Protein AF-A0AAD2J511-F1 (afdb_monomer_lite)

InterPro domains:
  IPR011990 Tetratricopeptide-like helical domain superfamily [G3DSA:1.25.40.10] (251-443)

Sequence (447 aa):
MKRTPPPIQARNTILARDIAGKLSAQANDQVSVSTCLELVAAARGFGSYAAYTQAVKEKSEPADFKMAQCWLVDPKAVVPRIASLGLAESLDTPNLVIALQAVLDELMAKYPDRLLVVARSTSAFFEDSLETIVSDAINDALNPEPKTRADLDDRDEELSVAFGTLSVAKVGPLPEKVGGWLRASVHGDAERDDLRGIYVDPEDANEVSFIARIRLRRVGKQLYAGCKAEILALDDVIVDDVKPDIWSDPDELTAMIGTGTPDPADQQNTFKLLRDLEQSRRVPTLQEINRIIDSFGDYSPKELELVETYAAPIAVRLINMKSGLPPPQGVRILEALLDNGCQLSKLSLAHALHNGWGCREDNRRARFIVDELLSMVAAGEIDFIEEVSYAELYSLGAALAMQVGDRQKAFALYERAAEMGHKPSALILERETSNQDADERRAKKGE

Foldseek 3Di:
DPPDPDPPLVVQFPPLLLLLVQLCVVVVNPADSLLSSQLSCLLQVHNGNVRVVVCCVVQLAPRHQQFAKEGEGDQVSRVVSCVVSVNNVPDHLVRSQVSSQVSVVVVCVVPVSGHYHYAHHPQRSFQVGPCPQVQVQVQCQQVPDDPDPVSVVPCPWRKGFDPRFKGWQAWFDDDPGQQAWTKAKIKGKIFTDPPVVPDPDPPDDRIKIWMKIKIFHGSHSRITGHIHIHTQDINLHGDPPDDDDPRHGHLVSVLSVFPPDDDSVLLSVLLVVLVCCQVVVDQDDPVNLVSNLVCLLGGDPVVLQVSCVRLLVNLLSLLPDPDDPQNLSSLSSLVSSVVSPHQLSLLVNLVCQCVVRSHDNDLPSSLVSLVVNVVCVVVVVDDDPALQSLLSSLQSNLVSCVVVVVNVSNLVSLVSSVVSVNVVSVVVNVVVVVVVVVVVVVVVVPD

pLDDT: mean 78.65, std 14.64, range [30.91, 97.62]

Organism: Achromobacter aegrifaciens (NCBI:txid1287736)

Secondary structure (DSSP, 8-state):
---PPPPGGGTS--HHHHHHHHHHHHTTTSS-HHHHHHHHHHHTT-S-HHHHHHHHHTTSS-SS--S-EEEE--HHHHHHHHHHTT-TTT--HHHHHHHHHHHHHHHHHH-TT--EEEESSHHHHHHTT-TTHHHHHHHHHHSPPPSSSSTTTS----EEEPTT--EEEEE-PPPSSTT-EEEEEEEEEEEE--TT-----TTS-SEEEEEEEEEEEEEETTEEEEEEEEEEEETTEEPTTPPP-TTTS-HHHHHHTT-SSS-HHHHHHHHHHHHHHHHH-PPPPHHHHHHHHHTGGGS-HHHHHHHHHHHHHHHHHHHH-SSSS-THHHHHHHHHHHHTT-STHHHHHHHHHHHTSSS---HHHHHHHHHHHHHHHHHTS---SSHHHHHHHHHHHHHHHHHTT-HHHHHHHHHHHHHTT-HHHHHHHHHHHHHHHHHHHHHTTT-

Radius of gyration: 31.34 Å; chains: 1; bounding box: 75×86×105 Å

Structure (mmCIF, N/CA/C/O backbone):
data_AF-A0AAD2J511-F1
#
_entry.id   AF-A0AAD2J511-F1
#
loop_
_atom_site.group_PDB
_atom_site.id
_atom_site.type_symbol
_atom_site.label_atom_id
_atom_site.label_alt_id
_atom_site.label_comp_id
_atom_site.label_asym_id
_atom_site.label_entity_id
_atom_site.label_seq_id
_atom_site.pdbx_PDB_ins_code
_atom_site.Cartn_x
_atom_site.Cartn_y
_atom_site.Cartn_z
_atom_site.occupancy
_atom_site.B_iso_or_equiv
_atom_site.auth_seq_id
_atom_site.auth_comp_id
_atom_site.auth_asym_id
_atom_site.auth_atom_id
_atom_site.pdbx_PDB_model_num
ATOM 1 N N . MET A 1 1 ? 23.384 -59.987 -8.777 1.00 38.12 1 MET A N 1
ATOM 2 C CA . MET A 1 1 ? 23.231 -58.688 -8.084 1.00 38.12 1 MET A CA 1
ATOM 3 C C . MET A 1 1 ? 23.073 -57.593 -9.130 1.00 38.12 1 MET A C 1
ATOM 5 O O . MET A 1 1 ? 24.043 -57.258 -9.797 1.00 38.12 1 MET A O 1
ATOM 9 N N . LYS A 1 2 ? 21.845 -57.102 -9.351 1.00 34.0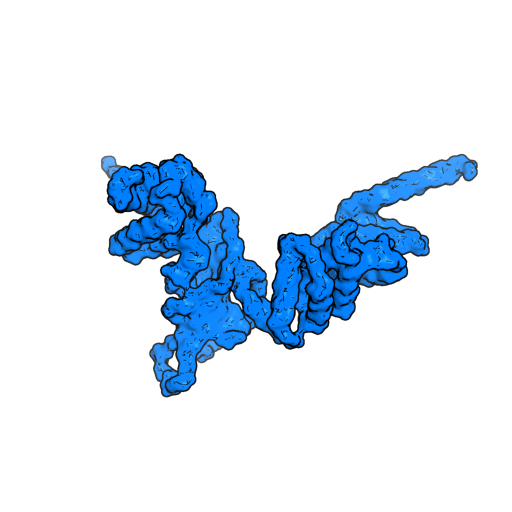6 2 LYS A N 1
ATOM 10 C CA . LYS A 1 2 ? 21.594 -55.966 -10.252 1.00 34.06 2 LYS A CA 1
ATOM 11 C C . LYS A 1 2 ? 22.125 -54.708 -9.560 1.00 34.06 2 LYS A C 1
ATOM 13 O O . LYS A 1 2 ? 21.613 -54.347 -8.506 1.00 34.06 2 LYS A O 1
ATOM 18 N N . ARG A 1 3 ? 23.180 -54.097 -10.109 1.00 38.41 3 ARG A N 1
ATOM 19 C CA . ARG A 1 3 ? 23.670 -52.786 -9.666 1.00 38.41 3 ARG A CA 1
ATOM 20 C C . ARG A 1 3 ? 22.547 -51.782 -9.898 1.00 38.41 3 ARG A C 1
ATOM 22 O O . ARG A 1 3 ? 22.200 -51.509 -11.043 1.00 38.41 3 ARG A O 1
ATOM 29 N N . THR A 1 4 ? 21.956 -51.285 -8.820 1.00 36.62 4 THR A N 1
ATOM 30 C CA . THR A 1 4 ? 21.084 -50.115 -8.851 1.00 36.62 4 THR A CA 1
ATOM 31 C C . THR A 1 4 ? 21.879 -48.981 -9.503 1.00 36.62 4 THR A C 1
ATOM 33 O O . THR A 1 4 ? 22.993 -48.704 -9.047 1.00 36.62 4 THR A O 1
ATOM 36 N N . PRO A 1 5 ? 21.391 -48.362 -10.592 1.00 33.47 5 PRO A N 1
ATOM 37 C CA . PRO A 1 5 ? 22.064 -47.195 -11.136 1.00 33.47 5 PRO A CA 1
ATOM 38 C C . PRO A 1 5 ? 22.079 -46.111 -10.048 1.00 33.47 5 PRO A C 1
ATOM 40 O O . PRO A 1 5 ? 21.104 -45.998 -9.296 1.00 33.47 5 PRO A O 1
ATOM 43 N N . PRO A 1 6 ? 23.170 -45.336 -9.912 1.00 36.19 6 PRO A N 1
ATOM 44 C CA . PRO A 1 6 ? 23.169 -44.206 -8.994 1.00 36.19 6 PRO A CA 1
ATOM 45 C C . PRO A 1 6 ? 22.001 -43.285 -9.372 1.00 36.19 6 PRO A C 1
ATOM 47 O O . PRO A 1 6 ? 21.687 -43.171 -10.563 1.00 36.19 6 PRO A O 1
ATOM 50 N N . PRO A 1 7 ? 21.324 -42.659 -8.394 1.00 34.78 7 PRO A N 1
ATOM 51 C CA . PRO A 1 7 ? 20.141 -41.864 -8.668 1.00 34.78 7 PRO A CA 1
ATOM 52 C C . PRO A 1 7 ? 20.510 -40.770 -9.669 1.00 34.78 7 PRO A C 1
ATOM 54 O O . PRO A 1 7 ? 21.335 -39.901 -9.388 1.00 34.78 7 PRO A O 1
ATOM 57 N N . ILE A 1 8 ? 19.881 -40.830 -10.844 1.00 34.72 8 ILE A N 1
ATOM 58 C CA . ILE A 1 8 ? 20.012 -39.876 -11.958 1.00 34.72 8 ILE A CA 1
ATOM 59 C C . ILE A 1 8 ? 19.862 -38.422 -11.465 1.00 34.72 8 ILE A C 1
ATOM 61 O O . ILE A 1 8 ? 20.461 -37.506 -12.018 1.00 34.72 8 ILE A O 1
ATOM 65 N N . GLN A 1 9 ? 19.162 -38.219 -10.347 1.00 37.38 9 GLN A N 1
ATOM 66 C CA . GLN A 1 9 ? 18.984 -36.927 -9.693 1.00 37.38 9 GLN A CA 1
ATOM 67 C C . GLN A 1 9 ? 20.288 -36.260 -9.233 1.00 37.38 9 GLN A C 1
ATOM 69 O O . GLN A 1 9 ? 20.357 -35.044 -9.308 1.00 37.38 9 GLN A O 1
ATOM 74 N N . ALA A 1 10 ? 21.341 -36.987 -8.837 1.00 30.91 10 ALA A N 1
ATOM 75 C CA . ALA A 1 10 ? 22.604 -36.363 -8.402 1.00 30.91 10 ALA A CA 1
ATOM 76 C C . ALA A 1 10 ? 23.486 -35.877 -9.572 1.00 30.91 10 ALA A C 1
ATOM 78 O O . ALA A 1 10 ? 24.341 -35.017 -9.385 1.00 30.91 10 ALA A O 1
ATOM 79 N N . ARG A 1 11 ? 23.283 -36.415 -10.785 1.00 36.59 11 ARG A N 1
ATOM 80 C CA . ARG A 1 11 ? 23.973 -35.954 -12.006 1.00 36.59 11 ARG A CA 1
ATOM 81 C C . ARG A 1 11 ? 23.307 -34.738 -12.649 1.00 36.59 11 ARG A C 1
ATOM 83 O O . ARG A 1 11 ? 23.955 -34.060 -13.432 1.00 36.59 11 ARG A O 1
ATOM 90 N N . ASN A 1 12 ? 22.059 -34.448 -12.286 1.00 36.59 12 ASN A N 1
ATOM 91 C CA . ASN A 1 12 ? 21.282 -33.356 -12.874 1.00 36.59 12 ASN A CA 1
ATOM 92 C C . ASN A 1 12 ? 21.230 -32.093 -11.994 1.00 36.59 12 ASN A C 1
ATOM 94 O O . ASN A 1 12 ? 20.547 -31.146 -12.354 1.00 36.59 12 ASN A O 1
ATOM 98 N N . THR A 1 13 ? 21.908 -32.063 -10.839 1.00 48.97 13 THR A N 1
ATOM 99 C CA . THR A 1 13 ? 21.622 -31.084 -9.769 1.00 48.97 13 THR A CA 1
ATOM 100 C C . THR A 1 13 ? 22.816 -30.277 -9.271 1.00 48.97 13 THR A C 1
ATOM 102 O O . THR A 1 13 ? 22.918 -30.002 -8.075 1.00 48.97 13 THR A O 1
ATOM 105 N N . ILE A 1 14 ? 23.741 -29.857 -10.142 1.00 57.16 14 ILE A N 1
ATOM 106 C CA . ILE A 1 14 ? 24.818 -28.972 -9.668 1.00 57.16 14 ILE A CA 1
ATOM 107 C C . ILE A 1 14 ? 25.182 -27.814 -10.599 1.00 57.16 14 ILE A C 1
ATOM 109 O O . ILE A 1 14 ? 26.355 -27.491 -10.756 1.00 57.16 14 ILE A O 1
ATOM 113 N N . LEU A 1 15 ? 24.173 -27.079 -11.079 1.00 70.50 15 LEU A N 1
ATOM 114 C CA . LEU A 1 15 ? 24.398 -25.813 -11.784 1.00 70.50 15 LEU A CA 1
ATOM 115 C C . LEU A 1 15 ? 25.254 -24.836 -10.954 1.00 70.50 15 LEU A C 1
ATOM 117 O O . LEU A 1 15 ? 26.157 -24.219 -11.491 1.00 70.50 15 LEU A O 1
ATOM 121 N N . ALA A 1 16 ? 25.057 -24.739 -9.633 1.00 77.50 16 ALA A N 1
ATOM 122 C CA . ALA A 1 16 ? 25.872 -23.847 -8.799 1.00 77.50 16 ALA A CA 1
ATOM 123 C C . ALA A 1 16 ? 27.370 -24.209 -8.810 1.00 77.50 16 ALA A C 1
ATOM 125 O O . ALA A 1 16 ? 28.219 -23.323 -8.787 1.00 77.50 16 ALA A O 1
ATOM 126 N N . ARG A 1 17 ? 27.705 -25.505 -8.875 1.00 80.50 17 ARG A N 1
ATOM 127 C CA . ARG A 1 17 ? 29.095 -25.978 -8.957 1.00 80.50 17 ARG A CA 1
ATOM 128 C C . ARG A 1 17 ? 29.648 -25.870 -10.364 1.00 80.50 17 ARG A C 1
ATOM 130 O O . ARG A 1 17 ? 30.828 -25.571 -10.497 1.00 80.50 17 ARG A O 1
ATOM 137 N N . ASP A 1 18 ? 28.818 -26.082 -11.377 1.00 80.75 18 ASP A N 1
ATOM 138 C CA . ASP A 1 18 ? 29.200 -25.887 -12.772 1.00 80.75 18 ASP A CA 1
ATOM 139 C C . ASP A 1 18 ? 29.482 -24.402 -13.044 1.00 80.75 18 ASP A C 1
ATOM 141 O O . ASP A 1 18 ? 30.540 -24.072 -13.575 1.00 80.75 18 ASP A O 1
ATOM 145 N N . ILE A 1 19 ? 28.612 -23.504 -12.564 1.00 83.06 19 ILE A N 1
ATOM 146 C CA . ILE A 1 19 ? 28.811 -22.049 -12.584 1.00 83.06 19 ILE A CA 1
ATOM 147 C C . ILE A 1 19 ? 30.065 -21.682 -11.801 1.00 83.06 19 ILE A C 1
ATOM 149 O O . ILE A 1 19 ? 30.919 -20.982 -12.327 1.00 83.06 19 ILE A O 1
ATOM 153 N N . ALA A 1 20 ? 30.225 -22.170 -10.568 1.00 85.75 20 ALA A N 1
ATOM 154 C CA . ALA A 1 20 ? 31.402 -21.845 -9.768 1.00 85.75 20 ALA A CA 1
ATOM 155 C C . ALA A 1 20 ? 32.705 -22.357 -10.398 1.00 85.75 20 ALA A C 1
ATOM 157 O O . ALA A 1 20 ? 33.724 -21.675 -10.338 1.00 85.75 20 ALA A O 1
ATOM 158 N N . GLY A 1 21 ? 32.680 -23.538 -11.019 1.00 85.06 21 GLY A N 1
ATOM 159 C CA . GLY A 1 21 ? 33.815 -24.085 -11.755 1.00 85.06 21 GLY A CA 1
ATOM 160 C C . GLY A 1 21 ? 34.173 -23.235 -12.972 1.00 85.06 21 GLY A C 1
ATOM 161 O O . GLY A 1 21 ? 35.347 -22.953 -13.193 1.00 85.06 21 GLY A O 1
ATOM 162 N N . LYS A 1 22 ? 33.168 -22.781 -13.729 1.00 84.88 22 LYS A N 1
ATOM 163 C CA . LYS A 1 22 ? 33.344 -21.906 -14.896 1.00 84.88 22 LYS A CA 1
ATOM 164 C C . LYS A 1 22 ? 33.795 -20.496 -14.519 1.00 84.88 22 LYS A C 1
ATOM 166 O O . LYS A 1 22 ? 34.761 -20.014 -15.097 1.00 84.88 22 LYS A O 1
ATOM 171 N N . LEU A 1 23 ? 33.179 -19.886 -13.508 1.00 84.88 23 LEU A N 1
ATOM 172 C CA . LEU A 1 23 ? 33.601 -18.599 -12.948 1.00 84.88 23 LEU A CA 1
ATOM 173 C C . LEU A 1 23 ? 35.054 -18.651 -12.472 1.00 84.88 23 LEU A C 1
ATOM 175 O O . LEU A 1 23 ? 35.844 -17.776 -12.804 1.00 84.88 23 LEU A O 1
ATOM 179 N N . SER A 1 24 ? 35.417 -19.695 -11.721 1.00 85.44 24 SER A N 1
ATOM 180 C CA . SER A 1 24 ? 36.784 -19.875 -11.226 1.00 85.44 24 SER A CA 1
ATOM 181 C C . SER A 1 24 ? 37.783 -20.041 -12.376 1.00 85.44 24 SER A C 1
ATOM 183 O O . SER A 1 24 ? 38.869 -19.472 -12.321 1.00 85.44 24 SER A O 1
ATOM 185 N N . ALA A 1 25 ? 37.399 -20.742 -13.451 1.00 83.38 25 ALA A N 1
ATOM 186 C CA . ALA A 1 25 ? 38.221 -20.868 -14.653 1.00 83.38 25 ALA A CA 1
ATOM 187 C C . ALA A 1 25 ? 38.378 -19.539 -15.416 1.00 83.38 25 ALA A C 1
ATOM 189 O O . ALA A 1 25 ? 39.467 -19.253 -15.901 1.00 83.38 25 ALA A O 1
ATOM 190 N N . GLN A 1 26 ? 37.331 -18.709 -15.500 1.00 80.06 26 GLN A N 1
ATOM 191 C CA . GLN A 1 26 ? 37.404 -17.378 -16.125 1.00 80.06 26 GLN A CA 1
ATOM 192 C C . GLN A 1 26 ? 38.242 -16.387 -15.303 1.00 80.06 26 GLN A C 1
ATOM 194 O O . GLN A 1 26 ? 38.904 -15.517 -15.865 1.00 80.06 26 GLN A O 1
ATOM 199 N N . ALA A 1 27 ? 38.255 -16.542 -13.977 1.00 73.88 27 ALA A N 1
ATOM 200 C CA . ALA A 1 27 ? 39.022 -15.702 -13.062 1.00 73.88 27 ALA A CA 1
ATOM 201 C C . ALA A 1 27 ? 40.537 -16.008 -13.037 1.00 73.88 27 ALA A C 1
ATOM 203 O O . ALA A 1 27 ? 41.244 -15.389 -12.242 1.00 73.88 27 ALA A O 1
ATOM 204 N N . ASN A 1 28 ? 41.036 -16.938 -13.872 1.00 60.03 28 ASN A N 1
ATOM 205 C CA . ASN A 1 28 ? 42.463 -17.252 -14.070 1.00 60.03 28 ASN A CA 1
ATOM 206 C C . ASN A 1 28 ? 43.284 -17.249 -12.756 1.00 60.03 28 ASN A C 1
ATOM 208 O O . ASN A 1 28 ? 44.222 -16.471 -12.603 1.00 60.03 28 ASN A O 1
ATOM 212 N N . ASP A 1 29 ? 42.895 -18.102 -11.800 1.00 63.03 29 ASP A N 1
ATOM 213 C CA . ASP A 1 29 ? 43.537 -18.327 -10.487 1.00 63.03 29 ASP A CA 1
ATOM 214 C C . ASP A 1 29 ? 43.351 -17.250 -9.398 1.00 63.03 29 ASP A C 1
ATOM 216 O O . ASP A 1 29 ? 43.833 -17.427 -8.278 1.00 63.03 29 ASP A O 1
ATOM 220 N N . GLN A 1 30 ? 42.592 -16.175 -9.640 1.00 68.00 30 GLN A N 1
ATOM 221 C CA . GLN A 1 30 ? 42.330 -15.166 -8.599 1.00 68.00 30 GLN A CA 1
ATOM 222 C C . GLN A 1 30 ? 41.284 -15.604 -7.563 1.00 68.00 30 GLN A C 1
ATOM 224 O O . GLN A 1 30 ? 41.280 -15.112 -6.434 1.00 68.00 30 GLN A O 1
ATOM 229 N N . VAL A 1 31 ? 40.384 -16.525 -7.928 1.00 79.94 31 VAL A N 1
ATOM 230 C CA . VAL A 1 31 ? 39.251 -16.926 -7.083 1.00 79.94 31 VAL A CA 1
ATOM 231 C C . VAL A 1 31 ? 39.065 -18.441 -7.120 1.00 79.94 31 VAL A C 1
ATOM 233 O O . VAL A 1 31 ? 38.840 -19.038 -8.173 1.00 79.94 31 VAL A O 1
ATOM 236 N N . SER A 1 32 ? 39.140 -19.078 -5.948 1.00 88.12 32 SER A N 1
ATOM 237 C CA . SER A 1 32 ? 38.958 -20.528 -5.826 1.00 88.12 32 SER A CA 1
ATOM 238 C C . SER A 1 32 ? 37.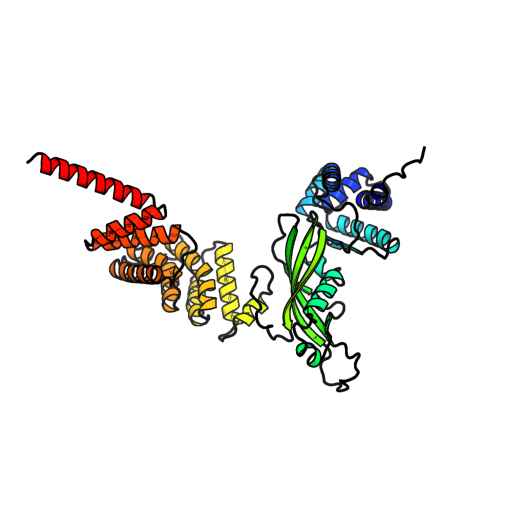516 -20.951 -6.137 1.00 88.12 32 SER A C 1
ATOM 240 O O . SER A 1 32 ? 36.571 -20.212 -5.855 1.00 88.12 32 SER A O 1
ATOM 242 N N . VAL A 1 33 ? 37.319 -22.189 -6.605 1.00 86.81 33 VAL A N 1
ATOM 243 C CA . VAL A 1 33 ? 35.974 -22.765 -6.811 1.00 86.81 33 VAL A CA 1
ATOM 244 C C . VAL A 1 33 ? 35.124 -22.689 -5.537 1.00 86.81 33 VAL A C 1
ATOM 246 O O . VAL A 1 33 ? 33.932 -22.408 -5.614 1.00 86.81 33 VAL A O 1
ATOM 249 N N . SER A 1 34 ? 35.720 -22.893 -4.356 1.00 87.44 34 SER A N 1
ATOM 250 C CA . SER A 1 34 ? 35.001 -22.769 -3.079 1.00 87.44 34 SER A CA 1
ATOM 251 C C . SER A 1 34 ? 34.509 -21.343 -2.838 1.00 87.44 34 SER A C 1
ATOM 253 O O . SER A 1 34 ? 33.395 -21.148 -2.361 1.00 87.44 34 SER A O 1
ATOM 255 N N . THR A 1 35 ? 35.317 -20.345 -3.187 1.00 88.38 35 THR A N 1
ATOM 256 C CA . THR A 1 35 ? 34.950 -18.930 -3.085 1.00 88.38 35 THR A CA 1
ATOM 257 C C . THR A 1 35 ? 33.833 -18.594 -4.074 1.00 88.38 35 THR A C 1
ATOM 259 O O . THR A 1 35 ? 32.847 -17.968 -3.692 1.00 88.38 35 THR A O 1
ATOM 262 N N . CYS A 1 36 ? 33.919 -19.082 -5.315 1.00 87.69 36 CYS A N 1
ATOM 263 C CA . CYS A 1 36 ? 32.851 -18.924 -6.303 1.00 87.69 36 CYS A CA 1
ATOM 264 C C . CYS A 1 36 ? 31.543 -19.597 -5.861 1.00 87.69 36 CYS A C 1
ATOM 266 O O . CYS A 1 36 ? 30.478 -19.029 -6.069 1.00 87.69 36 CYS A O 1
ATOM 268 N N . LEU A 1 37 ? 31.592 -20.762 -5.206 1.00 88.31 37 LEU A N 1
ATOM 269 C CA . LEU A 1 37 ? 30.402 -21.417 -4.646 1.00 88.31 37 LEU A CA 1
ATOM 270 C C . LEU A 1 37 ? 29.713 -20.553 -3.581 1.00 88.31 37 LEU A C 1
ATOM 272 O O . LEU A 1 37 ? 28.485 -20.488 -3.545 1.00 88.31 37 LEU A O 1
ATOM 276 N N . GLU A 1 38 ? 30.489 -19.870 -2.738 1.00 89.31 38 GLU A N 1
ATOM 277 C CA . GLU A 1 38 ? 29.956 -18.942 -1.737 1.00 89.31 38 GLU A CA 1
ATOM 278 C C . GLU A 1 38 ? 29.361 -17.676 -2.367 1.00 89.31 38 GLU A C 1
ATOM 280 O O . GLU A 1 38 ? 28.324 -17.196 -1.907 1.00 89.31 38 GLU A O 1
ATOM 285 N N . LEU A 1 39 ? 29.968 -17.166 -3.443 1.00 87.25 39 LEU A N 1
ATOM 286 C CA . LEU A 1 39 ? 29.427 -16.042 -4.212 1.00 87.25 39 LEU A CA 1
ATOM 287 C C . LEU A 1 39 ? 28.137 -16.422 -4.941 1.00 87.25 39 LEU A C 1
ATOM 289 O O . LEU A 1 39 ? 27.168 -15.674 -4.875 1.00 87.25 39 LEU A O 1
ATOM 293 N N . VAL A 1 40 ? 28.084 -17.599 -5.570 1.00 87.12 40 VAL A N 1
ATOM 294 C CA . VAL A 1 40 ? 26.864 -18.122 -6.203 1.00 87.12 40 VAL A CA 1
ATOM 295 C C . VAL A 1 40 ? 25.772 -18.333 -5.154 1.00 87.12 40 VAL A C 1
ATOM 297 O O . VAL A 1 40 ? 24.626 -17.966 -5.388 1.00 87.12 40 VAL A O 1
ATOM 300 N N . ALA A 1 41 ? 26.101 -18.869 -3.975 1.00 85.94 41 ALA A N 1
ATOM 301 C CA . ALA A 1 41 ? 25.131 -19.018 -2.893 1.00 85.94 41 ALA A CA 1
ATOM 302 C C . ALA A 1 41 ? 24.577 -17.660 -2.426 1.00 85.94 41 ALA A C 1
ATOM 304 O O . ALA A 1 41 ? 23.362 -17.520 -2.282 1.00 85.94 41 ALA A O 1
ATOM 305 N N . ALA A 1 42 ? 25.434 -16.650 -2.256 1.00 84.81 42 ALA A N 1
ATOM 306 C CA . ALA A 1 42 ? 25.006 -15.300 -1.887 1.00 84.81 42 ALA A CA 1
ATOM 307 C C . ALA A 1 42 ? 24.216 -14.591 -2.993 1.00 84.81 42 ALA A C 1
ATOM 309 O O . ALA A 1 42 ? 23.229 -13.926 -2.688 1.00 84.81 42 ALA A O 1
ATOM 310 N N . ALA A 1 43 ? 24.575 -14.792 -4.263 1.00 83.00 43 ALA A N 1
ATOM 311 C CA . ALA A 1 43 ? 23.821 -14.312 -5.423 1.00 83.00 43 ALA A CA 1
ATOM 312 C C . ALA A 1 43 ? 22.457 -15.001 -5.588 1.00 83.00 43 ALA A C 1
ATOM 314 O O . ALA A 1 43 ? 21.638 -14.540 -6.370 1.00 83.00 43 ALA A O 1
ATOM 315 N N . ARG A 1 44 ? 22.217 -16.092 -4.847 1.00 79.94 44 ARG A N 1
ATOM 316 C CA . ARG A 1 44 ? 20.907 -16.737 -4.667 1.00 79.94 44 ARG A CA 1
ATOM 317 C C . ARG A 1 44 ? 20.241 -16.364 -3.338 1.00 79.94 44 ARG A C 1
ATOM 319 O O . ARG A 1 44 ? 19.226 -16.940 -2.949 1.00 79.94 44 ARG A O 1
ATOM 326 N N . GLY A 1 45 ? 20.842 -15.439 -2.593 1.00 79.38 45 GLY A N 1
ATOM 327 C CA . GLY A 1 45 ? 20.365 -14.935 -1.315 1.00 79.38 45 GLY A CA 1
ATOM 328 C C . GLY A 1 45 ? 20.689 -15.825 -0.114 1.00 79.38 45 GLY A C 1
ATOM 329 O O . GLY A 1 45 ? 20.169 -15.575 0.972 1.00 79.38 45 GLY A O 1
ATOM 330 N N . PHE A 1 46 ? 21.494 -16.878 -0.241 1.00 83.19 46 PHE A N 1
ATOM 331 C CA . PHE A 1 46 ? 21.851 -17.746 0.885 1.00 83.19 46 PHE A CA 1
ATOM 332 C C . PHE A 1 46 ? 23.074 -17.218 1.636 1.00 83.19 46 PHE A C 1
ATOM 334 O O . PHE A 1 46 ? 24.024 -16.724 1.042 1.00 83.19 46 PHE A O 1
ATOM 341 N N . GLY A 1 47 ? 23.068 -17.365 2.965 1.00 83.69 47 GLY A N 1
ATOM 342 C CA . GLY A 1 47 ? 24.190 -16.930 3.806 1.00 83.69 47 GLY A CA 1
ATOM 343 C C . GLY A 1 47 ? 25.458 -17.774 3.633 1.00 83.69 47 GLY A C 1
ATOM 344 O O . GLY A 1 47 ? 26.540 -17.334 4.012 1.00 83.69 47 GLY A O 1
ATOM 345 N N . SER A 1 48 ? 25.337 -18.982 3.075 1.00 87.62 48 SER A N 1
ATOM 346 C CA . SER A 1 48 ? 26.471 -19.835 2.721 1.00 87.62 48 SER A CA 1
ATOM 347 C C . SER A 1 48 ? 26.095 -20.903 1.697 1.00 87.62 48 SER A C 1
ATOM 349 O O . SER A 1 48 ? 24.916 -21.238 1.530 1.00 87.62 48 SER A O 1
ATOM 351 N N . TYR A 1 49 ? 27.101 -21.508 1.066 1.00 88.12 49 TYR A N 1
ATOM 352 C CA . TYR A 1 49 ? 26.899 -22.663 0.192 1.00 88.12 49 TYR A CA 1
ATOM 353 C C . TYR A 1 49 ? 26.346 -23.883 0.951 1.00 88.12 49 TYR A C 1
ATOM 355 O O . TYR A 1 49 ? 25.511 -24.627 0.430 1.00 88.12 49 TYR A O 1
ATOM 363 N N . ALA A 1 50 ? 26.723 -24.060 2.220 1.00 86.06 50 ALA A N 1
ATOM 364 C CA . ALA A 1 50 ? 26.132 -25.082 3.087 1.00 86.06 50 ALA A CA 1
ATOM 365 C C . ALA A 1 50 ? 24.623 -24.852 3.310 1.00 86.06 50 ALA A C 1
ATOM 367 O O . ALA A 1 50 ? 23.833 -25.788 3.220 1.00 86.06 50 ALA A O 1
ATOM 368 N N . ALA A 1 51 ? 24.201 -23.603 3.534 1.00 84.44 51 ALA A N 1
ATOM 369 C CA . ALA A 1 51 ? 22.784 -23.266 3.665 1.00 84.44 51 ALA A CA 1
ATOM 370 C C . ALA A 1 51 ? 22.014 -23.495 2.352 1.00 84.44 51 ALA A C 1
ATOM 372 O O . ALA A 1 51 ? 20.917 -24.049 2.374 1.00 84.44 51 ALA A O 1
ATOM 373 N N . TYR A 1 52 ? 22.607 -23.130 1.211 1.00 84.75 52 TYR A N 1
ATOM 374 C CA . TYR A 1 52 ? 22.037 -23.407 -0.110 1.00 84.75 52 TYR A CA 1
ATOM 375 C C . TYR A 1 52 ? 21.844 -24.914 -0.341 1.00 84.75 52 TYR A C 1
ATOM 377 O O . TYR A 1 52 ? 20.752 -25.367 -0.672 1.00 84.75 52 TYR A O 1
ATOM 385 N N . THR A 1 53 ? 22.886 -25.716 -0.117 1.00 84.88 53 THR A N 1
ATOM 386 C CA . THR A 1 53 ? 22.814 -27.178 -0.297 1.00 84.88 53 THR A CA 1
ATOM 387 C C . THR A 1 53 ? 21.812 -27.846 0.641 1.00 84.88 53 THR A C 1
ATOM 389 O O . THR A 1 53 ? 21.124 -28.781 0.228 1.00 84.88 53 THR A O 1
ATOM 392 N N . GLN A 1 54 ? 21.676 -27.352 1.874 1.00 83.06 54 GLN A N 1
ATOM 393 C CA . GLN A 1 54 ? 20.644 -27.818 2.795 1.00 83.06 54 GLN A CA 1
ATOM 394 C C . GLN A 1 54 ? 19.235 -27.476 2.285 1.00 83.06 54 GLN A C 1
ATOM 396 O O . GLN A 1 54 ? 18.373 -28.351 2.285 1.00 83.06 54 GLN A O 1
ATOM 401 N N . ALA A 1 55 ? 19.013 -26.265 1.765 1.00 80.69 55 ALA A N 1
ATOM 402 C CA . ALA A 1 55 ? 17.728 -25.872 1.178 1.00 80.69 55 ALA A CA 1
ATOM 403 C C . ALA A 1 55 ? 17.354 -26.732 -0.044 1.00 80.69 55 ALA A C 1
ATOM 405 O O . ALA A 1 55 ? 16.221 -27.201 -0.176 1.00 80.69 55 ALA A O 1
ATOM 406 N N . VAL A 1 56 ? 18.336 -27.035 -0.898 1.00 80.50 56 VAL A N 1
ATOM 407 C CA . VAL A 1 56 ? 18.162 -27.961 -2.026 1.00 80.50 56 VAL A CA 1
ATOM 408 C C . VAL A 1 56 ? 17.782 -29.364 -1.539 1.00 80.50 56 VAL A C 1
ATOM 410 O O . VAL A 1 56 ? 16.863 -29.990 -2.070 1.00 80.50 56 VAL A O 1
ATOM 413 N N . LYS A 1 57 ? 18.448 -29.861 -0.492 1.00 81.38 57 LYS A N 1
ATOM 414 C CA . LYS A 1 57 ? 18.158 -31.168 0.117 1.00 81.38 57 LYS A CA 1
ATOM 415 C C . LYS A 1 57 ? 16.750 -31.231 0.718 1.00 81.38 57 LYS A C 1
ATOM 417 O O . LYS A 1 57 ? 16.088 -32.263 0.617 1.00 81.38 57 LYS A O 1
ATOM 422 N N . GLU A 1 58 ? 16.295 -30.137 1.315 1.00 80.69 58 GLU A N 1
ATOM 423 C CA . GLU A 1 58 ? 14.951 -29.980 1.883 1.00 80.69 58 GLU A CA 1
ATOM 424 C C . GLU A 1 58 ? 13.871 -29.718 0.824 1.00 80.69 58 GLU A C 1
ATOM 426 O O . GLU A 1 58 ? 12.690 -29.662 1.163 1.00 80.69 58 GLU A O 1
ATOM 431 N N . LYS A 1 59 ? 14.250 -29.602 -0.458 1.00 74.69 59 LYS A N 1
ATOM 432 C CA . LYS A 1 59 ? 13.367 -29.246 -1.581 1.00 74.69 59 LYS A CA 1
ATOM 433 C C . LYS A 1 59 ? 12.704 -27.870 -1.431 1.00 74.69 59 LYS A C 1
ATOM 435 O O . LYS A 1 59 ? 11.714 -27.602 -2.108 1.00 74.69 59 LYS A O 1
ATOM 440 N N . SER A 1 60 ? 13.234 -27.009 -0.562 1.00 71.75 60 SER A N 1
ATOM 441 C CA . SER A 1 60 ? 12.819 -25.605 -0.455 1.00 71.75 60 SER A CA 1
ATOM 442 C C . SER A 1 60 ? 13.464 -24.733 -1.534 1.00 71.75 60 SER A C 1
ATOM 444 O O . SER A 1 60 ? 12.982 -23.637 -1.803 1.00 71.75 60 SER A O 1
ATOM 446 N N . GLU A 1 61 ? 14.507 -25.251 -2.185 1.00 73.62 61 GLU A N 1
ATOM 447 C CA . GLU A 1 61 ? 15.152 -24.668 -3.353 1.00 73.62 61 GLU A CA 1
ATOM 448 C C . GLU A 1 61 ? 15.231 -25.728 -4.469 1.00 73.62 61 GLU A C 1
ATOM 450 O O . GLU A 1 61 ? 15.621 -26.873 -4.202 1.00 73.62 61 GLU A O 1
ATOM 455 N N . PRO A 1 62 ? 14.856 -25.405 -5.720 1.00 68.44 62 PRO A N 1
ATOM 456 C CA . PRO A 1 62 ? 14.933 -26.365 -6.809 1.00 68.44 62 PRO A CA 1
ATOM 457 C C . PRO A 1 62 ? 16.392 -26.708 -7.121 1.00 68.44 62 PRO A C 1
ATOM 459 O O . PRO A 1 62 ? 17.241 -25.844 -7.324 1.00 68.44 62 PRO A O 1
ATOM 462 N N . ALA A 1 63 ? 16.667 -28.008 -7.170 1.00 61.84 63 ALA A N 1
ATOM 463 C CA . ALA A 1 63 ? 17.987 -28.549 -7.468 1.00 61.84 63 ALA A CA 1
ATOM 464 C C . ALA A 1 63 ? 18.342 -28.479 -8.971 1.00 61.84 63 ALA A C 1
ATOM 466 O O . ALA A 1 63 ? 19.515 -28.548 -9.333 1.00 61.84 63 ALA A O 1
ATOM 467 N N . ASP A 1 64 ? 17.319 -28.393 -9.830 1.00 61.97 64 ASP A N 1
ATOM 468 C CA . ASP A 1 64 ? 17.379 -28.457 -11.295 1.00 61.97 64 ASP A CA 1
ATOM 469 C C . ASP A 1 64 ? 16.460 -27.376 -11.899 1.00 61.97 64 ASP A C 1
ATOM 471 O O . ASP A 1 64 ? 15.370 -27.113 -11.378 1.00 61.97 64 ASP A O 1
ATOM 475 N N . PHE A 1 65 ? 16.894 -26.766 -13.002 1.00 57.97 65 PHE A N 1
ATOM 476 C CA . PHE A 1 65 ? 16.233 -25.653 -13.689 1.00 57.97 65 PHE A CA 1
ATOM 477 C C . PHE A 1 65 ? 15.502 -26.186 -14.923 1.00 57.97 65 PHE A C 1
ATOM 479 O O . PHE A 1 65 ? 15.901 -25.950 -16.057 1.00 57.97 65 PHE A O 1
ATOM 486 N N . LYS A 1 66 ? 14.443 -26.971 -14.701 1.00 51.84 66 LYS A N 1
ATOM 487 C CA . LYS A 1 66 ? 13.630 -27.552 -15.789 1.00 51.84 66 LYS A CA 1
ATOM 488 C C . LYS A 1 66 ? 12.696 -26.559 -16.488 1.00 51.84 66 LYS A C 1
ATOM 490 O O . LYS A 1 66 ? 11.961 -26.955 -17.382 1.00 51.84 66 LYS A O 1
ATOM 495 N N . MET A 1 67 ? 12.672 -25.314 -16.038 1.00 55.31 67 MET A N 1
ATOM 496 C CA . MET A 1 67 ? 11.812 -24.249 -16.544 1.00 55.31 67 MET A CA 1
ATOM 497 C C . MET A 1 67 ? 12.662 -22.997 -16.704 1.00 55.31 67 MET A C 1
ATOM 499 O O . MET A 1 67 ? 13.694 -22.883 -16.035 1.00 55.31 67 MET A O 1
ATOM 503 N N . ALA A 1 68 ? 12.219 -22.080 -17.559 1.00 55.22 68 ALA A N 1
ATOM 504 C CA . ALA A 1 68 ? 12.815 -20.761 -17.653 1.00 55.22 68 ALA A CA 1
ATOM 505 C C . ALA A 1 68 ? 12.815 -20.100 -16.259 1.00 55.22 68 ALA A C 1
ATOM 507 O O . ALA A 1 68 ? 11.805 -20.134 -15.547 1.00 55.22 68 ALA A O 1
ATOM 508 N N . GLN A 1 69 ? 13.974 -19.602 -15.823 1.00 60.94 69 GLN A N 1
ATOM 509 C CA . GLN A 1 69 ? 14.154 -19.021 -14.492 1.00 60.94 69 GLN A CA 1
ATOM 510 C C . GLN A 1 69 ? 15.021 -17.769 -14.546 1.00 60.94 69 GLN A C 1
ATOM 512 O O . GLN A 1 69 ? 16.128 -17.781 -15.080 1.00 60.94 69 GLN A O 1
ATOM 517 N N . CYS A 1 70 ? 14.546 -16.719 -13.887 1.00 60.91 70 CYS A N 1
ATOM 518 C CA . CYS A 1 70 ? 15.238 -15.439 -13.801 1.00 60.91 70 CYS A CA 1
ATOM 519 C C . CYS A 1 70 ? 15.790 -15.241 -12.381 1.00 60.91 70 CYS A C 1
ATOM 521 O O . CYS A 1 70 ? 15.084 -15.500 -11.399 1.00 60.91 70 CYS A O 1
ATOM 523 N N . TRP A 1 71 ? 17.053 -14.820 -12.268 1.00 70.25 71 TRP A N 1
ATOM 524 C CA . TRP A 1 71 ? 17.746 -14.591 -10.998 1.00 70.25 71 TRP A CA 1
ATOM 525 C C . TRP A 1 71 ? 17.833 -13.095 -10.720 1.00 70.25 71 TRP A C 1
ATOM 527 O O . TRP A 1 71 ? 18.413 -12.347 -11.504 1.00 70.25 71 TRP A O 1
ATOM 537 N N . LEU A 1 72 ? 17.307 -12.671 -9.572 1.00 67.75 72 LEU A N 1
ATOM 538 C CA . LEU A 1 72 ? 17.453 -11.295 -9.102 1.00 67.75 72 LEU A CA 1
ATOM 539 C C . LEU A 1 72 ? 18.547 -11.220 -8.035 1.00 67.75 72 LEU A C 1
ATOM 541 O O . LEU A 1 72 ? 18.337 -11.674 -6.909 1.00 67.75 72 LEU A O 1
ATOM 545 N N . VAL A 1 73 ? 19.694 -10.629 -8.370 1.00 75.75 73 VAL A N 1
ATOM 546 C CA . VAL A 1 73 ? 20.827 -10.518 -7.442 1.00 75.75 73 VAL A CA 1
ATOM 547 C C . VAL A 1 73 ? 20.656 -9.293 -6.542 1.00 75.75 73 VAL A C 1
ATOM 549 O O . VAL A 1 73 ? 20.815 -8.163 -6.987 1.00 75.75 73 VAL A O 1
ATOM 552 N N . ASP A 1 74 ? 20.354 -9.515 -5.260 1.00 75.56 74 ASP A N 1
ATOM 553 C CA . ASP A 1 74 ? 20.221 -8.442 -4.260 1.00 75.56 74 ASP A CA 1
ATOM 554 C C . ASP A 1 74 ? 21.599 -8.004 -3.715 1.00 75.56 74 ASP A C 1
ATOM 556 O O . ASP A 1 74 ? 22.263 -8.794 -3.023 1.00 75.56 74 ASP A O 1
ATOM 560 N N . PRO A 1 75 ? 22.025 -6.742 -3.930 1.00 78.62 75 PRO A N 1
ATOM 561 C CA . PRO A 1 75 ? 23.277 -6.225 -3.384 1.00 78.62 75 PRO A CA 1
ATOM 562 C C . PRO A 1 75 ? 23.385 -6.368 -1.860 1.00 78.62 75 PRO A C 1
ATOM 564 O O . PRO A 1 75 ? 24.481 -6.584 -1.345 1.00 78.62 75 PRO A O 1
ATOM 567 N N . LYS A 1 76 ? 22.271 -6.319 -1.116 1.00 79.75 76 LYS A N 1
ATOM 568 C CA . LYS A 1 76 ? 22.278 -6.477 0.350 1.00 79.75 76 LYS A CA 1
ATOM 569 C C . LYS A 1 76 ? 22.707 -7.875 0.791 1.00 79.75 76 LYS A C 1
ATOM 571 O O . LYS A 1 76 ? 23.237 -8.023 1.889 1.00 79.75 76 LYS A O 1
ATOM 576 N N . ALA A 1 77 ? 22.492 -8.891 -0.043 1.00 79.75 77 ALA A N 1
ATOM 577 C CA . ALA A 1 77 ? 22.952 -10.251 0.219 1.00 79.75 77 ALA A CA 1
ATOM 578 C C . ALA A 1 77 ? 24.400 -10.461 -0.249 1.00 79.75 77 ALA A C 1
ATOM 580 O O . ALA A 1 77 ? 25.187 -11.126 0.427 1.00 79.75 77 ALA A O 1
ATOM 581 N N . VAL A 1 78 ? 24.757 -9.876 -1.395 1.00 83.56 78 VAL A N 1
ATOM 582 C CA . VAL A 1 78 ? 26.039 -10.124 -2.066 1.00 83.56 78 VAL A CA 1
ATOM 583 C C . VAL A 1 78 ? 27.184 -9.291 -1.498 1.00 83.56 78 VAL A C 1
ATOM 585 O O . VAL A 1 78 ? 28.253 -9.842 -1.233 1.00 83.56 78 VAL A O 1
ATOM 588 N N . VAL A 1 79 ? 26.982 -7.990 -1.269 1.00 86.44 79 VAL A N 1
ATOM 589 C CA . VAL A 1 79 ? 28.044 -7.070 -0.823 1.00 86.44 79 VAL A CA 1
ATOM 590 C C . VAL A 1 79 ? 28.699 -7.532 0.485 1.00 86.44 79 VAL A C 1
ATOM 592 O O . VAL A 1 79 ? 29.930 -7.624 0.521 1.00 86.44 79 VAL A O 1
ATOM 595 N N . PRO A 1 80 ? 27.948 -7.917 1.541 1.00 88.38 80 PRO A N 1
ATOM 596 C CA . PRO A 1 80 ? 28.566 -8.434 2.760 1.00 88.38 80 PRO A CA 1
ATOM 597 C C . PRO A 1 80 ? 29.373 -9.710 2.509 1.00 88.38 80 PRO A C 1
ATOM 599 O O . PRO A 1 80 ? 30.395 -9.935 3.161 1.00 88.38 80 PRO A O 1
ATOM 602 N N . ARG A 1 81 ? 28.944 -10.547 1.550 1.00 90.19 81 ARG A N 1
ATOM 603 C CA . ARG A 1 81 ? 29.644 -11.791 1.228 1.00 90.19 81 ARG A CA 1
ATOM 604 C C . ARG A 1 81 ? 30.959 -11.527 0.513 1.00 90.19 81 ARG A C 1
ATOM 606 O O . ARG A 1 81 ? 31.971 -12.065 0.956 1.00 90.19 81 ARG A O 1
ATOM 613 N N . ILE A 1 82 ? 30.955 -10.674 -0.511 1.00 87.56 82 ILE A N 1
ATOM 614 C CA . ILE A 1 82 ? 32.163 -10.210 -1.211 1.00 87.56 82 ILE A CA 1
ATOM 615 C C . ILE A 1 82 ? 33.188 -9.680 -0.199 1.00 87.56 82 ILE A C 1
ATOM 617 O O . ILE A 1 82 ? 34.344 -10.104 -0.211 1.00 87.56 82 ILE A O 1
ATOM 621 N N . ALA A 1 83 ? 32.748 -8.823 0.729 1.00 89.31 83 ALA A N 1
ATOM 622 C CA . ALA A 1 83 ? 33.608 -8.283 1.778 1.00 89.31 83 ALA A CA 1
ATOM 623 C C . ALA A 1 83 ? 34.169 -9.383 2.695 1.00 89.31 83 ALA A C 1
ATOM 625 O O . ALA A 1 83 ? 35.375 -9.440 2.919 1.00 89.31 83 ALA A O 1
ATOM 626 N N . SER A 1 84 ? 33.325 -10.307 3.172 1.00 90.88 84 SER A N 1
ATOM 627 C CA . SER A 1 84 ? 33.761 -11.410 4.047 1.00 90.88 84 SER A CA 1
ATOM 628 C C . SER A 1 84 ? 34.744 -12.384 3.386 1.00 90.88 84 SER A C 1
ATOM 630 O O . SER A 1 84 ? 35.492 -13.065 4.082 1.00 90.88 84 SER A O 1
ATOM 632 N N . LEU A 1 85 ? 34.738 -12.453 2.052 1.00 88.12 85 LEU A N 1
ATOM 633 C CA . LEU A 1 85 ? 35.644 -13.280 1.256 1.00 88.12 85 LEU A CA 1
ATOM 634 C C . LEU A 1 85 ? 36.938 -12.541 0.871 1.00 88.12 85 LEU A C 1
ATOM 636 O O . LEU A 1 85 ? 37.782 -13.133 0.206 1.00 88.12 85 LEU A O 1
ATOM 640 N N . GLY A 1 86 ? 37.103 -11.275 1.278 1.00 88.31 86 GLY A N 1
ATOM 641 C CA . GLY A 1 86 ? 38.289 -10.471 0.973 1.00 88.31 86 GLY A CA 1
ATOM 642 C C . GLY A 1 86 ? 38.365 -9.995 -0.480 1.00 88.31 86 GLY A C 1
ATOM 643 O O . GLY A 1 86 ? 39.455 -9.732 -0.971 1.00 88.31 86 GLY A O 1
ATOM 644 N N . LEU A 1 87 ? 37.226 -9.901 -1.176 1.00 87.56 87 LEU A N 1
ATOM 645 C CA . LEU A 1 87 ? 37.160 -9.561 -2.604 1.00 87.56 87 LEU A CA 1
ATOM 646 C C . LEU A 1 87 ? 36.698 -8.123 -2.877 1.00 87.56 87 LEU A C 1
ATOM 648 O O . LEU A 1 87 ? 36.536 -7.746 -4.029 1.00 87.56 87 LEU A O 1
ATOM 652 N N . ALA A 1 88 ? 36.472 -7.310 -1.841 1.00 86.50 88 ALA A N 1
ATOM 653 C CA . ALA A 1 88 ? 35.873 -5.978 -1.990 1.00 86.50 88 ALA A CA 1
ATOM 654 C C . ALA A 1 88 ? 36.691 -5.005 -2.862 1.00 86.50 88 ALA A C 1
ATOM 656 O O . ALA A 1 88 ? 36.122 -4.074 -3.420 1.00 86.50 88 ALA A O 1
ATOM 657 N N . GLU A 1 89 ? 38.005 -5.215 -2.982 1.00 83.62 89 GLU A N 1
ATOM 658 C CA . GLU A 1 89 ? 38.891 -4.384 -3.812 1.00 83.62 89 GLU A CA 1
ATOM 659 C C . GLU A 1 89 ? 38.949 -4.838 -5.280 1.00 83.62 89 GLU A C 1
ATOM 661 O O . GLU A 1 89 ? 39.366 -4.069 -6.142 1.00 83.62 89 GLU A O 1
ATOM 666 N N . SER A 1 90 ? 38.543 -6.077 -5.574 1.00 82.31 90 SER A N 1
ATOM 667 C CA . SER A 1 90 ? 38.683 -6.705 -6.896 1.00 82.31 90 SER A CA 1
ATOM 668 C C . SER A 1 90 ? 37.356 -7.087 -7.550 1.00 82.31 90 SER A C 1
ATOM 670 O O . SER A 1 90 ? 37.323 -7.354 -8.750 1.00 82.31 90 SER A O 1
ATOM 672 N N . LEU A 1 91 ? 36.263 -7.116 -6.786 1.00 83.69 91 LEU A N 1
ATOM 673 C CA . LEU A 1 91 ? 34.950 -7.530 -7.253 1.00 83.69 91 LEU A CA 1
ATOM 674 C C . LEU A 1 91 ? 33.853 -6.718 -6.562 1.00 83.69 91 LEU A C 1
ATOM 676 O O . LEU A 1 91 ? 33.774 -6.667 -5.337 1.00 83.69 91 LEU A O 1
ATOM 680 N N . ASP A 1 92 ? 32.958 -6.144 -7.356 1.00 84.00 92 ASP A N 1
ATOM 681 C CA . ASP A 1 92 ? 31.725 -5.516 -6.891 1.00 84.00 92 ASP A CA 1
ATOM 682 C C . ASP A 1 92 ? 30.494 -6.289 -7.400 1.00 84.00 92 ASP A C 1
ATOM 684 O O . ASP A 1 92 ? 30.597 -7.289 -8.119 1.00 84.00 92 ASP A O 1
ATOM 688 N N . THR A 1 93 ? 29.299 -5.859 -6.983 1.00 80.25 93 THR A N 1
ATOM 689 C CA . THR A 1 93 ? 28.051 -6.537 -7.380 1.00 80.25 93 THR A CA 1
ATOM 690 C C . THR A 1 93 ? 27.814 -6.476 -8.898 1.00 80.25 93 THR A C 1
ATOM 692 O O . THR A 1 93 ? 27.511 -7.522 -9.474 1.00 80.25 93 THR A O 1
ATOM 695 N N . PRO A 1 94 ? 27.987 -5.325 -9.584 1.00 80.44 94 PRO A N 1
ATOM 696 C CA . PRO A 1 94 ? 27.893 -5.269 -11.042 1.00 80.44 94 PRO A CA 1
ATOM 697 C C . PRO A 1 94 ? 28.819 -6.262 -11.753 1.00 80.44 94 PRO A C 1
ATOM 699 O O . PRO A 1 94 ? 28.343 -7.032 -12.593 1.00 80.44 94 PRO A O 1
ATOM 702 N N . ASN A 1 95 ? 30.111 -6.293 -11.419 1.00 80.94 95 ASN A N 1
ATOM 703 C CA . ASN A 1 95 ? 31.078 -7.173 -12.078 1.00 80.94 95 ASN A CA 1
ATOM 704 C C . ASN A 1 95 ? 30.779 -8.653 -11.818 1.00 80.94 95 ASN A C 1
ATOM 706 O O . ASN A 1 95 ? 30.885 -9.461 -12.740 1.00 80.94 95 ASN A O 1
ATOM 710 N N . LEU A 1 96 ? 30.315 -9.008 -10.612 1.00 83.62 96 LEU A N 1
ATOM 711 C CA . LEU A 1 96 ? 29.845 -10.366 -10.331 1.00 83.62 96 LEU A CA 1
ATOM 712 C C . LEU A 1 96 ? 28.663 -10.753 -11.228 1.00 83.62 96 LEU A C 1
ATOM 714 O O . LEU A 1 96 ? 28.632 -11.871 -11.732 1.00 83.62 96 LEU A O 1
ATOM 718 N N . VAL A 1 97 ? 27.705 -9.849 -11.450 1.00 79.94 97 VAL A N 1
ATOM 719 C CA . VAL A 1 97 ? 26.559 -10.138 -12.322 1.00 79.94 97 VAL A CA 1
ATOM 720 C C . VAL A 1 97 ? 26.981 -10.306 -13.784 1.00 79.94 97 VAL A C 1
ATOM 722 O O . VAL A 1 97 ? 26.526 -11.256 -14.410 1.00 79.94 97 VAL A O 1
ATOM 725 N N . ILE A 1 98 ? 27.887 -9.468 -14.312 1.00 80.25 98 ILE A N 1
ATOM 726 C CA . ILE A 1 98 ? 28.440 -9.674 -15.671 1.00 80.25 98 ILE A CA 1
ATOM 727 C C . ILE A 1 98 ? 29.088 -11.054 -15.777 1.00 80.25 98 ILE A C 1
ATOM 729 O O . ILE A 1 98 ? 28.823 -11.785 -16.727 1.00 80.25 98 ILE A O 1
ATOM 733 N N . ALA A 1 99 ? 29.917 -11.423 -14.797 1.00 82.00 99 ALA A N 1
ATOM 734 C CA . ALA A 1 99 ? 30.610 -12.704 -14.813 1.00 82.00 99 ALA A CA 1
ATOM 735 C C . ALA A 1 99 ? 29.624 -13.882 -14.732 1.00 82.00 99 ALA A C 1
ATOM 737 O O . ALA A 1 99 ? 29.770 -14.870 -15.449 1.00 82.00 99 ALA A O 1
ATOM 738 N N . LEU A 1 100 ? 28.594 -13.771 -13.887 1.00 81.38 100 LEU A N 1
ATOM 739 C CA . LEU A 1 100 ? 27.529 -14.768 -13.790 1.00 81.38 100 LEU A CA 1
ATOM 740 C C . LEU A 1 100 ? 26.762 -14.908 -15.106 1.00 81.38 100 LEU A C 1
ATOM 742 O O . LEU A 1 100 ? 26.552 -16.038 -15.540 1.00 81.38 100 LEU A O 1
ATOM 746 N N . GLN A 1 101 ? 26.388 -13.795 -15.743 1.00 79.69 101 GLN A N 1
ATOM 747 C CA . GLN A 1 101 ? 25.668 -13.810 -17.015 1.00 79.69 101 GLN A CA 1
ATOM 748 C C . GLN A 1 101 ? 26.512 -14.461 -18.116 1.00 79.69 101 GLN A C 1
ATOM 750 O O . GLN A 1 101 ? 26.052 -15.407 -18.741 1.00 79.69 101 GLN A O 1
ATOM 755 N N . ALA A 1 102 ? 27.782 -14.071 -18.260 1.00 80.62 102 ALA A N 1
ATOM 756 C CA . ALA A 1 102 ? 28.681 -14.659 -19.255 1.00 80.62 102 ALA A CA 1
ATOM 757 C C . ALA A 1 102 ? 28.854 -16.181 -19.077 1.00 80.62 102 ALA A C 1
ATOM 759 O O . ALA A 1 102 ? 28.900 -16.934 -20.051 1.00 80.62 102 ALA A O 1
ATOM 760 N N . VAL A 1 103 ? 28.943 -16.659 -17.829 1.00 82.19 103 VAL A N 1
ATOM 761 C CA . VAL A 1 103 ? 29.004 -18.100 -17.535 1.00 82.19 103 VAL A CA 1
ATOM 762 C C . VAL A 1 103 ? 27.691 -18.801 -17.863 1.00 82.19 103 VAL A C 1
ATOM 764 O O . VAL A 1 103 ? 27.708 -19.934 -18.351 1.00 82.19 103 VAL A O 1
ATOM 767 N N . LEU A 1 104 ? 26.556 -18.162 -17.587 1.00 77.19 104 LEU A N 1
ATOM 768 C CA . LEU A 1 104 ? 25.257 -18.716 -17.936 1.00 77.19 104 LEU A CA 1
ATOM 769 C C . LEU A 1 104 ? 25.068 -18.786 -19.444 1.00 77.19 104 LEU A C 1
ATOM 771 O O . LEU A 1 104 ? 24.711 -19.861 -19.903 1.00 77.19 104 LEU A O 1
ATOM 775 N N . ASP A 1 105 ? 25.394 -17.742 -20.204 1.00 76.19 105 ASP A N 1
ATOM 776 C CA . ASP A 1 105 ? 25.310 -17.730 -21.672 1.00 76.19 105 ASP A CA 1
ATOM 777 C C . ASP A 1 105 ? 26.110 -18.889 -22.293 1.00 76.19 105 ASP A C 1
ATOM 779 O O . ASP A 1 105 ? 25.637 -19.590 -23.191 1.00 76.19 105 ASP A O 1
ATOM 783 N N . GLU A 1 106 ? 27.302 -19.173 -21.760 1.00 78.44 106 GLU A N 1
ATOM 784 C CA . GLU A 1 106 ? 28.120 -20.307 -22.202 1.00 78.44 106 GLU A CA 1
ATOM 785 C C . GLU A 1 106 ? 27.463 -21.663 -21.877 1.00 78.44 106 GLU A C 1
ATOM 787 O O . GLU A 1 106 ? 27.464 -22.591 -22.694 1.00 78.44 106 GLU A O 1
ATOM 792 N N . LEU A 1 107 ? 26.895 -21.807 -20.674 1.00 74.06 107 LEU A N 1
ATOM 793 C CA . LEU A 1 107 ? 26.180 -23.024 -20.272 1.00 74.06 107 LEU A CA 1
ATOM 794 C C . LEU A 1 107 ? 24.892 -23.213 -21.083 1.00 74.06 107 LEU A C 1
ATOM 796 O O . LEU A 1 107 ? 24.549 -24.338 -21.439 1.00 74.06 107 LEU A O 1
ATOM 800 N N . MET A 1 108 ? 24.220 -22.118 -21.400 1.00 71.25 108 MET A N 1
ATOM 801 C CA . MET A 1 108 ? 22.997 -22.018 -22.183 1.00 71.25 108 MET A CA 1
ATOM 802 C C . MET A 1 108 ? 23.211 -22.426 -23.640 1.00 71.25 108 MET A C 1
ATOM 804 O O . MET A 1 108 ? 22.479 -23.268 -24.152 1.00 71.25 108 MET A O 1
ATOM 808 N N . ALA A 1 109 ? 24.292 -21.962 -24.272 1.00 74.88 109 ALA A N 1
ATOM 809 C CA . ALA A 1 109 ? 24.688 -22.413 -25.608 1.00 74.88 109 ALA A CA 1
ATOM 810 C C . ALA A 1 109 ? 24.927 -23.935 -25.675 1.00 74.88 109 ALA A C 1
ATOM 812 O O . ALA A 1 109 ? 24.749 -24.566 -26.718 1.00 74.88 109 ALA A O 1
ATOM 813 N N . LYS A 1 110 ? 25.317 -24.550 -24.552 1.00 70.38 110 LYS A N 1
ATOM 814 C CA . LYS A 1 110 ? 25.513 -26.000 -24.431 1.00 70.38 110 LYS A CA 1
ATOM 815 C C . LYS A 1 110 ? 24.219 -26.768 -24.126 1.00 70.38 110 LYS A C 1
ATOM 817 O O . LYS A 1 110 ? 24.159 -27.971 -24.391 1.00 70.38 110 LYS A O 1
ATOM 822 N N . TYR A 1 111 ? 23.209 -26.104 -23.568 1.00 69.19 111 TYR A N 1
ATOM 823 C CA . TYR A 1 111 ? 21.925 -26.687 -23.173 1.00 69.19 111 TYR A CA 1
ATOM 824 C C . TYR A 1 111 ? 20.762 -25.774 -23.606 1.00 69.19 111 TYR A C 1
ATOM 826 O O . TYR A 1 111 ? 20.124 -25.171 -22.742 1.00 69.19 111 TYR A O 1
ATOM 834 N N . PRO A 1 112 ? 20.472 -25.685 -24.918 1.00 62.75 112 PRO A N 1
ATOM 835 C CA . PRO A 1 112 ? 19.548 -24.691 -25.476 1.00 62.75 112 PRO A CA 1
ATOM 836 C C . PRO A 1 112 ? 18.092 -24.850 -25.012 1.00 62.75 112 PRO A C 1
ATOM 838 O O . PRO A 1 112 ? 17.340 -23.886 -25.031 1.00 62.75 112 PRO A O 1
ATOM 841 N N . ASP A 1 113 ? 17.697 -26.033 -24.531 1.00 59.12 113 ASP A N 1
ATOM 842 C CA . ASP A 1 113 ? 16.338 -26.306 -24.029 1.00 59.12 113 ASP A CA 1
ATOM 843 C C . ASP A 1 113 ? 16.060 -25.712 -22.629 1.00 59.12 113 ASP A C 1
ATOM 845 O O . ASP A 1 113 ? 15.054 -26.025 -21.991 1.00 59.12 113 ASP A O 1
ATOM 849 N N . ARG A 1 114 ? 16.992 -24.936 -22.074 1.00 62.62 114 ARG A N 1
ATOM 850 C CA . ARG A 1 114 ? 16.915 -24.326 -20.737 1.00 62.62 114 ARG A CA 1
ATOM 851 C C . ARG A 1 114 ? 17.054 -22.831 -20.940 1.00 62.62 114 ARG A C 1
ATOM 853 O O . ARG A 1 114 ? 17.853 -22.481 -21.783 1.00 62.62 114 ARG A O 1
ATOM 860 N N . LEU A 1 115 ? 16.343 -21.9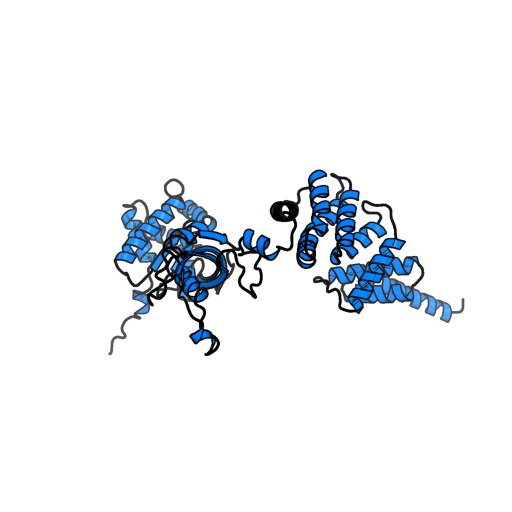82 -20.192 1.00 58.97 115 LEU A N 1
ATOM 861 C CA . LEU A 1 115 ? 16.531 -20.523 -20.219 1.00 58.97 115 LEU A CA 1
ATOM 862 C C . LEU A 1 115 ? 16.853 -19.998 -18.820 1.00 58.97 115 LEU A C 1
ATOM 864 O O . LEU A 1 115 ? 16.066 -20.163 -17.887 1.00 58.97 115 LEU A O 1
ATOM 868 N N . LEU A 1 116 ? 18.039 -19.413 -18.663 1.00 62.03 116 LEU A N 1
ATOM 869 C CA . LEU A 1 116 ? 18.543 -18.877 -17.402 1.00 62.03 116 LEU A CA 1
ATOM 870 C C . LEU A 1 116 ? 19.102 -17.487 -17.629 1.00 62.03 116 LEU A C 1
ATOM 872 O O . LEU A 1 116 ? 20.017 -17.326 -18.431 1.00 62.03 116 LEU A O 1
ATOM 876 N N . VAL A 1 117 ? 18.590 -16.514 -16.878 1.00 63.12 117 VAL A N 1
ATOM 877 C CA . VAL A 1 117 ? 19.041 -15.129 -17.003 1.00 63.12 117 VAL A CA 1
ATOM 878 C C . VAL A 1 117 ? 19.276 -14.489 -15.637 1.00 63.12 117 VAL A C 1
ATOM 880 O O . VAL A 1 117 ? 18.545 -14.772 -14.683 1.00 63.12 117 VAL A O 1
ATOM 883 N N . VAL A 1 118 ? 20.320 -13.664 -15.518 1.00 62.28 118 VAL A N 1
ATOM 884 C CA . VAL A 1 118 ? 20.727 -12.982 -14.281 1.00 62.28 118 VAL A CA 1
ATOM 885 C C . VAL A 1 118 ? 20.615 -11.481 -14.459 1.00 62.28 118 VAL A C 1
ATOM 887 O O . VAL A 1 118 ? 21.286 -10.879 -15.290 1.00 62.28 118 VAL A O 1
ATOM 890 N N . ALA A 1 119 ? 19.840 -10.861 -13.579 1.00 62.88 119 ALA A N 1
ATOM 891 C CA . ALA A 1 119 ? 19.605 -9.434 -13.607 1.00 62.88 119 ALA A CA 1
ATOM 892 C C . ALA A 1 119 ? 20.140 -8.718 -12.364 1.00 62.88 119 ALA A C 1
ATOM 894 O O . ALA A 1 119 ? 20.191 -9.257 -11.252 1.00 62.88 119 ALA A O 1
ATOM 895 N N . ARG A 1 120 ? 20.540 -7.460 -12.581 1.00 57.81 120 ARG A N 1
ATOM 896 C CA . ARG A 1 120 ? 21.201 -6.579 -11.598 1.00 57.81 120 ARG A CA 1
ATOM 897 C C . ARG A 1 120 ? 20.239 -5.761 -10.750 1.00 57.81 120 ARG A C 1
ATOM 899 O O . ARG A 1 120 ? 20.618 -5.248 -9.702 1.00 57.81 120 ARG A O 1
ATOM 906 N N . SER A 1 121 ? 19.027 -5.582 -11.240 1.00 55.38 121 SER A N 1
ATOM 907 C CA . SER A 1 121 ? 17.975 -4.807 -10.604 1.00 55.38 121 SER A CA 1
ATOM 908 C C . SER A 1 121 ? 16.642 -5.388 -11.025 1.00 55.38 121 SER A C 1
ATOM 910 O O . SER A 1 121 ? 16.566 -6.147 -11.988 1.00 55.38 121 SER A O 1
ATOM 912 N N . THR A 1 122 ? 15.588 -5.037 -10.301 1.00 57.94 122 THR A N 1
ATOM 913 C CA . THR A 1 122 ? 14.257 -5.493 -10.668 1.00 57.94 122 THR A CA 1
ATOM 914 C C . THR A 1 122 ? 13.835 -4.903 -12.014 1.00 57.94 122 THR A C 1
ATOM 916 O O . THR A 1 122 ? 13.242 -5.620 -12.788 1.00 57.94 122 THR A O 1
ATOM 919 N N . SER A 1 123 ? 14.224 -3.672 -12.362 1.00 54.69 123 SER A N 1
ATOM 920 C CA . SER A 1 123 ? 13.961 -3.092 -13.693 1.00 54.69 123 SER A CA 1
ATOM 921 C C . SER A 1 123 ? 14.720 -3.812 -14.816 1.00 54.69 123 SER A C 1
ATOM 923 O O . SER A 1 123 ? 14.094 -4.280 -15.755 1.00 54.69 123 SER A O 1
ATOM 925 N N . ALA A 1 124 ? 16.033 -4.032 -14.663 1.00 59.09 124 ALA A N 1
ATOM 926 C CA . ALA A 1 124 ? 16.835 -4.790 -15.635 1.00 59.09 124 ALA A CA 1
ATOM 927 C C . ALA A 1 124 ? 16.390 -6.259 -15.734 1.00 59.09 124 ALA A C 1
ATOM 929 O O . ALA A 1 124 ? 16.535 -6.902 -16.765 1.00 59.09 124 ALA A O 1
ATOM 930 N N . PHE A 1 125 ? 15.820 -6.793 -14.649 1.00 60.75 125 PHE A N 1
ATOM 931 C CA . PHE A 1 125 ? 15.200 -8.113 -14.628 1.00 60.75 125 PHE A CA 1
ATOM 932 C C . PHE A 1 125 ? 14.015 -8.202 -15.575 1.00 60.75 125 PHE A C 1
ATOM 934 O O . PHE A 1 125 ? 13.755 -9.308 -16.025 1.00 60.75 125 PHE A O 1
ATOM 941 N N . PHE A 1 126 ? 13.341 -7.090 -15.879 1.00 58.41 126 PHE A N 1
ATOM 942 C CA . PHE A 1 126 ? 12.231 -7.045 -16.822 1.00 58.41 126 PHE A CA 1
ATOM 943 C C . PHE A 1 126 ? 12.581 -6.489 -18.207 1.00 58.41 126 PHE A C 1
ATOM 945 O O . PHE A 1 126 ? 11.980 -6.953 -19.167 1.00 58.41 126 PHE A O 1
ATOM 952 N N . GLU A 1 127 ? 13.553 -5.583 -18.328 1.00 54.38 127 GLU A N 1
ATOM 953 C CA . GLU A 1 127 ? 13.970 -4.997 -19.616 1.00 54.38 127 GLU A CA 1
ATOM 954 C C . GLU A 1 127 ? 14.808 -5.963 -20.477 1.00 54.38 127 GLU A C 1
ATOM 956 O O . GLU A 1 127 ? 14.539 -6.118 -21.661 1.00 54.38 127 GLU A O 1
ATOM 961 N N . ASP A 1 128 ? 15.793 -6.667 -19.902 1.00 52.94 128 ASP A N 1
ATOM 962 C CA . ASP A 1 128 ? 16.793 -7.403 -20.699 1.00 52.94 128 ASP A CA 1
ATOM 963 C C . ASP A 1 128 ? 16.420 -8.878 -20.982 1.00 52.94 128 ASP A C 1
ATOM 965 O O . ASP A 1 128 ? 17.201 -9.606 -21.600 1.00 52.94 128 ASP A O 1
ATOM 969 N N . SER A 1 129 ? 15.342 -9.430 -20.398 1.00 51.41 129 SER A N 1
ATOM 970 C CA . SER A 1 129 ? 15.282 -10.899 -20.181 1.00 51.41 129 SER A CA 1
ATOM 971 C C . SER A 1 129 ? 13.906 -11.553 -20.025 1.00 51.41 129 SER A C 1
ATOM 973 O O . SER A 1 129 ? 13.843 -12.747 -19.712 1.00 51.41 129 SER A O 1
ATOM 975 N N . LEU A 1 130 ? 12.803 -10.821 -20.198 1.00 56.69 130 LEU A N 1
ATOM 976 C CA . LEU A 1 130 ? 11.456 -11.344 -19.914 1.00 56.69 130 LEU A CA 1
ATOM 977 C C . LEU A 1 130 ? 10.590 -11.644 -21.124 1.00 56.69 130 LEU A C 1
ATOM 979 O O . LEU A 1 130 ? 9.448 -12.072 -20.962 1.00 56.69 130 LEU A O 1
ATOM 983 N N . GLU A 1 131 ? 11.164 -11.552 -22.311 1.00 56.62 131 GLU A N 1
ATOM 984 C CA . GLU A 1 131 ? 10.443 -11.682 -23.571 1.00 56.62 131 GLU A CA 1
ATOM 985 C C . GLU A 1 131 ? 9.838 -13.073 -23.837 1.00 56.62 131 GLU A C 1
ATOM 987 O O . GLU A 1 131 ? 9.164 -13.272 -24.833 1.00 56.62 131 GLU A O 1
ATOM 992 N N . THR A 1 132 ? 10.067 -14.061 -22.967 1.00 64.75 132 THR A N 1
ATOM 993 C CA . THR A 1 132 ? 9.429 -15.386 -23.071 1.00 64.75 132 THR A CA 1
ATOM 994 C C . THR A 1 132 ? 8.401 -15.592 -21.972 1.00 64.75 132 THR A C 1
ATOM 996 O O . THR A 1 132 ? 7.220 -15.595 -22.254 1.00 64.75 132 THR A O 1
ATOM 999 N N . ILE A 1 133 ? 8.778 -15.677 -20.690 1.00 70.69 133 ILE A N 1
ATOM 1000 C CA . ILE A 1 133 ? 7.783 -15.986 -19.637 1.00 70.69 133 ILE A CA 1
ATOM 1001 C C . ILE A 1 133 ? 6.747 -14.861 -19.458 1.00 70.69 133 ILE A C 1
ATOM 1003 O O . ILE A 1 133 ? 5.593 -15.135 -19.125 1.00 70.69 133 ILE A O 1
ATOM 1007 N N . VAL A 1 134 ? 7.157 -13.594 -19.599 1.00 76.69 134 VAL A N 1
ATOM 1008 C CA . VAL A 1 134 ? 6.226 -12.464 -19.479 1.00 76.69 134 VAL A CA 1
ATOM 1009 C C . VAL A 1 134 ? 5.468 -12.267 -20.776 1.00 76.69 134 VAL A C 1
ATOM 1011 O O . VAL A 1 134 ? 4.251 -12.155 -20.692 1.00 76.69 134 VAL A O 1
ATOM 1014 N N . SER A 1 135 ? 6.133 -12.302 -21.934 1.00 78.88 135 SER A N 1
ATOM 1015 C CA . SER A 1 135 ? 5.428 -12.198 -23.215 1.00 78.88 135 SER A CA 1
ATOM 1016 C C . SER A 1 135 ? 4.433 -13.333 -23.413 1.00 78.88 135 SER A C 1
ATOM 1018 O O . SER A 1 135 ? 3.308 -13.041 -23.772 1.00 78.88 135 SER A O 1
ATOM 1020 N N . ASP A 1 136 ? 4.763 -14.585 -23.078 1.00 82.19 136 ASP A N 1
ATOM 1021 C CA . ASP A 1 136 ? 3.816 -15.710 -23.138 1.00 82.19 136 ASP A CA 1
ATOM 1022 C C . ASP A 1 136 ? 2.588 -15.434 -22.261 1.00 82.19 136 ASP A C 1
ATOM 1024 O O . ASP A 1 136 ? 1.453 -15.561 -22.704 1.00 82.19 136 ASP A O 1
ATOM 1028 N N . ALA A 1 137 ? 2.799 -14.984 -21.019 1.00 85.75 137 ALA A N 1
ATOM 1029 C CA . ALA A 1 137 ? 1.693 -14.690 -20.112 1.00 85.75 137 ALA A CA 1
ATOM 1030 C C . ALA A 1 137 ? 0.863 -13.471 -20.544 1.00 85.75 137 ALA A C 1
ATOM 1032 O O . ALA A 1 137 ? -0.332 -13.435 -20.259 1.00 85.75 137 ALA A O 1
ATOM 1033 N N . ILE A 1 138 ? 1.483 -12.467 -21.174 1.00 86.88 138 ILE A N 1
ATOM 1034 C CA . ILE A 1 138 ? 0.793 -11.297 -21.732 1.00 86.88 138 ILE A CA 1
ATOM 1035 C C . ILE A 1 138 ? 0.043 -11.689 -23.001 1.00 86.88 138 ILE A C 1
ATOM 1037 O O . ILE A 1 138 ? -1.116 -11.328 -23.110 1.00 86.88 138 ILE A O 1
ATOM 1041 N N . ASN A 1 139 ? 0.632 -12.483 -23.894 1.00 87.88 139 ASN A N 1
ATOM 1042 C CA . ASN A 1 139 ? -0.028 -13.047 -25.072 1.00 87.88 139 ASN A CA 1
ATOM 1043 C C . ASN A 1 139 ? -1.259 -13.867 -24.661 1.00 87.88 139 ASN A C 1
ATOM 1045 O O . ASN A 1 139 ? -2.340 -13.660 -25.207 1.00 87.88 139 ASN A O 1
ATOM 1049 N N . ASP A 1 140 ? -1.142 -14.719 -23.638 1.00 87.81 140 ASP A N 1
ATOM 1050 C CA . ASP A 1 140 ? -2.280 -15.449 -23.062 1.00 87.81 140 ASP A CA 1
ATOM 1051 C C . ASP A 1 140 ? -3.370 -14.497 -22.520 1.00 87.81 140 ASP A C 1
ATOM 1053 O O . ASP A 1 140 ? -4.561 -14.806 -22.577 1.00 87.81 140 ASP A O 1
ATOM 1057 N N . ALA A 1 141 ? -2.977 -13.341 -21.969 1.00 87.44 141 ALA A N 1
ATOM 1058 C CA . ALA A 1 141 ? -3.895 -12.352 -21.401 1.00 87.44 141 ALA A CA 1
ATOM 1059 C C . ALA A 1 141 ? -4.521 -11.415 -22.449 1.00 87.44 141 ALA A C 1
ATOM 1061 O O . ALA A 1 141 ? -5.665 -11.004 -22.264 1.00 87.44 141 ALA A O 1
ATOM 1062 N N . LEU A 1 142 ? -3.798 -11.096 -23.525 1.00 86.19 142 LEU A N 1
ATOM 1063 C CA . LEU A 1 142 ? -4.284 -10.381 -24.707 1.00 86.19 142 LEU A CA 1
ATOM 1064 C C . LEU A 1 142 ? -5.273 -11.249 -25.495 1.00 86.19 142 LEU A C 1
ATOM 1066 O O . LEU A 1 142 ? -6.218 -10.726 -26.073 1.00 86.19 142 LEU A O 1
ATOM 1070 N N . ASN A 1 143 ? -5.105 -12.576 -25.452 1.00 86.94 143 ASN A N 1
ATOM 1071 C CA . ASN A 1 143 ? -5.936 -13.538 -26.176 1.00 86.94 143 ASN A CA 1
ATOM 1072 C C . ASN A 1 143 ? -6.653 -14.514 -25.228 1.00 86.94 143 ASN A C 1
ATOM 1074 O O . ASN A 1 143 ? -6.483 -15.735 -25.356 1.00 86.94 143 ASN A O 1
ATOM 1078 N N . PRO A 1 144 ? -7.497 -14.030 -24.297 1.00 80.75 144 PRO A N 1
ATOM 1079 C CA . PRO A 1 144 ? -8.110 -14.873 -23.277 1.00 80.75 144 PRO A CA 1
ATOM 1080 C C . PRO A 1 144 ? -8.972 -15.974 -23.903 1.00 80.75 144 PRO A C 1
ATOM 1082 O O . PRO A 1 144 ? -9.711 -15.725 -24.861 1.00 80.75 144 PRO A O 1
ATOM 1085 N N . GLU A 1 145 ? -8.904 -17.195 -23.360 1.00 77.44 145 GLU A N 1
ATOM 1086 C CA . GLU A 1 145 ? -9.720 -18.311 -23.853 1.00 77.44 145 GLU A CA 1
ATOM 1087 C C . GLU A 1 145 ? -11.219 -17.939 -23.853 1.00 77.44 145 GLU A C 1
ATOM 1089 O O . GLU A 1 145 ? -11.729 -17.420 -22.851 1.00 77.44 145 GLU A O 1
ATOM 1094 N N . PRO A 1 146 ? -11.946 -18.211 -24.952 1.00 70.12 146 PRO A N 1
ATOM 1095 C CA . PRO A 1 146 ? -13.360 -17.874 -25.063 1.00 70.12 146 PRO A CA 1
ATOM 1096 C C . PRO A 1 146 ? -14.176 -18.622 -24.005 1.00 70.12 146 PRO A C 1
ATOM 1098 O O . PRO A 1 146 ? -14.046 -19.837 -23.830 1.00 70.12 146 PRO A O 1
ATOM 1101 N N . LYS A 1 147 ? -15.041 -17.896 -23.289 1.00 72.06 147 LYS A N 1
ATOM 1102 C CA . LYS A 1 147 ? -15.872 -18.462 -22.213 1.00 72.06 147 LYS A CA 1
ATOM 1103 C C . LYS A 1 147 ? -17.140 -19.098 -22.771 1.00 72.06 147 LYS A C 1
ATOM 1105 O O . LYS A 1 147 ? -17.697 -20.011 -22.157 1.00 72.06 147 LYS A O 1
ATOM 1110 N N . THR A 1 148 ? -17.603 -18.626 -23.926 1.00 70.62 148 THR A N 1
ATOM 1111 C CA . THR A 1 148 ? -18.786 -19.125 -24.620 1.00 70.62 148 THR A CA 1
ATOM 1112 C C . THR A 1 148 ? -18.504 -19.428 -26.090 1.00 70.62 148 THR A C 1
ATOM 1114 O O . THR A 1 148 ? -17.489 -19.038 -26.657 1.00 70.62 148 THR A O 1
ATOM 1117 N N . ARG A 1 149 ? -19.424 -20.161 -26.730 1.00 62.97 149 ARG A N 1
ATOM 1118 C CA . ARG A 1 149 ? -19.334 -20.474 -28.161 1.00 62.97 149 ARG A CA 1
ATOM 1119 C C . ARG A 1 149 ? -19.622 -19.264 -29.058 1.00 62.97 149 ARG A C 1
ATOM 1121 O O . ARG A 1 149 ? -19.213 -19.299 -30.205 1.00 62.97 149 ARG A O 1
ATOM 1128 N N . ALA A 1 150 ? -20.307 -18.239 -28.549 1.00 60.16 150 ALA A N 1
ATOM 1129 C CA . ALA A 1 150 ? -20.522 -16.988 -29.275 1.00 60.16 150 ALA A CA 1
ATOM 1130 C C . ALA A 1 150 ? -19.231 -16.151 -29.320 1.00 60.16 150 ALA A C 1
ATOM 1132 O O . ALA A 1 150 ? -18.896 -15.619 -30.367 1.00 60.16 150 ALA A O 1
ATOM 1133 N N . ASP A 1 151 ? -18.439 -16.167 -28.240 1.00 59.03 151 ASP A N 1
ATOM 1134 C CA . ASP A 1 151 ? -17.129 -15.494 -28.159 1.00 59.03 151 ASP A CA 1
ATOM 1135 C C . ASP A 1 151 ? -16.101 -16.039 -29.179 1.00 59.03 151 ASP A C 1
ATOM 1137 O O . ASP A 1 151 ? -15.075 -15.415 -29.427 1.00 59.03 151 ASP A O 1
ATOM 1141 N N . LEU A 1 152 ? -16.338 -17.232 -29.741 1.00 60.22 152 LEU A N 1
ATOM 1142 C CA . LEU A 1 152 ? -15.502 -17.817 -30.796 1.00 60.22 152 LEU A CA 1
ATOM 1143 C C . LEU A 1 152 ? -15.770 -17.204 -32.174 1.00 60.22 152 LEU A C 1
ATOM 1145 O O . LEU A 1 152 ? -14.861 -17.205 -33.002 1.00 60.22 152 LEU A O 1
ATOM 1149 N N . ASP A 1 153 ? -16.995 -16.732 -32.418 1.00 56.16 153 ASP A N 1
ATOM 1150 C CA . ASP A 1 153 ? -17.413 -16.182 -33.710 1.00 56.16 153 ASP A CA 1
ATOM 1151 C C . ASP A 1 153 ? -17.063 -14.679 -33.834 1.00 56.16 153 ASP A C 1
ATOM 1153 O O . ASP A 1 153 ? -16.911 -14.209 -34.955 1.00 56.16 153 ASP A O 1
ATOM 1157 N N . ASP A 1 154 ? -16.850 -13.975 -32.709 1.00 55.94 154 ASP A N 1
ATOM 1158 C CA . ASP A 1 154 ? -16.418 -12.557 -32.617 1.00 55.94 154 ASP A CA 1
ATOM 1159 C C . ASP A 1 154 ? -14.885 -12.381 -32.446 1.00 55.94 154 ASP A C 1
ATOM 1161 O O . ASP A 1 154 ? -14.390 -11.284 -32.183 1.00 55.94 154 ASP A O 1
ATOM 1165 N N . ARG A 1 155 ? -14.092 -13.460 -32.544 1.00 59.88 155 ARG A N 1
ATOM 1166 C CA . ARG A 1 155 ? -12.621 -13.380 -32.467 1.00 59.88 155 ARG A CA 1
ATOM 1167 C C . ARG A 1 155 ? -12.046 -12.928 -33.809 1.00 59.88 155 ARG A C 1
ATOM 1169 O O . ARG A 1 155 ? -11.673 -13.762 -34.644 1.00 59.88 155 ARG A O 1
ATOM 1176 N N . ASP A 1 156 ? -11.964 -11.616 -33.982 1.00 56.91 156 ASP A N 1
ATOM 1177 C CA . ASP A 1 156 ? -11.453 -11.029 -35.218 1.00 56.91 156 ASP A CA 1
ATOM 1178 C C . ASP A 1 156 ? -9.915 -10.944 -35.266 1.00 56.91 156 ASP A C 1
ATOM 1180 O O . ASP A 1 156 ? -9.362 -11.031 -36.360 1.00 56.91 156 ASP A O 1
ATOM 1184 N N . GLU A 1 157 ? -9.197 -10.880 -34.132 1.00 71.12 157 GLU A N 1
ATOM 1185 C CA . GLU A 1 157 ? -7.745 -10.603 -34.130 1.00 71.12 157 GLU A CA 1
ATOM 1186 C C . GLU A 1 157 ? -6.985 -11.346 -33.012 1.00 71.12 157 GLU A C 1
ATOM 1188 O O . GLU A 1 157 ? -7.452 -11.422 -31.874 1.00 71.12 157 GLU A O 1
ATOM 1193 N N . GLU A 1 158 ? -5.816 -11.913 -33.337 1.00 81.44 158 GLU A N 1
ATOM 1194 C CA . GLU A 1 158 ? -4.859 -12.453 -32.360 1.00 81.44 158 GLU A CA 1
ATOM 1195 C C . GLU A 1 158 ? -3.746 -11.416 -32.165 1.00 81.44 158 GLU A C 1
ATOM 1197 O O . GLU A 1 158 ? -3.127 -10.972 -33.130 1.00 81.44 158 GLU A O 1
ATOM 1202 N N . LEU A 1 159 ? -3.537 -10.980 -30.924 1.00 86.50 159 LEU A N 1
ATOM 1203 C CA . LEU A 1 159 ? -2.546 -9.961 -30.574 1.00 86.50 159 LEU A CA 1
ATOM 1204 C C . LEU A 1 159 ? -1.281 -10.624 -30.036 1.00 86.50 159 LEU A C 1
ATOM 1206 O O . LEU A 1 159 ? -1.353 -11.483 -29.160 1.00 86.50 159 LEU A O 1
ATOM 1210 N N . SER A 1 160 ? -0.113 -10.195 -30.491 1.00 87.75 160 SER A N 1
ATOM 1211 C CA . SER A 1 160 ? 1.164 -10.684 -29.970 1.00 87.75 160 SER A CA 1
ATOM 1212 C C . SER A 1 160 ? 2.026 -9.525 -29.498 1.00 87.75 160 SER A C 1
ATOM 1214 O O . SER A 1 160 ? 2.088 -8.497 -30.155 1.00 87.75 160 SER A O 1
ATOM 1216 N N . VAL A 1 161 ? 2.673 -9.651 -28.341 1.00 84.25 161 VAL A N 1
ATOM 1217 C CA . VAL A 1 161 ? 3.590 -8.618 -27.838 1.00 84.25 161 VAL A CA 1
ATOM 1218 C C . VAL A 1 161 ? 4.692 -8.364 -28.869 1.00 84.25 161 VAL A C 1
ATOM 1220 O O . VAL A 1 161 ? 5.415 -9.291 -29.241 1.00 84.25 161 VAL A O 1
ATOM 1223 N N . ALA A 1 162 ? 4.837 -7.108 -29.287 1.00 83.19 162 ALA A N 1
ATOM 1224 C CA . ALA A 1 162 ? 5.877 -6.669 -30.202 1.00 83.19 162 ALA A CA 1
ATOM 1225 C C . ALA A 1 162 ? 7.260 -6.827 -29.552 1.00 83.19 162 ALA A C 1
ATOM 1227 O O . ALA A 1 162 ? 7.467 -6.543 -28.367 1.00 83.19 162 ALA A O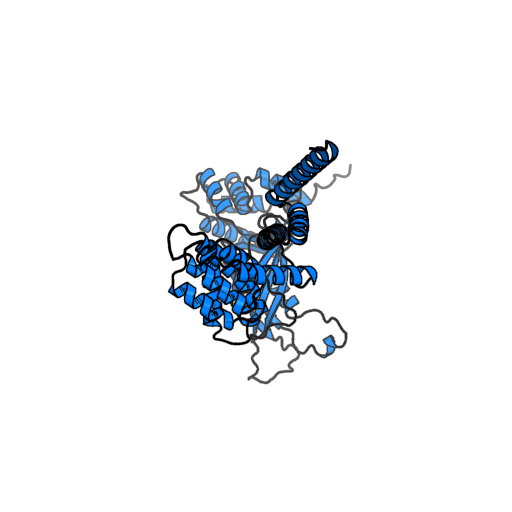 1
ATOM 1228 N N . PHE A 1 163 ? 8.228 -7.298 -30.333 1.00 75.12 163 PHE A N 1
ATOM 1229 C CA . PHE A 1 163 ? 9.574 -7.584 -29.839 1.00 75.12 163 PHE A CA 1
ATOM 1230 C C . PHE A 1 163 ? 10.262 -6.309 -29.318 1.00 75.12 163 PHE A C 1
ATOM 1232 O O . PHE A 1 163 ? 10.329 -5.294 -30.010 1.00 75.12 163 PHE A O 1
ATOM 1239 N N . GLY A 1 164 ? 10.820 -6.365 -28.108 1.00 71.81 164 GLY A N 1
ATOM 1240 C CA . GLY A 1 164 ? 11.582 -5.270 -27.500 1.00 71.81 164 GLY A CA 1
ATOM 1241 C C . GLY A 1 164 ? 10.776 -4.045 -27.044 1.00 71.81 164 GLY A C 1
ATOM 1242 O O . GLY A 1 164 ? 11.394 -3.048 -26.671 1.00 71.81 164 GLY A O 1
ATOM 1243 N N . THR A 1 165 ? 9.439 -4.089 -27.049 1.00 76.56 165 THR A N 1
ATOM 1244 C CA . THR A 1 165 ? 8.590 -2.949 -26.630 1.00 76.56 165 THR A CA 1
ATOM 1245 C C . THR A 1 165 ? 8.223 -2.981 -25.146 1.00 76.56 165 THR A C 1
ATOM 1247 O O . THR A 1 165 ? 7.830 -1.964 -24.576 1.00 76.56 165 THR A O 1
ATOM 1250 N N . LEU A 1 166 ? 8.392 -4.132 -24.484 1.00 76.81 166 LEU A N 1
ATOM 1251 C CA . LEU A 1 166 ? 8.100 -4.284 -23.062 1.00 76.81 166 LEU A CA 1
ATOM 1252 C C . LEU A 1 166 ? 9.015 -3.420 -22.198 1.00 76.81 166 LEU A C 1
ATOM 1254 O O . LEU A 1 166 ? 10.237 -3.557 -22.207 1.00 76.81 166 LEU A O 1
ATOM 1258 N N . SER A 1 167 ? 8.405 -2.610 -21.345 1.00 76.19 167 SER A N 1
ATOM 1259 C CA . SER A 1 167 ? 9.117 -1.771 -20.394 1.00 76.19 167 SER A CA 1
ATOM 1260 C C . SER A 1 167 ? 8.363 -1.683 -19.071 1.00 76.19 167 SER A C 1
ATOM 1262 O O . SER A 1 167 ? 7.133 -1.727 -18.999 1.00 76.19 167 SER A O 1
ATOM 1264 N N . VAL A 1 168 ? 9.104 -1.629 -17.964 1.00 75.44 168 VAL A N 1
ATOM 1265 C CA . VAL A 1 168 ? 8.510 -1.652 -16.623 1.00 75.44 168 VAL A CA 1
ATOM 1266 C C . VAL A 1 168 ? 8.045 -0.273 -16.229 1.00 75.44 168 VAL A C 1
ATOM 1268 O O . VAL A 1 168 ? 8.849 0.640 -16.064 1.00 75.44 168 VAL A O 1
ATOM 1271 N N . ALA A 1 169 ? 6.755 -0.156 -15.937 1.00 71.81 169 ALA A N 1
ATOM 1272 C CA . ALA A 1 169 ? 6.221 1.049 -15.325 1.00 71.81 169 ALA A CA 1
ATOM 1273 C C . ALA A 1 169 ? 6.473 1.061 -13.808 1.00 71.81 169 ALA A C 1
ATOM 1275 O O . ALA A 1 169 ? 6.930 2.059 -13.249 1.00 71.81 169 ALA A O 1
ATOM 1276 N N . LYS A 1 170 ? 6.194 -0.052 -13.112 1.00 77.81 170 LYS A N 1
ATOM 1277 C CA . LYS A 1 170 ? 6.294 -0.115 -11.645 1.00 77.81 170 LYS A CA 1
ATOM 1278 C C . LYS A 1 170 ? 6.526 -1.526 -11.135 1.00 77.81 170 LYS A C 1
ATOM 1280 O O . LYS A 1 170 ? 6.029 -2.497 -11.694 1.00 77.81 170 LYS A O 1
ATOM 1285 N N . VAL A 1 171 ? 7.216 -1.639 -10.003 1.00 73.81 171 VAL A N 1
ATOM 1286 C CA . VAL A 1 171 ? 7.430 -2.912 -9.305 1.00 73.81 171 VAL A CA 1
ATOM 1287 C C . VAL A 1 171 ? 6.943 -2.793 -7.866 1.00 73.81 171 VAL A C 1
ATOM 1289 O O . VAL A 1 171 ? 7.348 -1.892 -7.131 1.00 73.81 171 VAL A O 1
ATOM 1292 N N . GLY A 1 172 ? 6.102 -3.736 -7.457 1.00 71.94 172 GLY A N 1
ATOM 1293 C CA . GLY A 1 172 ? 5.658 -3.895 -6.081 1.00 71.94 172 GLY A CA 1
ATOM 1294 C C . GLY A 1 172 ? 6.746 -4.461 -5.157 1.00 71.94 172 GLY A C 1
ATOM 1295 O O . GLY A 1 172 ? 7.846 -4.820 -5.588 1.00 71.94 172 GLY A O 1
ATOM 1296 N N . PRO A 1 173 ? 6.459 -4.569 -3.851 1.00 74.00 173 PRO A N 1
ATOM 1297 C CA . PRO A 1 173 ? 7.420 -5.084 -2.887 1.00 74.00 173 PRO A CA 1
ATOM 1298 C C . PRO A 1 173 ? 7.806 -6.537 -3.189 1.00 74.00 173 PRO A C 1
ATOM 1300 O O . PRO A 1 173 ? 6.980 -7.361 -3.591 1.00 74.00 173 PRO A O 1
ATOM 1303 N N . LEU A 1 174 ? 9.076 -6.869 -2.937 1.00 70.75 174 LEU A N 1
ATOM 1304 C CA . LEU A 1 174 ? 9.564 -8.241 -3.044 1.00 70.75 174 LEU A CA 1
ATOM 1305 C C . LEU A 1 174 ? 8.828 -9.143 -2.037 1.00 70.75 174 LEU A C 1
ATOM 1307 O O . LEU A 1 174 ? 8.786 -8.822 -0.847 1.00 70.75 174 LEU A O 1
ATOM 1311 N N . PRO A 1 175 ? 8.283 -10.293 -2.468 1.00 72.00 175 PRO A N 1
ATOM 1312 C CA . PRO A 1 175 ? 7.566 -11.182 -1.566 1.00 72.00 175 PRO A CA 1
ATOM 1313 C C . PRO A 1 175 ? 8.521 -11.799 -0.540 1.00 72.00 175 PRO A C 1
ATOM 1315 O O . PRO A 1 175 ? 9.535 -12.391 -0.906 1.00 72.00 175 PRO A O 1
ATOM 1318 N N . GLU A 1 176 ? 8.174 -11.744 0.747 1.00 69.44 176 GLU A N 1
ATOM 1319 C CA . GLU A 1 176 ? 9.046 -12.222 1.833 1.00 69.44 176 GLU A CA 1
ATOM 1320 C C . GLU A 1 176 ? 9.257 -13.745 1.820 1.00 69.44 176 GLU A C 1
ATOM 1322 O O . GLU A 1 176 ? 10.349 -14.235 2.122 1.00 69.44 176 GLU A O 1
ATOM 1327 N N . LYS A 1 177 ? 8.247 -14.515 1.395 1.00 75.00 177 LYS A N 1
ATOM 1328 C CA . LYS A 1 177 ? 8.248 -15.990 1.428 1.00 75.00 177 LYS A CA 1
ATOM 1329 C C . LYS A 1 177 ? 8.243 -16.612 0.028 1.00 75.00 177 LYS A C 1
ATOM 1331 O O . LYS A 1 177 ? 7.720 -16.033 -0.924 1.00 75.00 177 LYS A O 1
ATOM 1336 N N . VAL A 1 178 ? 8.804 -17.818 -0.082 1.00 68.69 178 VAL A N 1
ATOM 1337 C CA . VAL A 1 178 ? 8.665 -18.673 -1.275 1.00 68.69 178 VAL A CA 1
ATOM 1338 C C . VAL A 1 178 ? 7.179 -18.981 -1.495 1.00 68.69 178 VAL A C 1
ATOM 1340 O O . VAL A 1 178 ? 6.444 -19.203 -0.535 1.00 68.69 178 VAL A O 1
ATOM 1343 N N . GLY A 1 179 ? 6.726 -18.948 -2.748 1.00 68.38 179 GLY A N 1
ATOM 1344 C CA . GLY A 1 179 ? 5.315 -19.049 -3.127 1.00 68.38 179 GLY A CA 1
ATOM 1345 C C . GLY A 1 179 ? 4.574 -17.710 -3.188 1.00 68.38 179 GLY A C 1
ATOM 1346 O O . GLY A 1 179 ? 3.468 -17.672 -3.725 1.00 68.38 179 GLY A O 1
ATOM 1347 N N . GLY A 1 180 ? 5.171 -16.624 -2.684 1.00 75.19 180 GLY A N 1
ATOM 1348 C CA . GLY A 1 180 ? 4.648 -15.272 -2.866 1.00 75.19 180 GLY A CA 1
ATOM 1349 C C . GLY A 1 180 ? 4.759 -14.793 -4.317 1.00 75.19 180 GLY A C 1
ATOM 1350 O O . GLY A 1 180 ? 5.511 -15.353 -5.117 1.00 75.19 180 GLY A O 1
ATOM 1351 N N . TRP A 1 181 ? 4.004 -13.751 -4.649 1.00 80.88 181 TRP A N 1
ATOM 1352 C CA . TRP A 1 181 ? 3.968 -13.178 -5.992 1.00 80.88 181 TRP A CA 1
ATOM 1353 C C . TRP A 1 181 ? 4.682 -11.833 -5.994 1.00 80.88 181 TRP A C 1
ATOM 1355 O O . TRP A 1 181 ? 4.298 -10.943 -5.238 1.00 80.88 181 TRP A O 1
ATOM 1365 N N . LEU A 1 182 ? 5.706 -11.695 -6.834 1.00 80.50 182 LEU A N 1
ATOM 1366 C CA . LEU A 1 182 ? 6.234 -10.385 -7.193 1.00 80.50 182 LEU A CA 1
ATOM 1367 C C . LEU A 1 182 ? 5.241 -9.758 -8.167 1.00 80.50 182 LEU A C 1
ATOM 1369 O O . LEU A 1 182 ? 4.883 -10.387 -9.161 1.00 80.50 182 LEU A O 1
ATOM 1373 N N . ARG A 1 183 ? 4.769 -8.557 -7.855 1.00 85.62 183 ARG A N 1
ATOM 1374 C CA . ARG A 1 183 ? 3.827 -7.826 -8.703 1.00 85.62 183 ARG A CA 1
ATOM 1375 C C . ARG A 1 183 ? 4.571 -6.717 -9.429 1.00 85.62 183 ARG A C 1
ATOM 1377 O O . ARG A 1 183 ? 5.417 -6.071 -8.817 1.00 85.62 183 ARG A O 1
ATOM 1384 N N . ALA A 1 184 ? 4.251 -6.495 -10.692 1.00 82.06 184 ALA A N 1
ATOM 1385 C CA . ALA A 1 184 ? 4.770 -5.382 -11.474 1.00 82.06 184 ALA A CA 1
ATOM 1386 C C . ALA A 1 184 ? 3.726 -4.937 -12.504 1.00 82.06 184 ALA A C 1
ATOM 1388 O O . ALA A 1 184 ? 2.795 -5.689 -12.792 1.00 82.06 184 ALA A O 1
ATOM 1389 N N . SER A 1 185 ? 3.884 -3.735 -13.041 1.00 84.06 185 SER A N 1
ATOM 1390 C CA . SER A 1 185 ? 3.231 -3.310 -14.276 1.00 84.06 185 SER A CA 1
ATOM 1391 C C . SER A 1 185 ? 4.258 -3.084 -15.358 1.00 84.06 185 SER A C 1
ATOM 1393 O O . SER A 1 185 ? 5.377 -2.625 -15.103 1.00 84.06 185 SER A O 1
ATOM 1395 N N . VAL A 1 186 ? 3.833 -3.395 -16.570 1.00 83.19 186 VAL A N 1
ATOM 1396 C CA . VAL A 1 186 ? 4.583 -3.176 -17.792 1.00 83.19 186 VAL A CA 1
ATOM 1397 C C . VAL A 1 186 ? 3.713 -2.418 -18.784 1.00 83.19 186 VAL A C 1
ATOM 1399 O O . VAL A 1 186 ? 2.490 -2.563 -18.776 1.00 83.19 186 VAL A O 1
ATOM 1402 N N . HIS A 1 187 ? 4.362 -1.606 -19.602 1.00 85.12 187 HIS A N 1
ATOM 1403 C CA . HIS A 1 187 ? 3.816 -1.072 -20.839 1.00 85.12 187 HIS A CA 1
ATOM 1404 C C . HIS A 1 187 ? 4.510 -1.764 -22.006 1.00 85.12 187 HIS A C 1
ATOM 1406 O O . HIS A 1 187 ? 5.640 -2.237 -21.860 1.00 85.12 187 HIS A O 1
ATOM 1412 N N . GLY A 1 188 ? 3.832 -1.840 -23.136 1.00 84.50 188 GLY A N 1
ATOM 1413 C CA . GLY A 1 188 ? 4.405 -2.329 -24.377 1.00 84.50 188 GLY A CA 1
ATOM 1414 C C . GLY A 1 188 ? 3.415 -2.170 -25.513 1.00 84.50 188 GLY A C 1
ATOM 1415 O O . GLY A 1 188 ? 2.290 -1.718 -25.303 1.00 84.50 188 GLY A O 1
ATOM 1416 N N . ASP A 1 189 ? 3.847 -2.583 -26.691 1.00 87.56 189 ASP A N 1
ATOM 1417 C CA . ASP A 1 189 ? 3.034 -2.579 -27.900 1.00 87.56 189 ASP A CA 1
ATOM 1418 C C . ASP A 1 189 ? 2.753 -4.026 -28.312 1.00 87.56 189 ASP A C 1
ATOM 1420 O O . ASP A 1 189 ? 3.580 -4.916 -28.089 1.00 87.56 189 ASP A O 1
ATOM 1424 N N . ALA A 1 190 ? 1.577 -4.279 -28.874 1.00 87.94 190 ALA A N 1
ATOM 1425 C CA . ALA A 1 190 ? 1.167 -5.562 -29.423 1.00 87.94 190 ALA A CA 1
ATOM 1426 C C . ALA A 1 190 ? 0.877 -5.427 -30.922 1.00 87.94 190 ALA A C 1
ATOM 1428 O O . ALA A 1 190 ? 0.189 -4.504 -31.345 1.00 87.94 190 ALA A O 1
ATOM 1429 N N . GLU A 1 191 ? 1.381 -6.367 -31.712 1.00 88.25 191 GLU A N 1
ATOM 1430 C CA . GLU A 1 191 ? 1.122 -6.491 -33.141 1.00 88.25 191 GLU A CA 1
ATOM 1431 C C . GLU A 1 191 ? -0.101 -7.382 -33.384 1.00 88.25 191 GLU A C 1
ATOM 1433 O O . GLU A 1 191 ? -0.246 -8.448 -32.771 1.00 88.25 191 GLU A O 1
ATOM 1438 N N . ARG A 1 192 ? -0.972 -6.960 -34.304 1.00 84.88 192 ARG A N 1
ATOM 1439 C CA . ARG A 1 192 ? -2.095 -7.770 -34.796 1.00 84.88 192 ARG A CA 1
ATOM 1440 C C . ARG A 1 192 ? -1.586 -8.805 -35.796 1.00 84.88 192 ARG A C 1
ATOM 1442 O O . ARG A 1 192 ? -1.029 -8.449 -36.835 1.00 84.88 192 ARG A O 1
ATOM 1449 N N . ASP A 1 193 ? -1.804 -10.085 -35.510 1.00 71.19 193 ASP A N 1
ATOM 1450 C CA . ASP A 1 193 ? -1.403 -11.169 -36.403 1.00 71.19 193 ASP A CA 1
ATOM 1451 C C . ASP A 1 193 ? -2.462 -11.388 -37.502 1.00 71.19 193 ASP A C 1
ATOM 1453 O O . ASP A 1 193 ? -3.414 -12.158 -37.347 1.00 71.19 193 ASP A O 1
ATOM 1457 N N . ASP A 1 194 ? -2.319 -10.701 -38.643 1.00 61.12 194 ASP A N 1
ATOM 1458 C CA . ASP A 1 194 ? -3.224 -10.834 -39.802 1.00 61.12 194 ASP A CA 1
ATOM 1459 C C . ASP A 1 194 ? -2.934 -12.092 -40.650 1.00 61.12 194 ASP A C 1
ATOM 1461 O O . ASP A 1 194 ? -2.921 -12.076 -41.884 1.00 61.12 194 ASP A O 1
ATOM 1465 N N . LEU A 1 195 ? -2.735 -13.249 -40.009 1.00 55.00 195 LEU A N 1
ATOM 1466 C CA . LEU A 1 195 ? -2.574 -14.533 -40.711 1.00 55.00 195 LEU A CA 1
ATOM 1467 C C . LEU A 1 195 ? -3.780 -14.898 -41.594 1.00 55.00 195 LEU A C 1
ATOM 1469 O O . LEU A 1 195 ? -3.682 -15.799 -42.435 1.00 55.00 195 LEU A O 1
ATOM 1473 N N . ARG A 1 196 ? -4.926 -14.229 -41.414 1.00 55.69 196 ARG A N 1
ATOM 1474 C CA . ARG A 1 196 ? -6.136 -14.439 -42.219 1.00 55.69 196 ARG A CA 1
ATOM 1475 C C . ARG A 1 196 ? -6.189 -13.560 -43.475 1.00 55.69 196 ARG A C 1
ATOM 1477 O O . ARG A 1 196 ? -6.992 -13.872 -44.355 1.00 55.69 196 ARG A O 1
ATOM 1484 N N . GLY A 1 197 ? -5.326 -12.547 -43.602 1.00 53.81 197 GLY A N 1
ATOM 1485 C CA . GLY A 1 197 ? -5.247 -11.652 -44.760 1.00 53.81 197 GLY A CA 1
ATOM 1486 C C . GLY A 1 197 ? -6.547 -10.889 -45.016 1.00 53.81 197 GLY A C 1
ATOM 1487 O O . GLY A 1 197 ? -6.924 -10.694 -46.175 1.00 53.81 197 GLY A O 1
ATOM 1488 N N . ILE A 1 198 ? -7.279 -10.560 -43.948 1.00 54.19 198 ILE A N 1
ATOM 1489 C CA . ILE A 1 198 ? -8.605 -9.931 -44.035 1.00 54.19 198 ILE A CA 1
ATOM 1490 C C . ILE A 1 198 ? -8.475 -8.401 -44.080 1.00 54.19 198 ILE A C 1
ATOM 1492 O O . ILE A 1 198 ? -9.361 -7.746 -44.632 1.00 54.19 198 ILE A O 1
ATOM 1496 N N . TYR A 1 199 ? -7.346 -7.840 -43.637 1.00 52.62 199 TYR A N 1
ATOM 1497 C CA . TYR A 1 199 ? -7.120 -6.399 -43.604 1.00 52.62 199 TYR A CA 1
ATOM 1498 C C . TYR A 1 199 ? -5.995 -5.997 -44.569 1.00 52.62 199 TYR A C 1
ATOM 1500 O O . TYR A 1 199 ? -4.808 -6.215 -44.361 1.00 52.62 199 TYR A O 1
ATOM 1508 N N . VAL A 1 200 ? -6.404 -5.415 -45.699 1.00 49.69 200 VAL A N 1
ATOM 1509 C CA . VAL A 1 200 ? -5.524 -4.862 -46.747 1.00 49.69 200 VAL A CA 1
ATOM 1510 C C . VAL A 1 200 ? -5.676 -3.336 -46.794 1.00 49.69 200 VAL A C 1
ATOM 1512 O O . VAL A 1 200 ? -5.509 -2.740 -47.859 1.00 49.69 200 VAL A O 1
ATOM 1515 N N . ASP A 1 201 ? -6.049 -2.692 -45.682 1.00 56.38 201 ASP A N 1
ATOM 1516 C CA . ASP A 1 201 ? -6.074 -1.231 -45.624 1.00 56.38 201 ASP A CA 1
ATOM 1517 C C . ASP A 1 201 ? -4.764 -0.723 -44.998 1.00 56.38 201 ASP A C 1
ATOM 1519 O O . ASP A 1 201 ? -4.533 -0.915 -43.807 1.00 56.38 201 ASP A O 1
ATOM 1523 N N . PRO A 1 202 ? -3.848 -0.120 -45.779 1.00 56.12 202 PRO A N 1
ATOM 1524 C CA . PRO A 1 202 ? -2.549 0.344 -45.287 1.00 56.12 202 PRO A CA 1
ATOM 1525 C C . PRO A 1 202 ? -2.627 1.513 -44.286 1.00 56.12 202 PRO A C 1
ATOM 1527 O O . PRO A 1 202 ? -1.579 2.009 -43.872 1.00 56.12 202 PRO A O 1
ATOM 1530 N N . GLU A 1 203 ? -3.831 1.984 -43.944 1.00 56.62 203 GLU A N 1
ATOM 1531 C CA . GLU A 1 203 ? -4.065 3.024 -42.936 1.00 56.62 203 GLU A CA 1
ATOM 1532 C C . GLU A 1 203 ? -4.411 2.472 -41.540 1.00 56.62 203 GLU A C 1
ATOM 1534 O O . GLU A 1 203 ? -4.336 3.237 -40.576 1.00 56.62 203 GLU A O 1
ATOM 1539 N N . ASP A 1 204 ? -4.734 1.179 -41.399 1.00 60.94 204 ASP A N 1
ATOM 1540 C CA . ASP A 1 204 ? -5.000 0.584 -40.085 1.00 60.94 204 ASP A CA 1
ATOM 1541 C C . ASP A 1 204 ? -3.689 0.398 -39.304 1.00 60.94 204 ASP A C 1
ATOM 1543 O O . ASP A 1 204 ? -2.691 -0.128 -39.807 1.00 60.94 204 ASP A O 1
ATOM 1547 N N . ALA A 1 205 ? -3.670 0.870 -38.055 1.00 59.09 205 ALA A N 1
ATOM 1548 C CA . ALA A 1 205 ? -2.520 0.704 -37.178 1.00 59.09 205 ALA A CA 1
ATOM 1549 C C . ALA A 1 205 ? -2.385 -0.776 -36.787 1.00 59.09 205 ALA A C 1
ATOM 1551 O O . ALA A 1 205 ? -3.217 -1.322 -36.064 1.00 59.09 205 ALA A O 1
ATOM 1552 N N . ASN A 1 206 ? -1.312 -1.418 -37.253 1.00 74.19 206 ASN A N 1
ATOM 1553 C CA . ASN A 1 206 ? -0.987 -2.810 -36.920 1.00 74.19 206 ASN A CA 1
ATOM 1554 C C . ASN A 1 206 ? -0.492 -2.994 -35.477 1.00 74.19 206 ASN A C 1
ATOM 1556 O O . ASN A 1 206 ? -0.289 -4.127 -35.046 1.00 74.19 206 ASN A O 1
ATOM 1560 N N . GLU A 1 207 ? -0.283 -1.893 -34.757 1.00 80.94 207 GLU A N 1
ATOM 1561 C CA . GLU A 1 207 ? 0.260 -1.852 -33.406 1.00 80.94 207 GLU A CA 1
ATOM 1562 C C . GLU A 1 207 ? -0.768 -1.241 -32.457 1.00 80.94 207 GLU A C 1
ATOM 1564 O O . GLU A 1 207 ? -1.374 -0.211 -32.752 1.00 80.94 207 GLU A O 1
ATOM 1569 N N . VAL A 1 208 ? -0.946 -1.900 -31.320 1.00 84.25 208 VAL A N 1
ATOM 1570 C CA . VAL A 1 208 ? -1.873 -1.533 -30.253 1.00 84.25 208 VAL A CA 1
ATOM 1571 C C . VAL A 1 208 ? -1.067 -1.393 -28.971 1.00 84.25 208 VAL A C 1
ATOM 1573 O O . VAL A 1 208 ? -0.356 -2.326 -28.589 1.00 84.25 208 VAL A O 1
ATOM 1576 N N . SER A 1 209 ? -1.168 -0.258 -28.286 1.00 86.50 209 SER A N 1
ATOM 1577 C CA . SER A 1 209 ? -0.451 -0.077 -27.021 1.00 86.50 209 SER A CA 1
ATOM 1578 C C . SER A 1 209 ? -1.196 -0.787 -25.892 1.00 86.50 209 SER A C 1
ATOM 1580 O O . SER A 1 209 ? -2.426 -0.867 -25.879 1.00 86.50 209 SER A O 1
ATOM 1582 N N . PHE A 1 210 ? -0.476 -1.330 -24.914 1.00 86.19 210 PHE A N 1
ATOM 1583 C CA . PHE A 1 210 ? -1.102 -1.942 -23.749 1.00 86.19 210 PHE A CA 1
ATOM 1584 C C . PHE A 1 210 ? -0.385 -1.612 -22.450 1.00 86.19 210 PHE A C 1
ATOM 1586 O O . PHE A 1 210 ? 0.825 -1.389 -22.371 1.00 86.19 210 PHE A O 1
ATOM 1593 N N . ILE A 1 211 ? -1.167 -1.685 -21.380 1.00 85.69 211 ILE A N 1
ATOM 1594 C CA . ILE A 1 211 ? -0.680 -1.691 -20.010 1.00 85.69 211 ILE A CA 1
ATOM 1595 C C . ILE A 1 211 ? -1.091 -3.017 -19.392 1.00 85.69 211 ILE A C 1
ATOM 1597 O O . ILE A 1 211 ? -2.276 -3.337 -19.332 1.00 85.69 211 ILE A O 1
ATOM 1601 N N . ALA A 1 212 ? -0.129 -3.773 -18.868 1.00 86.19 212 ALA A N 1
ATOM 1602 C CA . ALA A 1 212 ? -0.393 -5.045 -18.212 1.00 86.19 212 ALA A CA 1
ATOM 1603 C C . ALA A 1 212 ? 0.116 -5.054 -16.771 1.00 86.19 212 ALA A C 1
ATOM 1605 O O . ALA A 1 212 ? 1.216 -4.593 -16.460 1.00 86.19 212 ALA A O 1
ATOM 1606 N N . ARG A 1 213 ? -0.665 -5.656 -15.876 1.00 89.12 213 ARG A N 1
ATOM 1607 C CA . ARG A 1 213 ? -0.212 -6.066 -14.550 1.00 89.12 213 ARG A CA 1
ATOM 1608 C C . ARG A 1 213 ? 0.278 -7.495 -14.632 1.00 89.12 213 ARG A C 1
ATOM 1610 O O . ARG A 1 213 ? -0.456 -8.392 -15.030 1.00 89.12 213 ARG A O 1
ATOM 1617 N N . ILE A 1 214 ? 1.488 -7.731 -14.156 1.00 86.69 214 ILE A N 1
ATOM 1618 C CA . ILE A 1 214 ? 2.089 -9.056 -14.115 1.00 86.69 214 ILE A CA 1
ATOM 1619 C C . ILE A 1 214 ? 2.347 -9.508 -12.683 1.00 86.69 214 ILE A C 1
ATOM 1621 O O . ILE A 1 214 ? 2.695 -8.736 -11.785 1.00 86.69 214 ILE A O 1
ATOM 1625 N N . ARG A 1 215 ? 2.164 -10.806 -12.458 1.00 86.19 215 ARG A N 1
ATOM 1626 C CA . ARG A 1 215 ? 2.432 -11.484 -11.194 1.00 86.19 215 ARG A CA 1
ATOM 1627 C C . ARG A 1 215 ? 3.382 -12.637 -11.460 1.00 86.19 215 ARG A C 1
ATOM 1629 O O . ARG A 1 215 ? 3.005 -13.634 -12.067 1.00 86.19 215 ARG A O 1
ATOM 1636 N N . LEU A 1 216 ? 4.593 -12.537 -10.928 1.00 80.62 216 LEU A N 1
ATOM 1637 C CA . LEU A 1 216 ? 5.611 -13.574 -11.021 1.00 80.62 216 LEU A CA 1
ATOM 1638 C C . LEU A 1 216 ? 5.627 -14.429 -9.760 1.00 80.62 216 LEU A C 1
ATOM 1640 O O . LEU A 1 216 ? 5.830 -13.933 -8.647 1.00 80.62 216 LEU A O 1
ATOM 1644 N N . ARG A 1 217 ? 5.432 -15.737 -9.921 1.00 80.25 217 ARG A N 1
ATOM 1645 C CA . ARG A 1 217 ? 5.414 -16.674 -8.798 1.00 80.25 217 ARG A CA 1
ATOM 1646 C C . ARG A 1 217 ? 6.831 -17.004 -8.363 1.00 80.25 217 ARG A C 1
ATOM 1648 O O . ARG A 1 217 ? 7.591 -17.629 -9.105 1.00 80.25 217 ARG A O 1
ATOM 1655 N N . ARG A 1 218 ? 7.156 -16.666 -7.117 1.00 76.75 218 ARG A N 1
ATOM 1656 C CA . ARG A 1 218 ? 8.427 -17.029 -6.496 1.00 76.75 218 ARG A CA 1
ATOM 1657 C C . ARG A 1 218 ? 8.459 -18.528 -6.202 1.00 76.75 218 ARG A C 1
ATOM 1659 O O . ARG A 1 218 ? 7.638 -19.024 -5.431 1.00 76.75 218 ARG A O 1
ATOM 1666 N N . VAL A 1 219 ? 9.424 -19.244 -6.771 1.00 70.88 219 VAL A N 1
ATOM 1667 C CA . VAL A 1 219 ? 9.628 -20.694 -6.558 1.00 70.88 219 VAL A CA 1
ATOM 1668 C C . VAL A 1 219 ? 10.896 -21.023 -5.770 1.00 70.88 219 VAL A C 1
ATOM 1670 O O . VAL A 1 219 ? 11.070 -22.155 -5.336 1.00 70.88 219 VAL A O 1
ATOM 1673 N N . GLY A 1 220 ? 11.753 -20.031 -5.547 1.00 70.06 220 GLY A N 1
ATOM 1674 C CA . GLY A 1 220 ? 12.961 -20.132 -4.733 1.00 70.06 220 GLY A CA 1
ATOM 1675 C C . GLY A 1 220 ? 13.332 -18.768 -4.168 1.00 70.06 220 GLY A C 1
ATOM 1676 O O . GLY A 1 220 ? 12.612 -17.786 -4.370 1.00 70.06 220 GLY A O 1
ATOM 1677 N N . LYS A 1 221 ? 14.450 -18.664 -3.448 1.00 68.38 221 LYS A N 1
ATOM 1678 C CA . LYS A 1 221 ? 14.762 -17.412 -2.739 1.00 68.38 221 LYS A CA 1
ATOM 1679 C C . LYS A 1 221 ? 14.880 -16.204 -3.681 1.00 68.38 221 LYS A C 1
ATOM 1681 O O . LYS A 1 221 ? 14.398 -15.132 -3.323 1.00 68.38 221 LYS A O 1
ATOM 1686 N N . GLN A 1 222 ? 15.415 -16.389 -4.881 1.00 68.69 222 GLN A N 1
ATOM 1687 C CA . GLN A 1 222 ? 15.507 -15.366 -5.932 1.00 68.69 222 GLN A CA 1
ATOM 1688 C C . GLN A 1 222 ? 15.155 -15.954 -7.309 1.00 68.69 222 GLN A C 1
ATOM 1690 O O . GLN A 1 222 ? 15.729 -15.556 -8.313 1.00 68.69 222 GLN A O 1
ATOM 1695 N N . LEU A 1 223 ? 14.237 -16.931 -7.337 1.00 68.88 223 LEU A N 1
ATOM 1696 C CA . LEU A 1 223 ? 13.809 -17.629 -8.552 1.00 68.88 223 LEU A CA 1
ATOM 1697 C C . LEU A 1 223 ? 12.318 -17.453 -8.810 1.00 68.88 223 LEU A C 1
ATOM 1699 O O . LEU A 1 223 ? 11.500 -17.627 -7.898 1.00 68.88 223 LEU A O 1
ATOM 1703 N N . TYR A 1 224 ? 11.984 -17.238 -10.079 1.00 73.06 224 TYR A N 1
ATOM 1704 C CA . TYR A 1 224 ? 10.622 -17.138 -10.594 1.00 73.06 224 TYR A CA 1
ATOM 1705 C C . TYR A 1 224 ? 10.471 -18.095 -11.776 1.00 73.06 224 TYR A C 1
ATOM 1707 O O . TYR A 1 224 ? 11.388 -18.201 -12.581 1.00 73.06 224 TYR A O 1
ATOM 1715 N N . ALA A 1 225 ? 9.358 -18.826 -11.842 1.00 69.81 225 ALA A N 1
ATOM 1716 C CA . ALA A 1 225 ? 9.139 -19.862 -12.865 1.00 69.81 225 ALA A CA 1
ATOM 1717 C C . ALA A 1 225 ? 7.722 -19.842 -13.458 1.00 69.81 225 ALA A C 1
ATOM 1719 O O . ALA A 1 225 ? 7.280 -20.814 -14.059 1.00 69.81 225 ALA A O 1
ATOM 1720 N N . GLY A 1 226 ? 6.974 -18.764 -13.234 1.00 71.94 226 GLY A N 1
ATOM 1721 C CA . GLY A 1 226 ? 5.650 -18.592 -13.812 1.00 71.94 226 GLY A CA 1
ATOM 1722 C C . GLY A 1 226 ? 5.211 -17.145 -13.706 1.00 71.94 226 GLY A C 1
ATOM 1723 O O . GLY A 1 226 ? 5.454 -16.503 -12.679 1.00 71.94 226 GLY A O 1
ATOM 1724 N N . CYS A 1 227 ? 4.563 -16.666 -14.757 1.00 81.25 227 CYS A N 1
ATOM 1725 C CA . CYS A 1 227 ? 3.954 -15.354 -14.828 1.00 81.25 227 CYS A CA 1
ATOM 1726 C C . CYS A 1 227 ? 2.444 -15.518 -15.006 1.00 81.25 227 CYS A C 1
ATOM 1728 O O . CYS A 1 227 ? 1.972 -16.491 -15.588 1.00 81.25 227 CYS A O 1
ATOM 1730 N N . LYS A 1 228 ? 1.684 -14.586 -14.448 1.00 86.44 228 LYS A N 1
ATOM 1731 C CA . LYS A 1 228 ? 0.300 -14.331 -14.832 1.00 86.44 228 LYS A CA 1
ATOM 1732 C C . LYS A 1 228 ? 0.224 -12.873 -15.224 1.00 86.44 228 LYS A C 1
ATOM 1734 O O . LYS A 1 228 ? 0.681 -12.051 -14.430 1.00 86.44 228 LYS A O 1
ATOM 1739 N N . ALA A 1 229 ? -0.356 -12.572 -16.373 1.00 87.88 229 ALA A N 1
ATOM 1740 C CA . ALA A 1 229 ? -0.644 -11.206 -16.764 1.00 87.88 229 ALA A CA 1
ATOM 1741 C C . ALA A 1 229 ? -2.150 -10.928 -16.699 1.00 87.88 229 ALA A C 1
ATOM 1743 O O . ALA A 1 229 ? -2.976 -11.840 -16.709 1.00 87.88 229 ALA A O 1
ATOM 1744 N N . GLU A 1 230 ? -2.477 -9.655 -16.571 1.00 89.12 230 GLU A N 1
ATOM 1745 C CA . GLU A 1 230 ? -3.815 -9.082 -16.611 1.00 89.12 230 GLU A CA 1
ATOM 1746 C C . GLU A 1 230 ? -3.680 -7.777 -17.398 1.00 89.12 230 GLU A C 1
ATOM 1748 O O . GLU A 1 230 ? -2.896 -6.913 -16.999 1.00 89.12 230 GLU A O 1
ATOM 1753 N N . ILE A 1 231 ? -4.379 -7.657 -18.527 1.00 87.81 231 ILE A N 1
ATOM 1754 C CA . ILE A 1 231 ? -4.381 -6.426 -19.323 1.00 87.81 231 ILE A CA 1
ATOM 1755 C C . ILE A 1 231 ? -5.260 -5.407 -18.607 1.00 87.81 231 ILE A C 1
ATOM 1757 O O . ILE A 1 231 ? -6.403 -5.692 -18.259 1.00 87.81 231 ILE A O 1
ATOM 1761 N N . LEU A 1 232 ? -4.682 -4.248 -18.323 1.00 83.19 232 LEU A N 1
ATOM 1762 C CA . LEU A 1 232 ? -5.317 -3.158 -17.594 1.00 83.19 232 LEU A CA 1
ATOM 1763 C C . LEU A 1 232 ? -5.886 -2.116 -18.555 1.00 83.19 232 LEU A C 1
ATOM 1765 O O . LEU A 1 232 ? -6.965 -1.586 -18.307 1.00 83.19 232 LEU A O 1
ATOM 1769 N N . ALA A 1 233 ? -5.155 -1.833 -19.633 1.00 81.94 233 ALA A N 1
ATOM 1770 C CA . ALA A 1 233 ? -5.585 -0.946 -20.701 1.00 81.94 233 ALA A CA 1
ATOM 1771 C C . ALA A 1 233 ? -5.050 -1.424 -22.054 1.00 81.94 233 ALA A C 1
ATOM 1773 O O . ALA A 1 233 ? -3.985 -2.048 -22.107 1.00 81.94 233 ALA A O 1
ATOM 1774 N N . LEU A 1 234 ? -5.795 -1.108 -23.109 1.00 82.50 234 LEU A N 1
ATOM 1775 C CA . LEU A 1 234 ? -5.481 -1.369 -24.510 1.00 82.50 234 LEU A CA 1
ATOM 1776 C C . LEU A 1 234 ? -5.836 -0.103 -25.312 1.00 82.50 234 LEU A C 1
ATOM 1778 O O . LEU A 1 234 ? -6.963 0.370 -25.183 1.00 82.50 234 LEU A O 1
ATOM 1782 N N . ASP A 1 235 ? -4.894 0.477 -26.060 1.00 80.62 235 ASP A N 1
ATOM 1783 C CA . ASP A 1 235 ? -5.025 1.782 -26.741 1.00 80.62 235 ASP A CA 1
ATOM 1784 C C . ASP A 1 235 ? -5.607 2.884 -25.838 1.00 80.62 235 ASP A C 1
ATOM 1786 O O . ASP A 1 235 ? -6.577 3.564 -26.175 1.00 80.62 235 ASP A O 1
ATOM 1790 N N . ASP A 1 236 ? -5.049 3.022 -24.634 1.00 67.88 236 ASP A N 1
ATOM 1791 C CA . ASP A 1 236 ? -5.504 3.964 -23.599 1.00 67.88 236 ASP A CA 1
ATOM 1792 C C . ASP A 1 236 ? -6.958 3.754 -23.113 1.00 67.88 236 ASP A C 1
ATOM 1794 O O . ASP A 1 236 ? -7.480 4.543 -22.319 1.00 67.88 236 ASP A O 1
ATOM 1798 N N . VAL A 1 237 ? -7.616 2.660 -23.510 1.00 73.88 237 VAL A N 1
ATOM 1799 C CA . VAL A 1 237 ? -8.937 2.262 -23.012 1.00 73.88 237 VAL A CA 1
ATOM 1800 C C . VAL A 1 237 ? -8.772 1.248 -21.887 1.00 73.88 237 VAL A C 1
ATOM 1802 O O . VAL A 1 237 ? -8.179 0.186 -22.066 1.00 73.88 237 VAL A O 1
ATOM 1805 N N . ILE A 1 238 ? -9.312 1.560 -20.706 1.00 74.25 238 ILE A N 1
ATOM 1806 C CA . ILE A 1 238 ? -9.295 0.650 -19.553 1.00 74.25 238 ILE A CA 1
ATOM 1807 C C . ILE A 1 238 ? -10.189 -0.558 -19.840 1.00 74.25 238 ILE A C 1
ATOM 1809 O O . ILE A 1 238 ? -11.339 -0.402 -20.247 1.00 74.25 238 ILE A O 1
ATOM 1813 N N . VAL A 1 239 ? -9.672 -1.758 -19.579 1.00 75.81 239 VAL A N 1
ATOM 1814 C CA . VAL A 1 239 ? -10.445 -3.000 -19.690 1.00 75.81 239 VAL A CA 1
ATOM 1815 C C . VAL A 1 239 ? -11.473 -3.069 -18.552 1.00 75.81 239 VAL A C 1
ATOM 1817 O O . VAL A 1 239 ? -11.156 -2.784 -17.394 1.00 75.81 239 VAL A O 1
ATOM 1820 N N . ASP A 1 240 ? -12.709 -3.462 -18.866 1.00 63.00 240 ASP A N 1
ATOM 1821 C CA . ASP A 1 240 ? -13.783 -3.607 -17.877 1.00 63.00 240 ASP A CA 1
ATOM 1822 C C . ASP A 1 240 ? -13.406 -4.588 -16.741 1.00 63.00 240 ASP A C 1
ATOM 1824 O O . ASP A 1 240 ? -12.653 -5.544 -16.927 1.00 63.00 240 ASP A O 1
ATOM 1828 N N . ASP A 1 241 ? -13.951 -4.363 -15.539 1.00 65.88 241 ASP A N 1
ATOM 1829 C CA . ASP A 1 241 ? -13.761 -5.186 -14.326 1.00 65.88 241 ASP A CA 1
ATOM 1830 C C . ASP A 1 241 ? -12.343 -5.228 -13.709 1.00 65.88 241 ASP A C 1
ATOM 1832 O O . ASP A 1 241 ? -12.096 -5.979 -12.752 1.00 65.88 241 ASP A O 1
ATOM 1836 N N . VAL A 1 242 ? -11.413 -4.381 -14.161 1.00 66.06 242 VAL A N 1
ATOM 1837 C CA . VAL A 1 242 ? -10.067 -4.295 -13.573 1.00 66.06 242 VAL A CA 1
ATOM 1838 C C . VAL A 1 242 ? -10.120 -3.677 -12.171 1.00 66.06 242 VAL A C 1
ATOM 1840 O O . VAL A 1 242 ? -10.459 -2.510 -11.973 1.00 66.06 242 VAL A O 1
ATOM 1843 N N . LYS A 1 243 ? -9.736 -4.459 -11.153 1.00 70.62 243 LYS A N 1
ATOM 1844 C CA . LYS A 1 243 ? -9.574 -3.949 -9.780 1.00 70.62 243 LYS A CA 1
ATOM 1845 C C . LYS A 1 243 ? -8.192 -3.319 -9.608 1.00 70.62 243 LYS A C 1
ATOM 1847 O O . LYS A 1 243 ? -7.210 -4.021 -9.877 1.00 70.62 243 LYS A O 1
ATOM 1852 N N . PRO A 1 244 ? -8.082 -2.078 -9.098 1.00 65.44 244 PRO A N 1
ATOM 1853 C CA . PRO A 1 244 ? -6.791 -1.436 -8.886 1.00 65.44 244 PRO A CA 1
ATOM 1854 C C . PRO A 1 244 ? -5.946 -2.168 -7.829 1.00 65.44 244 PRO A C 1
ATOM 1856 O O . PRO A 1 244 ? -6.451 -2.650 -6.813 1.00 65.44 244 PRO A O 1
ATOM 1859 N N . ASP A 1 245 ? -4.640 -2.243 -8.072 1.00 70.38 245 ASP A N 1
ATOM 1860 C CA . ASP A 1 245 ? -3.606 -2.787 -7.192 1.00 70.38 245 ASP A CA 1
ATOM 1861 C C . ASP A 1 245 ? -2.504 -1.733 -7.028 1.00 70.38 245 ASP A C 1
ATOM 1863 O O . ASP A 1 245 ? -1.554 -1.650 -7.808 1.00 70.38 245 ASP A O 1
ATOM 1867 N N . ILE A 1 246 ? -2.644 -0.925 -5.974 1.00 63.34 246 ILE A N 1
ATOM 1868 C CA . ILE A 1 246 ? -1.851 0.284 -5.665 1.00 63.34 246 ILE A CA 1
ATOM 1869 C C . ILE A 1 246 ? -0.327 0.049 -5.730 1.00 63.34 246 ILE A C 1
ATOM 1871 O O . ILE A 1 246 ? 0.455 0.971 -5.994 1.00 63.34 246 ILE A O 1
ATOM 1875 N N . TRP A 1 247 ? 0.115 -1.188 -5.494 1.00 67.56 247 TRP A N 1
ATOM 1876 C CA . TRP A 1 247 ? 1.529 -1.554 -5.447 1.00 67.56 247 TRP A CA 1
ATOM 1877 C C . TRP A 1 247 ? 2.130 -1.897 -6.805 1.00 67.56 247 TRP A C 1
ATOM 1879 O O . TRP A 1 247 ? 3.350 -1.833 -6.945 1.00 67.56 247 TRP A O 1
ATOM 1889 N N . SER A 1 248 ? 1.308 -2.281 -7.779 1.00 69.81 248 SER A N 1
ATOM 1890 C CA . SER A 1 248 ? 1.777 -2.732 -9.089 1.00 69.81 248 SER A CA 1
ATOM 1891 C C . SER A 1 248 ? 1.233 -1.933 -10.249 1.00 69.81 248 SER A C 1
ATOM 1893 O O . SER A 1 248 ? 1.848 -2.009 -11.296 1.00 69.81 248 SER A O 1
ATOM 1895 N N . ASP A 1 249 ? 0.153 -1.172 -10.096 1.00 75.25 249 ASP A N 1
ATOM 1896 C CA . ASP A 1 249 ? -0.421 -0.424 -11.216 1.00 75.25 249 ASP A CA 1
ATOM 1897 C C . ASP A 1 249 ? 0.407 0.810 -11.556 1.00 75.25 249 ASP A C 1
ATOM 1899 O O . ASP A 1 249 ? 0.925 1.461 -10.633 1.00 75.25 249 ASP A O 1
ATOM 1903 N N . PRO A 1 250 ? 0.522 1.150 -12.853 1.00 64.19 250 PRO A N 1
ATOM 1904 C CA . PRO A 1 250 ? 1.146 2.397 -13.247 1.00 64.19 250 PRO A CA 1
ATOM 1905 C C . PRO A 1 250 ? 0.404 3.562 -12.601 1.00 64.19 250 PRO A C 1
ATOM 1907 O O . PRO A 1 250 ? -0.821 3.539 -12.425 1.00 64.19 250 PRO A O 1
ATOM 1910 N N . ASP A 1 251 ? 1.159 4.600 -12.260 1.00 62.69 251 ASP A N 1
ATOM 1911 C CA . ASP A 1 251 ? 0.591 5.802 -11.657 1.00 62.69 251 ASP A CA 1
ATOM 1912 C C . ASP A 1 251 ? -0.413 6.489 -12.619 1.00 62.69 251 ASP A C 1
ATOM 1914 O O . ASP A 1 251 ? -1.333 7.158 -12.153 1.00 62.69 251 ASP A O 1
ATOM 1918 N N . GLU A 1 252 ? -0.291 6.256 -13.934 1.00 55.00 252 GLU A N 1
ATOM 1919 C CA . GLU A 1 252 ? -1.210 6.712 -14.993 1.00 55.00 252 GLU A CA 1
ATOM 1920 C C . GLU A 1 252 ? -2.527 5.928 -15.035 1.00 55.00 252 GLU A C 1
ATOM 1922 O O . GLU A 1 252 ? -3.582 6.539 -15.129 1.00 55.00 252 GLU A O 1
ATOM 1927 N N . LEU A 1 253 ? -2.516 4.602 -14.855 1.00 56.62 253 LEU A N 1
ATOM 1928 C CA . LEU A 1 253 ? -3.754 3.810 -14.803 1.00 56.62 253 LEU A CA 1
ATOM 1929 C C . LEU A 1 253 ? -4.597 4.171 -13.569 1.00 56.62 253 LEU A C 1
ATOM 1931 O O . LEU A 1 253 ? -5.821 4.250 -13.632 1.00 56.62 253 LEU A O 1
ATOM 1935 N N . THR A 1 254 ? -3.922 4.457 -12.451 1.00 55.38 254 THR A N 1
ATOM 1936 C CA . THR A 1 254 ? -4.572 4.987 -11.241 1.00 55.38 254 THR A CA 1
ATOM 1937 C C . THR A 1 254 ? -5.194 6.364 -11.507 1.00 55.38 254 THR A C 1
ATOM 1939 O O . THR A 1 254 ? -6.250 6.662 -10.959 1.00 55.38 254 THR A O 1
ATOM 1942 N N . ALA A 1 255 ? -4.572 7.181 -12.364 1.00 53.66 255 ALA A N 1
ATOM 1943 C CA . ALA A 1 255 ? -5.097 8.483 -12.775 1.00 53.66 255 ALA A CA 1
ATOM 1944 C C . ALA A 1 255 ? -6.240 8.373 -13.805 1.00 53.66 255 ALA A C 1
ATOM 1946 O O . ALA A 1 255 ? -7.191 9.144 -13.737 1.00 53.66 255 ALA A O 1
ATOM 1947 N N . MET A 1 256 ? -6.199 7.400 -14.722 1.00 46.56 256 MET A N 1
ATOM 1948 C CA . MET A 1 256 ? -7.226 7.184 -15.750 1.00 46.56 256 MET A CA 1
ATOM 1949 C C . MET A 1 256 ? -8.524 6.599 -15.183 1.00 46.56 256 MET A C 1
ATOM 1951 O O . MET A 1 256 ? -9.607 7.024 -15.582 1.00 46.56 256 MET A O 1
ATOM 1955 N N . ILE A 1 257 ? -8.438 5.684 -14.208 1.00 53.34 257 ILE A N 1
ATOM 1956 C CA . ILE A 1 257 ? -9.611 5.148 -13.486 1.00 53.34 257 ILE A CA 1
ATOM 1957 C C . ILE A 1 257 ? -10.345 6.267 -12.711 1.00 53.34 257 ILE A C 1
ATOM 1959 O O . ILE A 1 257 ? -11.533 6.139 -12.416 1.00 53.34 257 ILE A O 1
ATOM 1963 N N . GLY A 1 258 ? -9.660 7.380 -12.432 1.00 48.75 258 GLY A N 1
ATOM 1964 C CA . GLY A 1 258 ? -10.200 8.580 -11.787 1.00 48.75 258 GLY A CA 1
ATOM 1965 C C . GLY A 1 258 ? -10.882 9.594 -12.714 1.00 48.75 258 GLY A C 1
ATOM 1966 O O . GLY A 1 258 ? -11.281 10.667 -12.270 1.00 48.75 258 GLY A O 1
ATOM 1967 N N . THR A 1 259 ? -11.033 9.318 -14.015 1.00 42.09 259 THR A N 1
ATOM 1968 C CA . THR A 1 259 ? -11.470 10.360 -14.963 1.00 42.09 259 THR A CA 1
ATOM 1969 C C . THR A 1 259 ? -12.984 10.599 -14.979 1.00 42.09 259 THR A C 1
ATOM 1971 O O . THR A 1 259 ? -13.736 10.124 -15.825 1.00 42.09 259 THR A O 1
ATOM 1974 N N . GLY A 1 260 ? -13.407 11.462 -14.055 1.00 37.97 260 GLY A N 1
ATOM 1975 C CA . GLY A 1 260 ? -14.588 12.318 -14.153 1.00 37.97 260 GLY A CA 1
ATOM 1976 C C . GLY A 1 260 ? -14.234 13.768 -13.798 1.00 37.97 260 GLY A C 1
ATOM 1977 O O . GLY A 1 260 ? -14.707 14.252 -12.783 1.00 37.97 260 GLY A O 1
ATOM 1978 N N . THR A 1 261 ? -13.380 14.399 -14.624 1.00 44.97 261 THR A N 1
ATOM 1979 C CA . THR A 1 261 ? -12.896 15.813 -14.671 1.00 44.97 261 THR A CA 1
ATOM 1980 C C . THR A 1 261 ? -12.963 16.660 -13.396 1.00 44.97 261 THR A C 1
ATOM 1982 O O . THR A 1 261 ? -14.056 17.029 -12.960 1.00 44.97 261 THR A O 1
ATOM 1985 N N . PRO A 1 262 ? -11.803 17.137 -12.915 1.00 48.41 262 PRO A N 1
ATOM 1986 C CA . PRO A 1 262 ? -11.082 18.303 -13.464 1.00 48.41 262 PRO A CA 1
ATOM 1987 C C . PRO A 1 262 ? -9.584 18.004 -13.711 1.00 48.41 262 PRO A C 1
ATOM 1989 O O . PRO A 1 262 ? -9.244 16.835 -13.810 1.00 48.41 262 PRO A O 1
ATOM 1992 N N . ASP A 1 263 ? -8.727 19.022 -13.937 1.00 56.78 263 ASP A N 1
ATOM 1993 C CA . ASP A 1 263 ? -7.336 18.894 -14.443 1.00 56.78 263 ASP A CA 1
ATOM 1994 C C . ASP A 1 263 ? -6.576 17.717 -13.784 1.00 56.78 263 ASP A C 1
ATOM 1996 O O . ASP A 1 263 ? -6.100 17.845 -12.647 1.00 56.78 263 ASP A O 1
ATOM 2000 N N . PRO A 1 264 ? -6.465 16.560 -14.475 1.00 60.59 264 PRO A N 1
ATOM 2001 C CA . PRO A 1 264 ? -5.983 15.320 -13.869 1.00 60.59 264 PRO A CA 1
ATOM 2002 C C . PRO A 1 264 ? -4.559 15.462 -13.340 1.00 60.59 264 PRO A C 1
ATOM 2004 O O . PRO A 1 264 ? -4.181 14.828 -12.353 1.00 60.59 264 PRO A O 1
ATOM 2007 N N . ALA A 1 265 ? -3.774 16.346 -13.962 1.00 65.56 265 ALA A N 1
ATOM 2008 C CA . ALA A 1 265 ? -2.420 16.634 -13.533 1.00 65.56 265 ALA A CA 1
ATOM 2009 C C . ALA A 1 265 ? -2.401 17.279 -12.140 1.00 65.56 265 ALA A C 1
ATOM 2011 O O . ALA A 1 265 ? -1.544 16.946 -11.321 1.00 65.56 265 ALA A O 1
ATOM 2012 N N . ASP A 1 266 ? -3.341 18.171 -11.826 1.00 72.00 266 ASP A N 1
ATOM 2013 C CA . ASP A 1 266 ? -3.386 18.854 -10.533 1.00 72.00 266 ASP A CA 1
ATOM 2014 C C . ASP A 1 266 ? -3.917 17.965 -9.406 1.00 72.00 266 ASP A C 1
ATOM 2016 O O . ASP A 1 266 ? -3.364 18.000 -8.297 1.00 72.00 266 ASP A O 1
ATOM 2020 N N . GLN A 1 267 ? -4.886 17.094 -9.693 1.00 75.81 267 GLN A N 1
ATOM 2021 C CA . GLN A 1 267 ? -5.345 16.069 -8.751 1.00 75.81 267 GLN A CA 1
ATOM 2022 C C . GLN A 1 267 ? -4.242 15.057 -8.450 1.00 75.81 267 GLN A C 1
ATOM 2024 O O . GLN A 1 267 ? -3.894 14.838 -7.290 1.00 75.81 267 GLN A O 1
ATOM 2029 N N . GLN A 1 268 ? -3.607 14.503 -9.486 1.00 76.88 268 GLN A N 1
ATOM 2030 C CA . GLN A 1 268 ? -2.529 13.530 -9.326 1.00 76.88 268 GLN A CA 1
ATOM 2031 C C . GLN A 1 268 ? -1.333 14.138 -8.576 1.00 76.88 268 GLN A C 1
ATOM 2033 O O . GLN A 1 268 ? -0.763 13.504 -7.682 1.00 76.88 268 GLN A O 1
ATOM 2038 N N . ASN A 1 269 ? -0.984 15.396 -8.868 1.00 80.31 269 ASN A N 1
ATOM 2039 C CA . ASN A 1 269 ? 0.050 16.130 -8.137 1.00 80.31 269 ASN A CA 1
ATOM 2040 C C . ASN A 1 269 ? -0.315 16.342 -6.663 1.00 80.31 269 ASN A C 1
ATOM 2042 O O . ASN A 1 269 ? 0.553 16.243 -5.792 1.00 80.31 269 ASN A O 1
ATOM 2046 N N . THR A 1 270 ? -1.582 16.627 -6.371 1.00 84.25 270 THR A N 1
ATOM 2047 C CA . THR A 1 270 ? -2.050 16.859 -5.000 1.00 84.25 270 THR A CA 1
ATOM 2048 C C . THR A 1 270 ? -2.132 15.555 -4.210 1.00 84.25 270 THR A C 1
ATOM 2050 O O . THR A 1 270 ? -1.698 15.500 -3.058 1.00 84.25 270 THR A O 1
ATOM 2053 N N . PHE A 1 271 ? -2.554 14.467 -4.848 1.00 86.00 271 PHE A N 1
ATOM 2054 C CA . PHE A 1 271 ? -2.524 13.135 -4.261 1.00 86.00 271 PHE A CA 1
ATOM 2055 C C . PHE A 1 271 ? -1.092 12.666 -3.976 1.00 86.00 271 PHE A C 1
ATOM 2057 O O . PHE A 1 271 ? -0.784 12.196 -2.877 1.00 86.00 271 PHE A O 1
ATOM 2064 N N . LYS A 1 272 ? -0.169 12.867 -4.925 1.00 84.25 272 LYS A N 1
ATOM 2065 C CA . LYS A 1 272 ? 1.261 12.589 -4.725 1.00 84.25 272 LYS A CA 1
ATOM 2066 C C . LYS A 1 272 ? 1.824 13.397 -3.557 1.00 84.25 272 LYS A C 1
ATOM 2068 O O . LYS A 1 272 ? 2.512 12.837 -2.708 1.00 84.25 272 LYS A O 1
ATOM 2073 N N . LEU A 1 273 ? 1.473 14.680 -3.469 1.00 88.12 273 LEU A N 1
ATOM 2074 C CA . LEU A 1 273 ? 1.844 15.542 -2.349 1.00 88.12 273 LEU A CA 1
ATOM 2075 C C . LEU A 1 273 ? 1.325 14.998 -1.008 1.00 88.12 273 LEU A C 1
ATOM 2077 O O . LEU A 1 273 ? 2.102 14.932 -0.056 1.00 88.12 273 LEU A O 1
ATOM 2081 N N . LEU A 1 274 ? 0.058 14.581 -0.918 1.00 89.62 274 LEU A N 1
ATOM 2082 C CA . LEU A 1 274 ? -0.514 13.970 0.290 1.00 89.62 274 LEU A CA 1
ATOM 2083 C C . LEU A 1 274 ? 0.259 12.715 0.711 1.00 89.62 274 LEU A C 1
ATOM 2085 O O . LEU A 1 274 ? 0.659 12.586 1.871 1.00 89.62 274 LEU A O 1
ATOM 2089 N N . ARG A 1 275 ? 0.543 11.825 -0.244 1.00 87.25 275 ARG A N 1
ATOM 2090 C CA . ARG A 1 275 ? 1.318 10.604 -0.001 1.00 87.25 275 ARG A CA 1
ATOM 2091 C C . ARG A 1 275 ? 2.731 10.918 0.495 1.00 87.25 275 ARG A C 1
ATOM 2093 O O . ARG A 1 275 ? 3.181 10.331 1.480 1.00 87.25 275 ARG A O 1
ATOM 2100 N N . ASP A 1 276 ? 3.413 11.861 -0.148 1.00 84.50 276 ASP A N 1
ATOM 2101 C CA . ASP A 1 276 ? 4.776 12.260 0.205 1.00 84.50 276 ASP A CA 1
ATOM 2102 C C . ASP A 1 276 ? 4.825 12.932 1.589 1.00 84.50 276 ASP A C 1
ATOM 2104 O O . ASP A 1 276 ? 5.739 12.677 2.380 1.00 84.50 276 ASP A O 1
ATOM 2108 N N . LEU A 1 277 ? 3.834 13.766 1.923 1.00 88.94 277 LEU A N 1
ATOM 2109 C CA . LEU A 1 277 ? 3.684 14.385 3.245 1.00 88.94 277 LEU A CA 1
ATOM 2110 C C . LEU A 1 277 ? 3.485 13.343 4.345 1.00 88.94 277 LEU A C 1
ATOM 2112 O O . LEU A 1 277 ? 4.066 13.473 5.425 1.00 88.94 277 LEU A O 1
ATOM 2116 N N . GLU A 1 278 ? 2.688 12.311 4.079 1.00 86.69 278 GLU A N 1
ATOM 2117 C CA . GLU A 1 278 ? 2.425 11.266 5.060 1.00 86.69 278 GLU A CA 1
ATOM 2118 C C . GLU A 1 278 ? 3.634 10.348 5.269 1.00 86.69 278 GLU A C 1
ATOM 2120 O O . GLU A 1 278 ? 4.032 10.096 6.408 1.00 86.69 278 GLU A O 1
ATOM 2125 N N . GLN A 1 279 ? 4.307 9.943 4.189 1.00 85.38 279 GLN A N 1
ATOM 2126 C CA . GLN A 1 279 ? 5.507 9.103 4.265 1.00 85.38 279 GLN A CA 1
ATOM 2127 C C . GLN A 1 279 ? 6.698 9.825 4.902 1.00 85.38 279 GLN A C 1
ATOM 2129 O O . GLN A 1 279 ? 7.378 9.272 5.768 1.00 85.38 279 GLN A O 1
ATOM 2134 N N . SER A 1 280 ? 6.957 11.070 4.492 1.00 87.25 280 SER A N 1
ATOM 2135 C CA . SER A 1 280 ? 8.075 11.858 5.027 1.00 87.25 280 SER A CA 1
ATOM 2136 C C . SER A 1 280 ? 7.812 12.387 6.437 1.00 87.25 280 SER A C 1
ATOM 2138 O O . SER A 1 280 ? 8.746 12.822 7.112 1.00 87.25 280 SER A O 1
ATOM 2140 N N . ARG A 1 281 ? 6.544 12.388 6.878 1.00 87.50 281 ARG A N 1
ATOM 2141 C CA . ARG A 1 281 ? 6.066 13.025 8.114 1.00 87.50 281 ARG A CA 1
ATOM 2142 C C . ARG A 1 281 ? 6.448 14.502 8.231 1.00 87.50 281 ARG A C 1
ATOM 2144 O O . ARG A 1 281 ? 6.444 15.052 9.336 1.00 87.50 281 ARG A O 1
ATOM 2151 N N . ARG A 1 282 ? 6.785 15.164 7.119 1.00 91.12 282 ARG A N 1
ATOM 2152 C CA . ARG A 1 282 ? 7.105 16.592 7.141 1.00 91.12 282 ARG A CA 1
ATOM 2153 C C . ARG A 1 282 ? 5.840 17.406 7.396 1.00 91.12 282 ARG A C 1
ATOM 2155 O O . ARG A 1 282 ? 4.721 16.983 7.102 1.00 91.12 282 ARG A O 1
ATOM 2162 N N . VAL A 1 283 ? 6.035 18.608 7.921 1.00 88.12 283 VAL A N 1
ATOM 2163 C CA . VAL A 1 283 ? 4.952 19.580 8.075 1.00 88.12 283 VAL A CA 1
ATOM 2164 C C . VAL A 1 283 ? 4.665 20.181 6.696 1.00 88.12 283 VAL A C 1
ATOM 2166 O O . VAL A 1 283 ? 5.607 20.677 6.066 1.00 88.12 283 VAL A O 1
ATOM 2169 N N . PRO A 1 284 ? 3.420 20.128 6.193 1.00 88.69 284 PRO A N 1
ATOM 2170 C CA . PRO A 1 284 ? 3.065 20.827 4.965 1.00 88.69 284 PRO A CA 1
ATOM 2171 C C . PRO A 1 284 ? 3.215 22.338 5.147 1.00 88.69 284 PRO A C 1
ATOM 2173 O O . PRO A 1 284 ? 3.094 22.858 6.252 1.00 88.69 284 PRO A O 1
ATOM 2176 N N . THR A 1 285 ? 3.486 23.056 4.066 1.00 90.62 285 THR A N 1
ATOM 2177 C CA . THR A 1 285 ? 3.457 24.522 4.029 1.00 90.62 285 THR A CA 1
ATOM 2178 C C . THR A 1 285 ? 2.017 25.028 3.913 1.00 90.62 285 THR A C 1
ATOM 2180 O O . THR A 1 285 ? 1.114 24.289 3.533 1.00 90.62 285 THR A O 1
ATOM 2183 N N . LEU A 1 286 ? 1.779 26.313 4.199 1.00 84.12 286 LEU A N 1
ATOM 2184 C CA . LEU A 1 286 ? 0.433 26.889 4.081 1.00 84.12 286 LEU A CA 1
ATOM 2185 C C . LEU A 1 286 ? -0.111 26.824 2.642 1.00 84.12 286 LEU A C 1
ATOM 2187 O O . LEU A 1 286 ? -1.301 26.595 2.446 1.00 84.12 286 LEU A O 1
ATOM 2191 N N . GLN A 1 287 ? 0.762 26.997 1.646 1.00 86.75 287 GLN A N 1
ATOM 2192 C CA . GLN A 1 287 ? 0.392 26.886 0.235 1.00 86.75 287 GLN A CA 1
ATOM 2193 C C . GLN A 1 287 ? -0.036 25.458 -0.120 1.00 86.75 287 GLN A C 1
ATOM 2195 O O . GLN A 1 287 ? -1.035 25.274 -0.803 1.00 86.75 287 GLN A O 1
ATOM 2200 N N . GLU A 1 288 ? 0.685 24.455 0.383 1.00 91.25 288 GLU A N 1
ATOM 2201 C CA . GLU A 1 288 ? 0.344 23.042 0.187 1.00 91.25 288 GLU A CA 1
ATOM 2202 C C . GLU A 1 288 ? -0.980 22.676 0.856 1.00 91.25 288 GLU A C 1
ATOM 2204 O O . GLU A 1 288 ? -1.777 21.967 0.258 1.00 91.25 288 GLU A O 1
ATOM 2209 N N . ILE A 1 289 ? -1.251 23.200 2.056 1.00 91.50 289 ILE A N 1
ATOM 2210 C CA . ILE A 1 289 ? -2.532 22.986 2.746 1.00 91.50 289 ILE A CA 1
ATOM 2211 C C . ILE A 1 289 ? -3.692 23.569 1.944 1.00 91.50 289 ILE A C 1
ATOM 2213 O O . ILE A 1 289 ? -4.702 22.895 1.772 1.00 91.50 289 ILE A O 1
ATOM 2217 N N . ASN A 1 290 ? -3.558 24.803 1.453 1.00 88.69 290 ASN A N 1
ATOM 2218 C CA . ASN A 1 290 ? -4.613 25.406 0.641 1.00 88.69 290 ASN A CA 1
ATOM 2219 C C . ASN A 1 290 ? -4.825 24.607 -0.651 1.00 88.69 290 ASN A C 1
ATOM 2221 O O . ASN A 1 290 ? -5.958 24.269 -0.948 1.00 88.69 290 ASN A O 1
ATOM 2225 N N . ARG A 1 291 ? -3.748 24.188 -1.334 1.00 89.56 291 ARG A N 1
ATOM 2226 C CA . ARG A 1 291 ? -3.852 23.328 -2.525 1.00 89.56 291 ARG A CA 1
ATOM 2227 C C . ARG A 1 291 ? -4.585 22.014 -2.236 1.00 89.56 291 ARG A C 1
ATOM 2229 O O . ARG A 1 291 ? -5.424 21.605 -3.025 1.00 89.56 291 ARG A O 1
ATOM 2236 N N . ILE A 1 292 ? -4.277 21.366 -1.111 1.00 93.06 292 ILE A N 1
ATOM 2237 C CA . ILE A 1 292 ? -4.960 20.140 -0.676 1.00 93.06 292 ILE A CA 1
ATOM 2238 C C . ILE A 1 292 ? -6.458 20.397 -0.492 1.00 93.06 292 ILE A C 1
ATOM 2240 O O . ILE A 1 292 ? -7.267 19.665 -1.048 1.00 93.06 292 ILE A O 1
ATOM 2244 N N . ILE A 1 293 ? -6.819 21.442 0.255 1.00 92.75 293 ILE A N 1
ATOM 2245 C CA . ILE A 1 293 ? -8.219 21.789 0.530 1.00 92.75 293 ILE A CA 1
ATOM 2246 C C . ILE A 1 293 ? -8.973 22.096 -0.765 1.00 92.75 293 ILE A C 1
ATOM 2248 O O . ILE A 1 293 ? -10.057 21.558 -0.977 1.00 92.75 293 ILE A O 1
ATOM 2252 N N . ASP A 1 294 ? -8.388 22.928 -1.624 1.00 90.06 294 ASP A N 1
ATOM 2253 C CA . ASP A 1 294 ? -9.012 23.365 -2.872 1.00 90.06 294 ASP A CA 1
ATOM 2254 C C . ASP A 1 294 ? -9.252 22.175 -3.817 1.00 90.06 294 ASP A C 1
ATOM 2256 O O . ASP A 1 294 ? -10.244 22.165 -4.536 1.00 90.06 294 ASP A O 1
ATOM 2260 N N . SER A 1 295 ? -8.409 21.136 -3.747 1.00 91.06 295 SER A N 1
ATOM 2261 C CA . SER A 1 295 ? -8.547 19.926 -4.567 1.00 91.06 295 SER A CA 1
ATOM 2262 C C . SER A 1 295 ? -9.665 18.975 -4.134 1.00 91.06 295 SER A C 1
ATOM 2264 O O . SER A 1 295 ? -9.981 18.050 -4.868 1.00 91.06 295 SER A O 1
ATOM 2266 N N . PHE A 1 296 ? -10.258 19.117 -2.943 1.00 92.12 296 PHE A N 1
ATOM 2267 C CA . PHE A 1 296 ? -11.225 18.114 -2.476 1.00 92.12 296 PHE A CA 1
ATOM 2268 C C . PHE A 1 296 ? -12.501 18.069 -3.318 1.00 92.12 296 PHE A C 1
ATOM 2270 O O . PHE A 1 296 ? -12.990 16.980 -3.599 1.00 92.12 296 PHE A O 1
ATOM 2277 N N . GLY A 1 297 ? -12.990 19.222 -3.782 1.00 87.25 297 GLY A N 1
ATOM 2278 C CA . GLY A 1 297 ? -14.192 19.291 -4.624 1.00 87.25 297 GLY A CA 1
ATOM 2279 C C . GLY A 1 297 ? -14.026 18.667 -6.009 1.00 87.25 297 GLY A C 1
ATOM 2280 O O . GLY A 1 297 ? -15.012 18.465 -6.713 1.00 87.25 297 GLY A O 1
ATOM 2281 N N . ASP A 1 298 ? -12.788 18.356 -6.378 1.00 85.75 298 ASP A N 1
ATOM 2282 C CA . ASP A 1 298 ? -12.432 17.819 -7.677 1.00 85.75 298 ASP A CA 1
ATOM 2283 C C . ASP A 1 298 ? -12.526 16.284 -7.713 1.00 85.75 298 ASP A C 1
ATOM 2285 O O . ASP A 1 298 ? -12.693 15.697 -8.779 1.00 85.75 298 ASP A O 1
ATOM 2289 N N . TYR A 1 299 ? -12.405 15.609 -6.568 1.00 82.94 299 TYR A N 1
ATOM 2290 C CA . TYR A 1 299 ? -12.394 14.146 -6.501 1.00 82.94 299 TYR A CA 1
ATOM 2291 C C . TYR A 1 299 ? -13.812 13.561 -6.521 1.00 82.94 299 TYR A C 1
ATOM 2293 O O . TYR A 1 299 ? -14.735 14.072 -5.883 1.00 82.94 299 TYR A O 1
ATOM 2301 N N . SER A 1 300 ? -13.984 12.420 -7.190 1.00 85.06 300 SER A N 1
ATOM 2302 C CA . SER A 1 300 ? -15.210 11.629 -7.071 1.00 85.06 300 SER A CA 1
ATOM 2303 C C . SER A 1 300 ? -15.372 11.070 -5.644 1.00 85.06 300 SER A C 1
ATOM 2305 O O . SER A 1 300 ? -14.386 10.927 -4.916 1.00 85.06 300 SER A O 1
ATOM 2307 N N . PRO A 1 301 ? -16.587 10.660 -5.221 1.00 83.56 301 PRO A N 1
ATOM 2308 C CA . PRO A 1 301 ? -16.804 10.120 -3.875 1.00 83.56 301 PRO A CA 1
ATOM 2309 C C . PRO A 1 301 ? -15.878 8.951 -3.503 1.00 83.56 301 PRO A C 1
ATOM 2311 O O . PRO A 1 301 ? -15.415 8.867 -2.371 1.00 83.56 301 PRO A O 1
ATOM 2314 N N . LYS A 1 302 ? -15.557 8.072 -4.463 1.00 79.44 302 LYS A N 1
ATOM 2315 C CA . LYS A 1 302 ? -14.646 6.935 -4.240 1.00 79.44 302 LYS A CA 1
ATOM 2316 C C . LYS A 1 302 ? -13.196 7.377 -4.043 1.00 79.44 302 LYS A C 1
ATOM 2318 O O . LYS A 1 302 ? -12.467 6.785 -3.255 1.00 79.44 302 LYS A O 1
ATOM 2323 N N . GLU A 1 303 ? -12.762 8.401 -4.770 1.00 83.06 303 GLU A N 1
ATOM 2324 C CA . GLU A 1 303 ? -11.412 8.950 -4.632 1.00 83.06 303 GLU A CA 1
ATOM 2325 C C . GLU A 1 303 ? -11.272 9.749 -3.340 1.00 83.06 303 GLU A C 1
ATOM 2327 O O . GLU A 1 303 ? -10.225 9.691 -2.699 1.00 83.06 303 GLU A O 1
ATOM 2332 N N . LEU A 1 304 ? -12.339 10.426 -2.912 1.00 86.56 304 LEU A N 1
ATOM 2333 C CA . LEU A 1 304 ? -12.387 11.142 -1.642 1.00 86.56 304 LEU A CA 1
ATOM 2334 C C . LEU A 1 304 ? -12.163 10.232 -0.434 1.00 86.56 304 LEU A C 1
ATOM 2336 O O . LEU A 1 304 ? -11.449 10.637 0.480 1.00 86.56 304 LEU A O 1
ATOM 2340 N N . GLU A 1 305 ? -12.679 9.000 -0.438 1.00 84.62 305 GLU A N 1
ATOM 2341 C CA . GLU A 1 305 ? -12.386 8.008 0.613 1.00 84.62 305 GLU A CA 1
ATOM 2342 C C . GLU A 1 305 ? -10.879 7.692 0.695 1.00 84.62 305 GLU A C 1
ATOM 2344 O O . GLU A 1 305 ? -10.280 7.619 1.778 1.00 84.62 305 GLU A O 1
ATOM 2349 N N . LEU A 1 306 ? -10.223 7.553 -0.462 1.00 83.62 306 LEU A N 1
ATOM 2350 C CA . LEU A 1 306 ? -8.782 7.317 -0.528 1.00 83.62 306 LEU A CA 1
ATOM 2351 C C . LEU A 1 306 ? -7.988 8.559 -0.099 1.00 83.62 306 LEU A C 1
ATOM 2353 O O . LEU A 1 306 ? -7.031 8.447 0.667 1.00 83.62 306 LEU A O 1
ATOM 2357 N N . VAL A 1 307 ? -8.385 9.745 -0.561 1.00 90.38 307 VAL A N 1
ATOM 2358 C CA . VAL A 1 307 ? -7.787 11.034 -0.183 1.00 90.38 307 VAL A CA 1
ATOM 2359 C C . VAL A 1 307 ? -7.909 11.265 1.322 1.00 90.38 307 VAL A C 1
ATOM 2361 O O . VAL A 1 307 ? -6.926 11.641 1.964 1.00 90.38 307 VAL A O 1
ATOM 2364 N N . GLU A 1 308 ? -9.071 10.975 1.907 1.00 92.00 308 GLU A N 1
ATOM 2365 C CA . GLU A 1 308 ? -9.338 11.060 3.342 1.00 92.00 308 GLU A CA 1
ATOM 2366 C C . GLU A 1 308 ? -8.358 10.203 4.156 1.00 92.00 308 GLU A C 1
ATOM 2368 O O . GLU A 1 308 ? -7.827 10.675 5.165 1.00 92.00 308 GLU A O 1
ATOM 2373 N N . THR A 1 309 ? -8.027 9.000 3.674 1.00 86.44 309 THR A N 1
ATOM 2374 C CA . THR A 1 309 ? -7.071 8.086 4.328 1.00 86.44 309 THR A CA 1
ATOM 2375 C C . THR A 1 309 ? -5.682 8.716 4.521 1.00 86.44 309 THR A C 1
ATOM 2377 O O . THR A 1 309 ? -4.980 8.377 5.474 1.00 86.44 309 THR A O 1
ATOM 2380 N N . TYR A 1 310 ? -5.280 9.663 3.666 1.00 90.88 310 TYR A N 1
ATOM 2381 C CA . TYR A 1 310 ? -4.012 10.395 3.798 1.00 90.88 310 TYR A CA 1
ATOM 2382 C C . TYR A 1 310 ? -4.182 11.772 4.446 1.00 90.88 310 TYR A C 1
ATOM 2384 O O . TYR A 1 310 ? -3.378 12.173 5.290 1.00 90.88 310 TYR A O 1
ATOM 2392 N N . ALA A 1 311 ? -5.222 12.512 4.067 1.00 93.38 311 ALA A N 1
ATOM 2393 C CA . ALA A 1 311 ? -5.442 13.876 4.526 1.00 93.38 311 ALA A CA 1
ATOM 2394 C C . ALA A 1 311 ? -5.832 13.941 6.013 1.00 93.38 311 ALA A C 1
ATOM 2396 O O . ALA A 1 311 ? -5.353 14.829 6.725 1.00 93.38 311 ALA A O 1
ATOM 2397 N N . ALA A 1 312 ? -6.634 12.994 6.514 1.00 91.06 312 ALA A N 1
ATOM 2398 C CA . ALA A 1 312 ? -7.080 12.993 7.906 1.00 91.06 312 ALA A CA 1
ATOM 2399 C C . ALA A 1 312 ? -5.928 12.760 8.910 1.00 91.06 312 ALA A C 1
ATOM 2401 O O . ALA A 1 312 ? -5.801 13.557 9.845 1.00 91.06 312 ALA A O 1
ATOM 2402 N N . PRO A 1 313 ? -5.009 11.786 8.726 1.00 89.44 313 PRO A N 1
ATOM 2403 C CA . PRO A 1 313 ? -3.825 11.658 9.582 1.00 89.44 313 PRO A CA 1
ATOM 2404 C C . PRO A 1 313 ? -2.921 12.897 9.578 1.00 89.44 313 PRO A C 1
ATOM 2406 O O . PRO A 1 313 ? -2.432 13.312 10.635 1.00 89.44 313 PRO A O 1
ATOM 2409 N N . ILE A 1 314 ? -2.732 13.538 8.417 1.00 91.88 314 ILE A N 1
ATOM 2410 C CA . ILE A 1 314 ? -1.979 14.798 8.309 1.00 91.88 314 ILE A CA 1
ATOM 2411 C C . ILE A 1 314 ? -2.668 15.891 9.133 1.00 91.88 314 ILE A C 1
ATOM 2413 O O . ILE A 1 314 ? -2.006 16.601 9.896 1.00 91.88 314 ILE A O 1
ATOM 2417 N N . ALA A 1 315 ? -3.990 16.007 9.022 1.00 93.88 315 ALA A N 1
ATOM 2418 C CA . ALA A 1 315 ? -4.781 16.973 9.766 1.00 93.88 315 ALA A CA 1
ATOM 2419 C C . ALA A 1 315 ? -4.696 16.748 11.284 1.00 93.88 315 ALA A C 1
ATOM 2421 O O . ALA A 1 315 ? -4.400 17.680 12.034 1.00 93.88 315 ALA A O 1
ATOM 2422 N N . VAL A 1 316 ? -4.856 15.504 11.742 1.00 90.56 316 VAL A N 1
ATOM 2423 C CA . VAL A 1 316 ? -4.706 15.122 13.156 1.00 90.56 316 VAL A CA 1
ATOM 2424 C C . VAL A 1 316 ? -3.289 15.401 13.657 1.00 90.56 316 VAL A C 1
ATOM 2426 O O . VAL A 1 316 ? -3.107 15.896 14.773 1.00 90.56 316 VAL A O 1
ATOM 2429 N N . ARG A 1 317 ? -2.263 15.143 12.836 1.00 90.25 317 ARG A N 1
ATOM 2430 C CA . ARG A 1 317 ? -0.877 15.483 13.173 1.00 90.25 317 ARG A CA 1
ATOM 2431 C C . ARG A 1 317 ? -0.726 16.984 13.376 1.00 90.25 317 ARG A C 1
ATOM 2433 O O . ARG A 1 317 ? -0.194 17.367 14.413 1.00 90.25 317 ARG A O 1
ATOM 2440 N N . LEU A 1 318 ? -1.222 17.807 12.446 1.00 89.81 318 LEU A N 1
ATOM 2441 C CA . LEU A 1 318 ? -1.199 19.274 12.537 1.00 89.81 318 LEU A CA 1
ATOM 2442 C C . LEU A 1 318 ? -1.902 19.791 13.800 1.00 89.81 318 LEU A C 1
ATOM 2444 O O . LEU A 1 318 ? -1.370 20.674 14.470 1.00 89.81 318 LEU A O 1
ATOM 2448 N N . ILE A 1 319 ? -3.049 19.209 14.158 1.00 91.00 319 ILE A N 1
ATOM 2449 C CA . ILE A 1 319 ? -3.798 19.544 15.380 1.00 91.00 319 ILE A CA 1
ATOM 2450 C C . ILE A 1 319 ? -2.964 19.263 16.640 1.00 91.00 319 ILE A C 1
ATOM 2452 O O . ILE A 1 319 ? -2.961 20.062 17.576 1.00 91.00 319 ILE A O 1
ATOM 2456 N N . ASN A 1 320 ? -2.220 18.155 16.648 1.00 84.69 320 ASN A N 1
ATOM 2457 C CA . ASN A 1 320 ? -1.413 17.713 17.787 1.00 84.69 320 ASN A CA 1
ATOM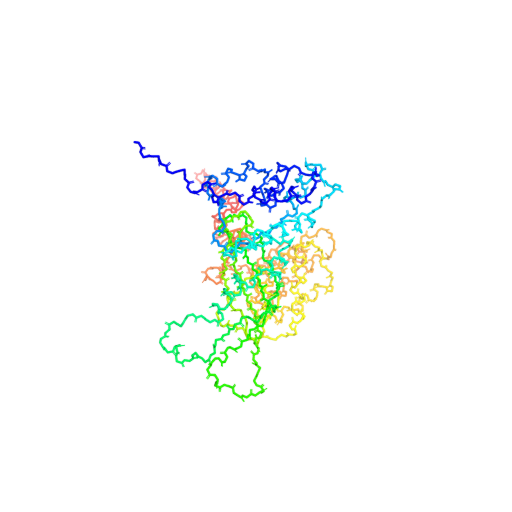 2458 C C . ASN A 1 320 ? 0.003 18.320 17.840 1.00 84.69 320 ASN A C 1
ATOM 2460 O O . ASN A 1 320 ? 0.758 18.048 18.782 1.00 84.69 320 ASN A O 1
ATOM 2464 N N . MET A 1 321 ? 0.405 19.126 16.852 1.00 83.06 321 MET A N 1
ATOM 2465 C CA . MET A 1 321 ? 1.738 19.730 16.833 1.00 83.06 321 MET A CA 1
ATOM 2466 C C . MET A 1 321 ? 1.905 20.757 17.959 1.00 83.06 321 MET A C 1
ATOM 2468 O O . MET A 1 321 ? 1.125 21.695 18.102 1.00 83.06 321 MET A O 1
ATOM 2472 N N . LYS A 1 322 ? 2.994 20.625 18.727 1.00 74.75 322 LYS A N 1
ATOM 2473 C CA . LYS A 1 322 ? 3.388 21.605 19.758 1.00 74.75 322 LYS A CA 1
ATOM 2474 C C . LYS A 1 322 ? 4.195 22.787 19.200 1.00 74.75 322 LYS A C 1
ATOM 2476 O O . LYS A 1 322 ? 4.343 23.797 19.880 1.00 74.75 322 LYS A O 1
ATOM 2481 N N . SER A 1 323 ? 4.743 22.653 17.992 1.00 61.78 323 SER A N 1
ATOM 2482 C CA . SER A 1 323 ? 5.527 23.669 17.280 1.00 61.78 323 SER A CA 1
ATOM 2483 C C . SER A 1 323 ? 5.348 23.499 15.767 1.00 61.78 323 SER A C 1
ATOM 2485 O O . SER A 1 323 ? 5.200 22.374 15.304 1.00 61.78 323 SER A O 1
ATOM 2487 N N . GLY A 1 324 ? 5.356 24.589 14.991 1.00 64.06 324 GLY A N 1
ATOM 2488 C CA . GLY A 1 324 ? 5.150 24.556 13.534 1.00 64.06 324 GLY A CA 1
ATOM 2489 C C . GLY A 1 324 ? 4.015 25.471 13.070 1.00 64.06 324 GLY A C 1
ATOM 2490 O O . GLY A 1 324 ? 3.784 26.521 13.672 1.00 64.06 324 GLY A O 1
ATOM 2491 N N . LEU A 1 325 ? 3.329 25.088 11.986 1.00 64.12 325 LEU A N 1
ATOM 2492 C CA . LEU A 1 325 ? 2.126 25.786 11.525 1.00 64.12 325 LEU A CA 1
ATOM 2493 C C . LEU A 1 325 ? 1.024 25.764 12.597 1.00 64.12 325 LEU A C 1
ATOM 2495 O O . LEU A 1 325 ? 0.985 24.849 13.420 1.00 64.12 325 LEU A O 1
ATOM 2499 N N . PRO A 1 326 ? 0.123 26.762 12.602 1.00 68.69 326 PRO A N 1
ATOM 2500 C CA . PRO A 1 326 ? -0.886 26.869 13.641 1.00 68.69 326 PRO A CA 1
ATOM 2501 C C . PRO A 1 326 ? -1.850 25.662 13.597 1.00 68.69 326 PRO A C 1
ATOM 2503 O O . PRO A 1 326 ? -2.376 25.359 12.522 1.00 68.69 326 PRO A O 1
ATOM 2506 N N . PRO A 1 327 ? -2.152 25.025 14.750 1.00 75.00 327 PRO A N 1
ATOM 2507 C CA . PRO A 1 327 ? -3.114 23.921 14.869 1.00 75.00 327 PRO A CA 1
ATOM 2508 C C . PRO A 1 327 ? -4.473 24.108 14.151 1.00 75.00 327 PRO A C 1
ATOM 2510 O O . PRO A 1 327 ? -4.995 23.116 13.640 1.00 75.00 327 PRO A O 1
ATOM 2513 N N . PRO A 1 328 ? -5.024 25.338 13.995 1.00 87.25 328 PRO A N 1
ATOM 2514 C CA . PRO A 1 328 ? -6.192 25.591 13.143 1.00 87.25 328 PRO A CA 1
ATOM 2515 C C . PRO A 1 328 ? -6.133 25.050 11.715 1.00 87.25 328 PRO A C 1
ATOM 2517 O O . PRO A 1 328 ? -7.179 24.803 11.125 1.00 87.25 328 PRO A O 1
ATOM 2520 N N . GLN A 1 329 ? -4.946 24.856 11.136 1.00 89.88 329 GLN A N 1
ATOM 2521 C CA . GLN A 1 329 ? -4.852 24.345 9.768 1.00 89.88 329 GLN A CA 1
ATOM 2522 C C . GLN A 1 329 ? -5.288 22.883 9.654 1.00 89.88 329 GLN A C 1
ATOM 2524 O O . GLN A 1 329 ? -5.899 22.519 8.657 1.00 89.88 329 GLN A O 1
ATOM 2529 N N . GLY A 1 330 ? -5.037 22.056 10.674 1.00 91.94 330 GLY A N 1
ATOM 2530 C CA . GLY A 1 330 ? -5.540 20.683 10.666 1.00 91.94 330 GLY A CA 1
ATOM 2531 C C . GLY A 1 330 ? -7.065 20.640 10.781 1.00 91.94 330 GLY A C 1
ATOM 2532 O O . GLY A 1 330 ? -7.710 19.889 10.061 1.00 91.94 330 GLY A O 1
ATOM 2533 N N . VAL A 1 331 ? -7.659 21.527 11.588 1.00 93.50 331 VAL A N 1
ATOM 2534 C CA . VAL A 1 331 ? -9.124 21.657 11.665 1.00 93.50 331 VAL A CA 1
ATOM 2535 C C . VAL A 1 331 ? -9.713 22.062 10.312 1.00 93.50 331 VAL A C 1
ATOM 2537 O O . VAL A 1 331 ? -10.667 21.431 9.875 1.00 93.50 331 VAL A O 1
ATOM 2540 N N . ARG A 1 332 ? -9.103 23.024 9.602 1.00 94.69 332 ARG A N 1
ATOM 2541 C CA . ARG A 1 332 ? -9.548 23.424 8.252 1.00 94.69 332 ARG A CA 1
ATOM 2542 C C . ARG A 1 332 ? -9.563 22.261 7.258 1.00 94.69 332 ARG A C 1
ATOM 2544 O O . ARG A 1 332 ? -10.479 22.184 6.451 1.00 94.69 332 ARG A O 1
ATOM 2551 N N . ILE A 1 333 ? -8.563 21.376 7.307 1.00 95.50 333 ILE A N 1
ATOM 2552 C CA . ILE A 1 333 ? -8.524 20.191 6.435 1.00 95.50 333 ILE A CA 1
ATOM 2553 C C . ILE A 1 333 ? -9.686 19.251 6.772 1.00 95.50 333 ILE A C 1
ATOM 2555 O O . ILE A 1 333 ? -10.385 18.816 5.865 1.00 95.50 333 ILE A O 1
ATOM 2559 N N . LEU A 1 334 ? -9.920 18.965 8.059 1.00 96.31 334 LEU A N 1
ATOM 2560 C CA . LEU A 1 334 ? -11.030 18.101 8.474 1.00 96.31 334 LEU A CA 1
ATOM 2561 C C . LEU A 1 334 ? -12.390 18.693 8.089 1.00 96.31 334 LEU A C 1
ATOM 2563 O O . LEU A 1 334 ? -13.248 17.969 7.601 1.00 96.31 334 LEU A O 1
ATOM 2567 N N . GLU A 1 335 ? -12.587 19.998 8.278 1.00 95.38 335 GLU A N 1
ATOM 2568 C CA . GLU A 1 335 ? -13.817 20.681 7.860 1.00 95.38 335 GLU A CA 1
ATOM 2569 C C . GLU A 1 335 ? -14.034 20.570 6.350 1.00 95.38 335 GLU A C 1
ATOM 2571 O O . GLU A 1 335 ? -15.118 20.184 5.927 1.00 95.38 335 GLU A O 1
ATOM 2576 N N . ALA A 1 336 ? -12.991 20.805 5.550 1.00 95.81 336 ALA A N 1
ATOM 2577 C CA . ALA A 1 336 ? -13.083 20.684 4.102 1.00 95.81 336 ALA A CA 1
ATOM 2578 C C . ALA A 1 336 ? -13.375 19.244 3.642 1.00 95.81 336 ALA A C 1
ATOM 2580 O O . ALA A 1 336 ? -14.141 19.056 2.702 1.00 95.81 336 ALA A O 1
ATOM 2581 N N . LEU A 1 337 ? -12.816 18.221 4.300 1.00 94.81 337 LEU A N 1
ATOM 2582 C CA . LEU A 1 337 ? -13.150 16.819 4.011 1.00 94.81 337 LEU A CA 1
ATOM 2583 C C . LEU A 1 337 ? -14.638 16.538 4.278 1.00 94.81 337 LEU A C 1
ATOM 2585 O O . LEU A 1 337 ? -15.313 15.930 3.451 1.00 94.81 337 LEU A O 1
ATOM 2589 N N . LEU A 1 338 ? -15.173 17.028 5.399 1.00 94.38 338 LEU A N 1
ATOM 2590 C CA . LEU A 1 338 ? -16.592 16.866 5.732 1.00 94.38 338 LEU A CA 1
ATOM 2591 C C . LEU A 1 338 ? -17.508 17.590 4.746 1.00 94.38 338 LEU A C 1
ATOM 2593 O O . LEU A 1 338 ? -18.532 17.032 4.354 1.00 94.38 338 LEU A O 1
ATOM 2597 N N . ASP A 1 339 ? -17.144 18.807 4.339 1.00 93.69 339 ASP A N 1
ATOM 2598 C CA . ASP A 1 339 ? -17.909 19.591 3.363 1.00 93.69 339 ASP A CA 1
ATOM 2599 C C . ASP A 1 339 ? -17.993 18.883 1.997 1.00 93.69 339 ASP A C 1
ATOM 2601 O O . ASP A 1 339 ? -18.952 19.089 1.255 1.00 93.69 339 ASP A O 1
ATOM 2605 N N . ASN A 1 340 ? -17.037 17.995 1.700 1.00 91.12 340 ASN A N 1
ATOM 2606 C CA . ASN A 1 340 ? -17.013 17.150 0.503 1.00 91.12 340 ASN A CA 1
ATOM 2607 C C . ASN A 1 340 ? -17.591 15.738 0.732 1.00 91.12 340 ASN A C 1
ATOM 2609 O O . ASN A 1 340 ? -17.516 14.882 -0.143 1.00 91.12 340 ASN A O 1
ATOM 2613 N N . GLY A 1 341 ? -18.226 15.488 1.881 1.00 89.75 341 GLY A N 1
ATOM 2614 C CA . GLY A 1 341 ? -18.962 14.248 2.143 1.00 89.75 341 GLY A CA 1
ATOM 2615 C C . GLY A 1 341 ? -18.133 13.106 2.729 1.00 89.75 341 GLY A C 1
ATOM 2616 O O . GLY A 1 341 ? -18.660 11.999 2.873 1.00 89.75 341 GLY A O 1
ATOM 2617 N N . CYS A 1 342 ? -16.881 13.356 3.117 1.00 90.50 342 CYS A N 1
ATOM 2618 C CA . CYS A 1 342 ? -16.048 12.354 3.769 1.00 90.50 342 CYS A CA 1
ATOM 2619 C C . CYS A 1 342 ? -16.548 12.041 5.190 1.00 90.50 342 CYS A C 1
ATOM 2621 O O . CYS A 1 342 ? -16.972 12.927 5.943 1.00 90.50 342 CYS A O 1
ATOM 2623 N N . GLN A 1 343 ? -16.516 10.761 5.559 1.00 87.62 343 GLN A N 1
ATOM 2624 C CA . GLN A 1 343 ? -17.200 10.267 6.756 1.00 87.62 343 GLN A CA 1
ATOM 2625 C C . GLN A 1 343 ? -16.242 9.940 7.903 1.00 87.62 343 GLN A C 1
ATOM 2627 O O . GLN A 1 343 ? -16.598 10.142 9.064 1.00 87.62 343 GLN A O 1
ATOM 2632 N N . LEU A 1 344 ? -15.021 9.479 7.620 1.00 83.25 344 LEU A N 1
ATOM 2633 C CA . LEU A 1 344 ? -14.103 8.999 8.662 1.00 83.25 344 LEU A CA 1
ATOM 2634 C C . LEU A 1 344 ? -13.506 10.156 9.481 1.00 83.25 344 LEU A C 1
ATOM 2636 O O . LEU A 1 344 ? -13.315 10.053 10.694 1.00 83.25 344 LEU A O 1
ATOM 2640 N N . SER A 1 345 ? -13.306 11.308 8.845 1.00 92.12 345 SER A N 1
ATOM 2641 C CA . SER A 1 345 ? -12.767 12.542 9.428 1.00 92.12 345 SER A CA 1
ATOM 2642 C C . SER A 1 345 ? -13.698 13.165 10.460 1.00 92.12 345 SER A C 1
ATOM 2644 O O . SER A 1 345 ? -13.258 13.972 11.285 1.00 92.12 345 SER A O 1
ATOM 2646 N N . LYS A 1 346 ? -14.985 12.787 10.451 1.00 94.38 346 LYS A N 1
ATOM 2647 C CA . LYS A 1 346 ? -15.995 13.302 11.381 1.00 94.38 346 LYS A CA 1
ATOM 2648 C C . LYS A 1 346 ? -15.599 13.042 12.829 1.00 94.38 346 LYS A C 1
ATOM 2650 O O . LYS A 1 346 ? -15.718 13.942 13.659 1.00 94.38 346 LYS A O 1
ATOM 2655 N N . LEU A 1 347 ? -15.074 11.852 13.130 1.00 94.56 347 LEU A N 1
ATOM 2656 C CA . LEU A 1 347 ? -14.678 11.496 14.493 1.00 94.56 347 LEU A CA 1
ATOM 2657 C C . LEU A 1 347 ? -13.497 12.356 14.962 1.00 94.56 347 LEU A C 1
ATOM 2659 O O . LEU A 1 347 ? -13.539 12.937 16.049 1.00 94.56 347 LEU A O 1
ATOM 2663 N N . SER A 1 348 ? -12.478 12.519 14.115 1.00 94.56 348 SER A N 1
ATOM 2664 C CA . SER A 1 348 ? -11.331 13.382 14.413 1.00 94.56 348 SER A CA 1
ATOM 2665 C C . SER A 1 348 ? -11.741 14.844 14.609 1.00 94.56 348 SER A C 1
ATOM 2667 O O . SER A 1 348 ? -11.268 15.492 15.546 1.00 94.56 348 SER A O 1
ATOM 2669 N N . LEU A 1 349 ? -12.657 15.365 13.782 1.00 95.94 349 LEU A N 1
ATOM 2670 C CA . LEU A 1 349 ? -13.161 16.729 13.937 1.00 95.94 349 LEU A CA 1
ATOM 2671 C C . LEU A 1 349 ? -13.972 16.883 15.227 1.00 95.94 349 LEU A C 1
ATOM 2673 O O . LEU A 1 349 ? -13.806 17.872 15.940 1.00 95.94 349 LEU A O 1
ATOM 2677 N N . ALA A 1 350 ? -14.814 15.906 15.565 1.00 96.25 350 ALA A N 1
ATOM 2678 C CA . ALA A 1 350 ? -15.576 15.920 16.807 1.00 96.25 350 ALA A CA 1
ATOM 2679 C C . ALA A 1 350 ? -14.657 15.956 18.038 1.00 96.25 350 ALA A C 1
ATOM 2681 O O . ALA A 1 350 ? -14.902 16.738 18.958 1.00 96.25 350 ALA A O 1
ATOM 2682 N N . HIS A 1 351 ? -13.562 15.190 18.033 1.00 94.00 351 HIS A N 1
ATOM 2683 C CA . HIS A 1 351 ? -12.540 15.267 19.078 1.00 94.00 351 HIS A CA 1
ATOM 2684 C C . HIS A 1 351 ? -11.876 16.646 19.147 1.00 94.00 351 HIS A C 1
ATOM 2686 O O . HIS A 1 351 ? -11.723 17.189 20.245 1.00 94.00 351 HIS A O 1
ATOM 2692 N N . ALA A 1 352 ? -11.509 17.230 18.003 1.00 93.38 352 ALA A N 1
ATOM 2693 C CA . ALA A 1 352 ? -10.900 18.556 17.956 1.00 93.38 352 ALA A CA 1
ATOM 2694 C C . ALA A 1 352 ? -11.838 19.634 18.528 1.00 93.38 352 ALA A C 1
ATOM 2696 O O . ALA A 1 352 ? -11.422 20.430 19.370 1.00 93.38 352 ALA A O 1
ATOM 2697 N N . LEU A 1 353 ? -13.120 19.600 18.150 1.00 95.50 353 LEU A N 1
ATOM 2698 C CA . LEU A 1 353 ? -14.150 20.518 18.640 1.00 95.50 353 LEU A CA 1
ATOM 2699 C C . LEU A 1 353 ? -14.450 20.322 20.131 1.00 95.50 353 LEU A C 1
ATOM 2701 O O . LEU A 1 353 ? -14.613 21.311 20.842 1.00 95.50 353 LEU A O 1
ATOM 2705 N N . HIS A 1 354 ? -14.505 19.080 20.620 1.00 95.62 354 HIS A N 1
ATOM 2706 C CA . HIS A 1 354 ? -14.766 18.789 22.034 1.00 95.62 354 HIS A CA 1
ATOM 2707 C C . HIS A 1 354 ? -13.625 19.249 22.950 1.00 95.62 354 HIS A C 1
ATOM 2709 O O . HIS A 1 354 ? -13.870 19.748 24.042 1.00 95.62 354 HIS A O 1
ATOM 2715 N N . ASN A 1 355 ? -12.375 19.098 22.508 1.00 91.44 355 ASN A N 1
ATOM 2716 C CA . ASN A 1 355 ? -11.208 19.418 23.331 1.00 91.44 355 ASN A CA 1
ATOM 2717 C C . ASN A 1 355 ? -10.610 20.809 23.047 1.00 91.44 355 ASN A C 1
ATOM 2719 O O . ASN A 1 355 ? -9.632 21.199 23.688 1.00 91.44 355 ASN A O 1
ATOM 2723 N N . GLY A 1 356 ? -11.144 21.545 22.066 1.00 89.00 356 GLY A N 1
ATOM 2724 C CA . GLY A 1 356 ? -10.581 22.822 21.618 1.00 89.00 356 GLY A CA 1
ATOM 2725 C C . GLY A 1 356 ? -9.189 22.685 20.987 1.00 89.00 356 GLY A C 1
ATOM 2726 O O . GLY A 1 356 ? -8.340 23.567 21.136 1.00 89.00 356 GLY A O 1
ATOM 2727 N N . TRP A 1 357 ? -8.907 21.567 20.312 1.00 90.69 357 TRP A N 1
ATOM 2728 C CA . TRP A 1 357 ? -7.608 21.342 19.680 1.00 90.69 357 TRP A CA 1
ATOM 2729 C C . TRP A 1 357 ? -7.542 22.035 18.323 1.00 90.69 357 TRP A C 1
ATOM 2731 O O . TRP A 1 357 ? -8.158 21.615 17.350 1.00 90.69 357 TRP A O 1
ATOM 2741 N N . GLY A 1 358 ? -6.795 23.136 18.268 1.00 84.69 358 GLY A N 1
ATOM 2742 C CA . GLY A 1 358 ? -6.662 23.954 17.063 1.00 84.69 358 GLY A CA 1
ATOM 2743 C C . GLY A 1 358 ? -7.895 24.769 16.688 1.00 84.69 358 GLY A C 1
ATOM 2744 O O . GLY A 1 358 ? -7.836 25.548 15.746 1.00 84.69 358 GLY A O 1
ATOM 2745 N N . CYS A 1 359 ? -8.971 24.698 17.460 1.00 88.56 359 CYS A N 1
ATOM 2746 C CA . CYS A 1 359 ? -10.140 25.552 17.313 1.00 88.56 359 CYS A CA 1
ATOM 2747 C C . CYS A 1 359 ? -10.679 25.964 18.683 1.00 88.56 359 CYS A C 1
ATOM 2749 O O . CYS A 1 359 ? -10.189 25.542 19.730 1.00 88.56 359 CYS A O 1
ATOM 2751 N N . ARG A 1 360 ? -11.709 26.812 18.687 1.00 90.06 360 ARG A N 1
ATOM 2752 C CA . ARG A 1 360 ? -12.484 27.049 19.904 1.00 90.06 360 ARG A CA 1
ATOM 2753 C C . ARG A 1 360 ? -13.295 25.793 20.224 1.00 90.06 360 ARG A C 1
ATOM 2755 O O . ARG A 1 360 ? -13.841 25.178 19.313 1.00 90.06 360 ARG A O 1
ATOM 2762 N N . GLU A 1 361 ? -13.383 25.454 21.505 1.00 94.00 361 GLU A N 1
ATOM 2763 C CA . GLU A 1 361 ? -14.246 24.375 21.983 1.00 94.00 361 GLU A CA 1
ATOM 2764 C C . GLU A 1 361 ? -15.709 24.619 21.569 1.00 94.00 361 GLU A C 1
ATOM 2766 O O . GLU A 1 361 ? -16.269 25.688 21.837 1.00 94.00 361 GLU A O 1
ATOM 2771 N N . ASP A 1 362 ? -16.319 23.626 20.921 1.00 96.38 362 ASP A N 1
ATOM 2772 C CA . ASP A 1 362 ? -17.714 23.636 20.475 1.00 96.38 362 ASP A CA 1
ATOM 2773 C C . ASP A 1 362 ? -18.354 22.254 20.673 1.00 96.38 362 ASP A C 1
ATOM 2775 O O . ASP A 1 362 ? -18.555 21.461 19.748 1.00 96.38 362 ASP A O 1
ATOM 2779 N N . ASN A 1 363 ? -18.718 21.976 21.924 1.00 95.38 363 ASN A N 1
ATOM 2780 C CA . ASN A 1 363 ? -19.377 20.727 22.313 1.00 95.38 363 ASN A CA 1
ATOM 2781 C C . ASN A 1 363 ? -20.736 20.512 21.643 1.00 95.38 363 ASN A C 1
ATOM 2783 O O . ASN A 1 363 ? -21.201 19.376 21.545 1.00 95.38 363 ASN A O 1
ATOM 2787 N N . ARG A 1 364 ? -21.406 21.584 21.200 1.00 96.31 364 ARG A N 1
ATOM 2788 C CA . ARG A 1 364 ? -22.700 21.460 20.526 1.00 96.31 364 ARG A CA 1
ATOM 2789 C C . ARG A 1 364 ? -22.503 20.862 19.139 1.00 96.31 364 ARG A C 1
ATOM 2791 O O . ARG A 1 364 ? -23.207 19.914 18.796 1.00 96.31 364 ARG A O 1
ATOM 2798 N N . ARG A 1 365 ? -21.546 21.388 18.369 1.00 96.50 365 ARG A N 1
ATOM 2799 C CA . ARG A 1 365 ? -21.205 20.854 17.046 1.00 96.50 365 ARG A CA 1
ATOM 2800 C C . ARG A 1 365 ? -20.560 19.472 17.146 1.00 96.50 365 ARG A C 1
ATOM 2802 O O . ARG A 1 365 ? -20.954 18.586 16.396 1.00 96.50 365 ARG A O 1
ATOM 2809 N N . ALA A 1 366 ? -19.666 19.255 18.115 1.00 96.25 366 ALA A N 1
ATOM 2810 C CA . ALA A 1 366 ? -19.090 17.933 18.373 1.00 96.25 366 ALA A CA 1
ATOM 2811 C C . ALA A 1 366 ? -20.179 16.880 18.640 1.00 96.25 366 ALA A C 1
ATOM 2813 O O . ALA A 1 366 ? -20.158 15.809 18.041 1.00 96.25 366 ALA A O 1
ATOM 2814 N N . ARG A 1 367 ? -21.180 17.203 19.475 1.00 96.81 367 ARG A N 1
ATOM 2815 C CA . ARG A 1 367 ? -22.310 16.299 19.740 1.00 96.81 367 ARG A CA 1
ATOM 2816 C C . ARG A 1 367 ? -23.122 15.997 18.490 1.00 96.81 367 ARG A C 1
ATOM 2818 O O . ARG A 1 367 ? -23.449 14.840 18.277 1.00 96.81 367 ARG A O 1
ATOM 2825 N N . PHE A 1 368 ? -23.427 17.009 17.680 1.00 96.88 368 PHE A N 1
ATOM 2826 C CA . PHE A 1 368 ? -24.172 16.804 16.438 1.00 96.88 368 PHE A CA 1
ATOM 2827 C C . PHE A 1 368 ? -23.467 15.797 15.516 1.00 96.88 368 PHE A C 1
ATOM 2829 O O . PHE A 1 368 ? -24.092 14.838 15.078 1.00 96.88 368 PHE A O 1
ATOM 2836 N N . ILE A 1 369 ? -22.157 15.966 15.310 1.00 96.75 369 ILE A N 1
ATOM 2837 C CA . ILE A 1 369 ? -21.346 15.065 14.478 1.00 96.75 369 ILE A CA 1
ATOM 2838 C C . ILE A 1 369 ? -21.311 13.644 15.064 1.00 96.75 369 ILE A C 1
ATOM 2840 O O . ILE A 1 369 ? -21.430 12.663 14.336 1.00 96.75 369 ILE A O 1
ATOM 2844 N N . VAL A 1 370 ? -21.163 13.515 16.386 1.00 97.06 370 VAL A N 1
ATOM 2845 C CA . VAL A 1 370 ? -21.119 12.203 17.052 1.00 97.06 370 VAL A CA 1
ATOM 2846 C C . VAL A 1 370 ? -22.469 11.490 17.003 1.00 97.06 370 VAL A C 1
ATOM 2848 O O . VAL A 1 370 ? -22.508 10.291 16.748 1.00 97.06 370 VAL A O 1
ATOM 2851 N N . ASP A 1 371 ? -23.576 12.201 17.214 1.00 95.94 371 ASP A N 1
ATOM 2852 C CA . ASP A 1 371 ? -24.919 11.623 17.113 1.00 95.94 371 ASP A CA 1
ATOM 2853 C C . ASP A 1 371 ? -25.227 11.153 15.681 1.00 95.94 371 ASP A C 1
ATOM 2855 O O . ASP A 1 371 ? -25.838 10.097 15.496 1.00 95.94 371 ASP A O 1
ATOM 2859 N N . GLU A 1 372 ? -24.760 11.895 14.674 1.00 95.81 372 GLU A N 1
ATOM 2860 C CA . GLU A 1 372 ? -24.829 11.492 13.269 1.00 95.81 372 GLU A CA 1
ATOM 2861 C C . GLU A 1 372 ? -24.030 10.201 13.025 1.00 95.81 372 GLU A C 1
ATOM 2863 O O . GLU A 1 372 ? -24.597 9.215 12.560 1.00 95.81 372 GLU A O 1
ATOM 2868 N N . LEU A 1 373 ? -22.755 10.153 13.435 1.00 94.94 373 LEU A N 1
ATOM 2869 C CA . LEU A 1 373 ? -21.909 8.958 13.304 1.00 94.94 373 LEU A CA 1
ATOM 2870 C C . LEU A 1 373 ? -22.502 7.730 14.005 1.00 94.94 373 LEU A C 1
ATOM 2872 O O . LEU A 1 373 ? -22.520 6.641 13.437 1.00 94.94 373 LEU A O 1
ATOM 2876 N N . LEU A 1 374 ? -23.014 7.889 15.228 1.00 95.19 374 LEU A N 1
ATOM 2877 C CA . LEU A 1 374 ? -23.664 6.802 15.966 1.00 95.19 374 LEU A CA 1
ATOM 2878 C C . LEU A 1 374 ? -24.897 6.267 15.227 1.00 95.19 374 LEU A C 1
ATOM 2880 O O . LEU A 1 374 ? -25.156 5.064 15.266 1.00 95.19 374 LEU A O 1
ATOM 2884 N N . SER A 1 375 ? -25.645 7.147 14.558 1.00 95.69 375 SER A N 1
ATOM 2885 C CA . SER A 1 375 ? -26.817 6.769 13.765 1.00 95.69 375 SER A CA 1
ATOM 2886 C C . SER A 1 375 ? -26.413 5.999 12.506 1.00 95.69 375 SER A C 1
ATOM 2888 O O . SER A 1 375 ? -26.994 4.952 12.232 1.00 95.69 375 SER A O 1
ATOM 2890 N N . MET A 1 376 ? -25.373 6.454 11.800 1.00 93.56 376 MET A N 1
ATOM 2891 C CA . MET A 1 376 ? -24.828 5.773 10.616 1.00 93.56 376 MET A CA 1
ATOM 2892 C C . MET A 1 376 ? -24.266 4.389 10.963 1.00 93.56 376 MET A C 1
ATOM 2894 O O . MET A 1 376 ? -24.554 3.410 10.279 1.00 93.56 376 MET A O 1
ATOM 2898 N N . VAL A 1 377 ? -23.536 4.273 12.079 1.00 92.75 377 VAL A N 1
ATOM 2899 C CA . VAL A 1 377 ? -23.056 2.981 12.600 1.00 92.75 377 VAL A CA 1
ATOM 2900 C C . VAL A 1 377 ? -24.225 2.053 12.934 1.00 92.75 377 VAL A C 1
ATOM 2902 O O . VAL A 1 377 ? -24.195 0.875 12.588 1.00 92.75 377 VAL A O 1
ATOM 2905 N N . ALA A 1 378 ? -25.279 2.560 13.581 1.00 91.75 378 ALA A N 1
ATOM 2906 C CA . ALA A 1 378 ? -26.455 1.753 13.908 1.00 91.75 378 ALA A CA 1
ATOM 2907 C C . ALA A 1 378 ? -27.231 1.288 12.661 1.00 91.75 378 ALA A C 1
ATOM 2909 O O . ALA A 1 378 ? -27.835 0.216 12.691 1.00 91.75 378 ALA A O 1
ATOM 2910 N N . ALA A 1 379 ? -27.207 2.077 11.584 1.00 92.44 379 ALA A N 1
ATOM 2911 C CA . ALA A 1 379 ? -27.798 1.740 10.292 1.00 92.44 379 ALA A CA 1
ATOM 2912 C C . ALA A 1 379 ? -26.910 0.819 9.429 1.00 92.44 379 ALA A C 1
ATOM 2914 O O . ALA A 1 379 ? -27.389 0.280 8.433 1.00 92.44 379 ALA A O 1
ATOM 2915 N N . GLY A 1 380 ? -25.643 0.610 9.810 1.00 89.62 380 GLY A N 1
ATOM 2916 C CA . GLY A 1 380 ? -24.668 -0.150 9.022 1.00 89.62 380 GLY A CA 1
ATOM 2917 C C . GLY A 1 380 ? -24.136 0.605 7.799 1.00 89.62 380 GLY A C 1
ATOM 2918 O O . GLY A 1 380 ? -23.658 -0.022 6.861 1.00 89.62 380 GLY A O 1
ATOM 2919 N N . GLU A 1 381 ? -24.238 1.937 7.791 1.00 86.06 381 GLU A N 1
ATOM 2920 C CA . GLU A 1 381 ? -23.783 2.804 6.692 1.00 86.06 381 GLU A CA 1
ATOM 2921 C C . GLU A 1 381 ? -22.284 3.129 6.775 1.00 86.06 381 GLU A C 1
ATOM 2923 O O . GLU A 1 381 ? -21.679 3.504 5.774 1.00 86.06 381 GLU A O 1
ATOM 2928 N N . ILE A 1 382 ? -21.684 2.985 7.961 1.00 85.88 382 ILE A N 1
ATOM 2929 C CA . ILE A 1 382 ? -20.246 3.153 8.201 1.00 85.88 382 ILE A CA 1
ATOM 2930 C C . ILE A 1 382 ? -19.715 1.929 8.942 1.00 85.88 382 ILE A C 1
ATOM 2932 O O . ILE A 1 382 ? -20.265 1.532 9.974 1.00 85.88 382 ILE A O 1
ATOM 2936 N N . ASP A 1 383 ? -18.600 1.400 8.444 1.00 83.62 383 ASP A N 1
ATOM 2937 C CA . ASP A 1 383 ? -17.799 0.372 9.102 1.00 83.62 383 ASP A CA 1
ATOM 2938 C C . ASP A 1 383 ? -16.403 0.932 9.411 1.00 83.62 383 ASP A C 1
ATOM 2940 O O . ASP A 1 383 ? -15.643 1.270 8.499 1.00 83.62 383 ASP A O 1
ATOM 2944 N N . PHE A 1 384 ? -16.069 1.089 10.696 1.00 80.56 384 PHE A N 1
ATOM 2945 C CA . PHE A 1 384 ? -14.711 1.467 11.075 1.00 80.56 384 PHE A CA 1
ATOM 2946 C C . PHE A 1 384 ? -13.837 0.214 11.047 1.00 80.56 384 PHE A C 1
ATOM 2948 O O . PHE A 1 384 ? -14.063 -0.726 11.800 1.00 80.56 384 PHE A O 1
ATOM 2955 N N . ILE A 1 385 ? -12.783 0.223 10.231 1.00 76.12 385 ILE A N 1
ATOM 2956 C CA . ILE A 1 385 ? -11.874 -0.928 10.084 1.00 76.12 385 ILE A CA 1
ATOM 2957 C C . ILE A 1 385 ? -11.249 -1.340 11.432 1.00 76.12 385 ILE A C 1
ATOM 2959 O O . ILE A 1 385 ? -10.963 -2.517 11.653 1.00 76.12 385 ILE A O 1
ATOM 2963 N N . GLU A 1 386 ? -11.029 -0.382 12.337 1.00 80.12 386 GLU A N 1
ATOM 2964 C CA . GLU A 1 386 ? -10.388 -0.618 13.629 1.00 80.12 386 GLU A CA 1
ATOM 2965 C C . GLU A 1 386 ? -11.381 -0.510 14.798 1.00 80.12 386 GLU A C 1
ATOM 2967 O O . GLU A 1 386 ? -12.044 0.512 14.988 1.00 80.12 386 GLU A O 1
ATOM 2972 N N . GLU A 1 387 ? -11.404 -1.531 15.665 1.00 87.06 387 GLU A N 1
ATOM 2973 C CA . GLU A 1 387 ? -12.214 -1.556 16.899 1.00 87.06 387 GLU A CA 1
ATOM 2974 C C . GLU A 1 387 ? -11.951 -0.341 17.809 1.00 87.06 387 GLU A C 1
ATOM 2976 O O . GLU A 1 387 ? -12.844 0.125 18.520 1.00 87.06 387 GLU A O 1
ATOM 2981 N N . VAL A 1 388 ? -10.736 0.221 17.754 1.00 87.88 388 VAL A N 1
ATOM 2982 C CA . VAL A 1 388 ? -10.365 1.408 18.533 1.00 87.88 388 VAL A CA 1
ATOM 2983 C C . VAL A 1 388 ? -11.190 2.636 18.143 1.00 87.88 388 VAL A C 1
ATOM 2985 O O . VAL A 1 388 ? -11.574 3.402 19.021 1.00 87.88 388 VAL A O 1
ATOM 2988 N N . SER A 1 389 ? -11.543 2.800 16.865 1.00 89.38 389 SER A N 1
ATOM 2989 C CA . SER A 1 389 ? -12.360 3.928 16.405 1.00 89.38 389 SER A CA 1
ATOM 2990 C C . SER A 1 389 ? -13.802 3.820 16.908 1.00 89.38 389 SER A C 1
ATOM 2992 O O . SER A 1 389 ? -14.395 4.828 17.293 1.00 89.38 389 SER A O 1
ATOM 2994 N N . TYR A 1 390 ? -14.349 2.601 16.998 1.00 91.44 390 TYR A N 1
ATOM 2995 C CA . TYR A 1 390 ? -15.639 2.360 17.655 1.00 91.44 390 TYR A CA 1
ATOM 2996 C C . TYR A 1 390 ? -15.585 2.703 19.145 1.00 91.44 390 TYR A C 1
ATOM 2998 O O . TYR A 1 390 ? -16.453 3.414 19.654 1.00 91.44 390 TYR A O 1
ATOM 3006 N N . ALA A 1 391 ? -14.549 2.231 19.841 1.00 93.12 391 ALA A N 1
ATOM 3007 C CA . ALA A 1 391 ? -14.298 2.561 21.240 1.00 93.12 391 ALA A CA 1
ATOM 3008 C C . ALA A 1 391 ? -14.221 4.083 21.470 1.00 93.12 391 ALA A C 1
ATOM 3010 O O . ALA A 1 391 ? -14.864 4.601 22.388 1.00 93.12 391 ALA A O 1
ATOM 3011 N N . GLU A 1 392 ? -13.483 4.805 20.625 1.00 93.50 392 GLU A N 1
ATOM 3012 C CA . GLU A 1 392 ? -13.350 6.261 20.689 1.00 93.50 392 GLU A CA 1
ATOM 3013 C C . GLU A 1 392 ? -14.688 6.965 20.452 1.00 93.50 392 GLU A C 1
ATOM 3015 O O . GLU A 1 392 ? -15.093 7.773 21.293 1.00 93.50 392 GLU A O 1
ATOM 3020 N N . LEU A 1 393 ? -15.419 6.596 19.393 1.00 96.25 393 LEU A N 1
ATOM 3021 C CA . LEU A 1 393 ? -16.741 7.142 19.079 1.00 96.25 393 LEU A CA 1
ATOM 3022 C C . LEU A 1 393 ? -17.717 6.976 20.248 1.00 96.25 393 LEU A C 1
ATOM 3024 O O . LEU A 1 393 ? -18.350 7.947 20.676 1.00 96.25 393 LEU A O 1
ATOM 3028 N N . TYR A 1 394 ? -17.833 5.761 20.789 1.00 97.62 394 TYR A N 1
ATOM 3029 C CA . TYR A 1 394 ? -18.723 5.494 21.914 1.00 97.62 394 TYR A CA 1
ATOM 3030 C C . TYR A 1 394 ? -18.289 6.255 23.171 1.00 97.62 394 TYR A C 1
ATOM 3032 O O . TYR A 1 394 ? -19.133 6.842 23.850 1.00 97.62 394 TYR A O 1
ATOM 3040 N N . SER A 1 395 ? -16.987 6.318 23.465 1.00 97.12 395 SER A N 1
ATOM 3041 C CA . SER A 1 395 ? -16.487 7.039 24.640 1.00 97.12 395 SER A CA 1
ATOM 3042 C C . SER A 1 395 ? -16.723 8.554 24.549 1.00 97.12 395 SER A C 1
ATOM 3044 O O . SER A 1 395 ? -17.130 9.174 25.538 1.00 97.12 395 SER A O 1
ATOM 3046 N N . LEU A 1 396 ? -16.534 9.147 23.364 1.00 97.12 396 LEU A N 1
ATOM 3047 C CA . LEU A 1 396 ? -16.773 10.564 23.109 1.00 97.12 396 LEU A CA 1
ATOM 3048 C C . LEU A 1 396 ? -18.271 10.878 23.169 1.00 97.12 396 LEU A C 1
ATOM 3050 O O . LEU A 1 396 ? -18.675 11.845 23.817 1.00 97.12 396 LEU A O 1
ATOM 3054 N N . GLY A 1 397 ? -19.106 10.030 22.562 1.00 97.19 397 GLY A N 1
ATOM 3055 C CA . GLY A 1 397 ? -20.561 10.142 22.649 1.00 97.19 397 GLY A CA 1
ATOM 3056 C C . GLY A 1 397 ? -21.064 10.067 24.086 1.00 97.19 397 GLY A C 1
ATOM 3057 O O . GLY A 1 397 ? -21.914 10.865 24.484 1.00 97.19 397 GLY A O 1
ATOM 3058 N N . ALA A 1 398 ? -20.488 9.177 24.896 1.00 96.88 398 ALA A N 1
ATOM 3059 C CA . ALA A 1 398 ? -20.807 9.074 26.311 1.00 96.88 398 ALA A CA 1
ATOM 3060 C C . ALA A 1 398 ? -20.441 10.349 27.085 1.00 96.88 398 ALA A C 1
ATOM 3062 O O . ALA A 1 398 ? -21.270 10.877 27.830 1.00 96.88 398 ALA A O 1
ATOM 3063 N N . ALA A 1 399 ? -19.239 10.893 26.869 1.00 96.12 399 ALA A N 1
ATOM 3064 C CA . ALA A 1 399 ? -18.804 12.141 27.499 1.00 96.12 399 ALA A CA 1
ATOM 3065 C C . ALA A 1 399 ? -19.723 13.321 27.128 1.00 96.12 399 ALA A C 1
ATOM 3067 O O . ALA A 1 399 ? -20.171 14.076 27.998 1.00 96.12 399 ALA A O 1
ATOM 3068 N N . LEU A 1 400 ? -20.076 13.443 25.845 1.00 96.69 400 LEU A N 1
ATOM 3069 C CA . LEU A 1 400 ? -20.952 14.501 25.342 1.00 96.69 400 LEU A CA 1
ATOM 3070 C C . LEU A 1 400 ? -22.401 14.356 25.825 1.00 96.69 400 LEU A C 1
ATOM 3072 O O . LEU A 1 400 ? -23.059 15.382 26.026 1.00 96.69 400 LEU A O 1
ATOM 3076 N N . ALA A 1 401 ? -22.900 13.130 26.018 1.00 95.88 401 ALA A N 1
ATOM 3077 C CA . ALA A 1 401 ? -24.213 12.850 26.608 1.00 95.88 401 ALA A CA 1
ATOM 3078 C C . ALA A 1 401 ? -24.236 13.168 28.112 1.00 95.88 401 ALA A C 1
ATOM 3080 O O . ALA A 1 401 ? -25.162 13.822 28.600 1.00 95.88 401 ALA A O 1
ATOM 3081 N N . MET A 1 402 ? -23.171 12.809 28.835 1.00 94.19 402 MET A N 1
ATOM 3082 C CA . MET A 1 402 ? -23.016 13.132 30.255 1.00 94.19 402 MET A CA 1
ATOM 3083 C C . MET A 1 402 ? -23.045 14.649 30.489 1.00 94.19 402 MET A C 1
ATOM 3085 O O . MET A 1 402 ? -23.683 15.121 31.430 1.00 94.19 402 MET A O 1
ATOM 3089 N N . GLN A 1 403 ? -22.429 15.429 29.596 1.00 93.50 403 GLN A N 1
ATOM 3090 C CA . GLN A 1 403 ? -22.398 16.892 29.682 1.00 93.50 403 GLN A CA 1
ATOM 3091 C C . GLN A 1 403 ? -23.788 17.551 29.601 1.00 93.50 403 GLN A C 1
ATOM 3093 O O . GLN A 1 403 ? -23.986 18.618 30.179 1.00 93.50 403 GLN A O 1
ATOM 3098 N N . VAL A 1 404 ? -24.758 16.937 28.911 1.00 94.19 404 VAL A N 1
ATOM 3099 C CA . VAL A 1 404 ? -26.164 17.406 28.884 1.00 94.19 404 VAL A CA 1
ATOM 3100 C C . VAL A 1 404 ? -27.059 16.737 29.916 1.00 94.19 404 VAL A C 1
ATOM 3102 O O . VAL A 1 404 ? -28.257 17.005 29.954 1.00 94.19 404 VAL A O 1
ATOM 3105 N N . GLY A 1 405 ? -26.491 15.897 30.777 1.00 92.69 405 GLY A N 1
ATOM 3106 C CA . GLY A 1 405 ? -27.239 15.198 31.814 1.00 92.69 405 GLY A CA 1
ATOM 3107 C C . GLY A 1 405 ? -28.025 13.985 31.315 1.00 92.69 405 GLY A C 1
ATOM 3108 O O . GLY A 1 405 ? -28.785 13.418 32.099 1.00 92.69 405 GLY A O 1
ATOM 3109 N N . ASP A 1 406 ? -27.824 13.536 30.071 1.00 95.00 406 ASP A N 1
ATOM 3110 C CA . ASP A 1 406 ? -28.393 12.276 29.580 1.00 95.00 406 ASP A CA 1
ATOM 3111 C C . ASP A 1 406 ? -27.536 11.098 30.058 1.00 95.00 406 ASP A C 1
ATOM 3113 O O . ASP A 1 406 ? -26.747 10.495 29.324 1.00 95.00 406 ASP A O 1
ATOM 3117 N N . ARG A 1 407 ? -27.655 10.812 31.357 1.00 93.94 407 ARG A N 1
ATOM 3118 C CA . ARG A 1 407 ? -26.877 9.762 32.019 1.00 93.94 407 ARG A CA 1
ATOM 3119 C C . ARG A 1 407 ? -27.168 8.391 31.430 1.00 93.94 407 ARG A C 1
ATOM 3121 O O . ARG A 1 407 ? -26.239 7.615 31.254 1.00 93.94 407 ARG A O 1
ATOM 3128 N N . GLN A 1 408 ? -28.428 8.094 31.119 1.00 94.56 408 GLN A N 1
ATOM 3129 C CA . GLN A 1 408 ? -28.814 6.782 30.607 1.00 94.56 408 GLN A CA 1
ATOM 3130 C C . GLN A 1 408 ? -28.120 6.490 29.274 1.00 94.56 408 GLN A C 1
ATOM 3132 O O . GLN A 1 408 ? -27.494 5.440 29.132 1.00 94.56 408 GLN A O 1
ATOM 3137 N N . LYS A 1 409 ? -28.165 7.437 28.327 1.00 95.38 409 LYS A N 1
ATOM 3138 C CA . LYS A 1 409 ? -27.440 7.309 27.059 1.00 95.38 409 LYS A CA 1
ATOM 3139 C C . LYS A 1 409 ? -25.931 7.236 27.283 1.00 95.38 409 LYS A C 1
ATOM 3141 O O . LYS A 1 409 ? -25.269 6.412 26.659 1.00 95.38 409 LYS A O 1
ATOM 3146 N N . ALA A 1 410 ? -25.390 8.060 28.182 1.00 95.44 410 ALA A N 1
ATOM 3147 C CA . ALA A 1 410 ? -23.960 8.067 28.474 1.00 95.44 410 ALA A CA 1
ATOM 3148 C C . ALA A 1 410 ? -23.457 6.711 28.994 1.00 95.44 410 ALA A C 1
ATOM 3150 O O . ALA A 1 410 ? -22.448 6.213 28.506 1.00 95.44 410 ALA A O 1
ATOM 3151 N N . PHE A 1 411 ? -24.173 6.089 29.933 1.00 95.44 411 PHE A N 1
ATOM 3152 C CA . PHE A 1 411 ? -23.804 4.779 30.473 1.00 95.44 411 PHE A CA 1
ATOM 3153 C C . PHE A 1 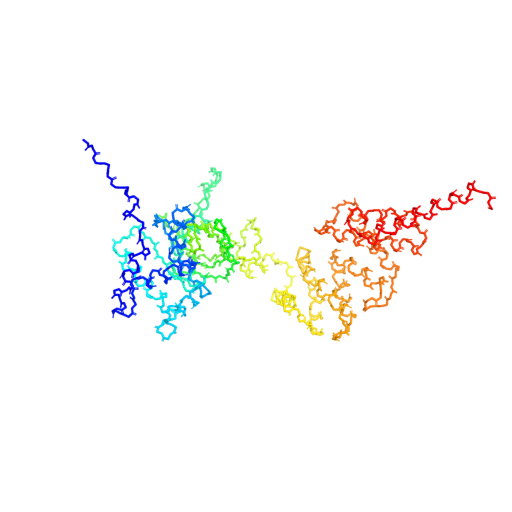411 ? -23.886 3.672 29.424 1.00 95.44 411 PHE A C 1
ATOM 3155 O O . PHE A 1 411 ? -22.922 2.928 29.275 1.00 95.44 411 PHE A O 1
ATOM 3162 N N . ALA A 1 412 ? -24.958 3.630 28.629 1.00 96.25 412 ALA A N 1
ATOM 3163 C CA . ALA A 1 412 ? -25.082 2.657 27.543 1.00 96.25 412 ALA A CA 1
ATOM 3164 C C . ALA A 1 412 ? -23.946 2.786 26.507 1.00 96.25 412 ALA A C 1
ATOM 3166 O O . ALA A 1 412 ? -23.447 1.795 25.979 1.00 96.25 412 ALA A O 1
ATOM 3167 N N . LEU A 1 413 ? -23.506 4.015 26.218 1.00 97.31 413 LEU A N 1
ATOM 3168 C CA . LEU A 1 413 ? -22.363 4.258 25.338 1.00 97.31 413 LEU A CA 1
ATOM 3169 C C . LEU A 1 413 ? -21.030 3.880 26.003 1.00 97.31 413 LEU A C 1
ATOM 3171 O O . LEU A 1 413 ? -20.171 3.306 25.341 1.00 97.31 413 LEU A O 1
ATOM 3175 N N . TYR A 1 414 ? -20.851 4.134 27.303 1.00 97.56 414 TYR A N 1
ATOM 3176 C CA . TYR A 1 414 ? -19.661 3.676 28.025 1.00 97.56 414 TYR A CA 1
ATOM 3177 C C . TYR A 1 414 ? -19.549 2.150 28.076 1.00 97.56 414 TYR A C 1
ATOM 3179 O O . TYR A 1 414 ? -18.438 1.641 27.940 1.00 97.56 414 TYR A O 1
ATOM 3187 N N . GLU A 1 415 ? -20.663 1.430 28.231 1.00 96.69 415 GLU A N 1
ATOM 3188 C CA . GLU A 1 415 ? -20.708 -0.038 28.157 1.00 96.69 415 GLU A CA 1
ATOM 3189 C C . GLU A 1 415 ? -20.207 -0.526 26.799 1.00 96.69 415 GLU A C 1
ATOM 3191 O O . GLU A 1 415 ? -19.238 -1.282 26.745 1.00 96.69 415 GLU A O 1
ATOM 3196 N N . ARG A 1 416 ? -20.754 0.008 25.701 1.00 96.25 416 ARG A N 1
ATOM 3197 C CA . ARG A 1 416 ? -20.291 -0.330 24.346 1.00 96.25 416 ARG A CA 1
ATOM 3198 C C . ARG A 1 416 ? -18.820 0.014 24.117 1.00 96.25 416 ARG A C 1
ATOM 3200 O O . ARG A 1 416 ? -18.091 -0.770 23.521 1.00 96.25 416 ARG A O 1
ATOM 3207 N N . ALA A 1 417 ? -18.352 1.164 24.604 1.00 95.06 417 ALA A N 1
ATOM 3208 C CA . ALA A 1 417 ? -16.937 1.524 24.512 1.00 95.06 417 ALA A CA 1
ATOM 3209 C C . ALA A 1 417 ? -16.049 0.511 25.258 1.00 95.06 417 ALA A C 1
ATOM 3211 O O . ALA A 1 417 ? -14.995 0.120 24.758 1.00 95.06 417 ALA A O 1
ATOM 3212 N N . ALA A 1 418 ? -16.469 0.076 26.450 1.00 94.25 418 ALA A N 1
ATOM 3213 C CA . ALA A 1 418 ? -15.748 -0.906 27.253 1.00 94.25 418 ALA A CA 1
ATOM 3214 C C . ALA A 1 418 ? -15.736 -2.301 26.605 1.00 94.25 418 ALA A C 1
ATOM 3216 O O . ALA A 1 418 ? -14.697 -2.961 26.632 1.00 94.25 418 ALA A O 1
ATOM 3217 N N . GLU A 1 419 ? -16.844 -2.719 25.985 1.00 94.50 419 GLU A N 1
ATOM 3218 C CA . GLU A 1 419 ? -16.935 -3.954 25.191 1.00 94.50 419 GLU A CA 1
ATOM 3219 C C . GLU A 1 419 ? -15.940 -3.954 24.021 1.00 94.50 419 GLU A C 1
ATOM 3221 O O . GLU A 1 419 ? -15.308 -4.974 23.760 1.00 94.50 419 GLU A O 1
ATOM 3226 N N . MET A 1 420 ? -15.712 -2.789 23.404 1.00 91.81 420 MET A N 1
ATOM 3227 C CA . MET A 1 420 ? -14.687 -2.565 22.370 1.00 91.81 420 MET A CA 1
ATOM 3228 C C . MET A 1 420 ? -13.267 -2.359 22.944 1.00 91.81 420 MET A C 1
ATOM 3230 O O . MET A 1 420 ? -12.361 -1.893 22.257 1.00 91.81 420 MET A O 1
ATOM 3234 N N . GLY A 1 421 ? -13.044 -2.656 24.229 1.00 90.38 421 GLY A N 1
ATOM 3235 C CA . GLY A 1 421 ? -11.724 -2.605 24.866 1.00 90.38 421 GLY A CA 1
ATOM 3236 C C . GLY A 1 421 ? -11.285 -1.232 25.396 1.00 90.38 421 GLY A C 1
ATOM 3237 O O . GLY A 1 421 ? -10.131 -1.084 25.820 1.00 90.38 421 GLY A O 1
ATOM 3238 N N . HIS A 1 422 ? -12.166 -0.222 25.439 1.00 93.06 422 HIS A N 1
ATOM 3239 C CA . HIS A 1 422 ? -11.834 1.106 25.969 1.00 93.06 422 HIS A CA 1
ATOM 3240 C C . HIS A 1 422 ? -11.710 1.105 27.503 1.00 93.06 422 HIS A C 1
ATOM 3242 O O . HIS A 1 422 ? -12.665 1.346 28.249 1.00 93.06 422 HIS A O 1
ATOM 3248 N N . LYS A 1 423 ? -10.489 0.868 27.996 1.00 91.62 423 LYS A N 1
ATOM 3249 C CA . LYS A 1 423 ? -10.182 0.760 29.436 1.00 91.62 423 LYS A CA 1
ATOM 3250 C C . LYS A 1 423 ? -10.677 1.941 30.287 1.00 91.62 423 LYS A C 1
ATOM 3252 O O . LYS A 1 423 ? -11.202 1.679 31.369 1.00 91.62 423 LYS A O 1
ATOM 3257 N N . PRO A 1 424 ? -10.550 3.217 29.863 1.00 92.25 424 PRO A N 1
ATOM 3258 C CA . PRO A 1 424 ? -11.069 4.329 30.657 1.00 92.25 424 PRO A CA 1
ATOM 3259 C C . PRO A 1 424 ? -12.584 4.253 30.875 1.00 92.25 424 PRO A C 1
ATOM 3261 O O . PRO A 1 424 ? -13.050 4.548 31.971 1.00 92.25 424 PRO A O 1
ATOM 3264 N N . SER A 1 425 ? -13.350 3.811 29.872 1.00 92.25 425 SER A N 1
ATOM 3265 C CA . SER A 1 425 ? -14.801 3.639 30.011 1.00 92.25 425 SER A CA 1
ATOM 3266 C C . SER A 1 425 ? -15.149 2.511 30.974 1.00 92.25 425 SER A C 1
ATOM 3268 O O . SER A 1 425 ? -16.014 2.703 31.822 1.00 92.25 425 SER A O 1
ATOM 3270 N N . ALA A 1 426 ? -14.421 1.390 30.932 1.00 91.31 426 ALA A N 1
ATOM 3271 C CA . ALA A 1 426 ? -14.602 0.302 31.895 1.00 91.31 426 ALA A CA 1
ATOM 3272 C C . ALA A 1 426 ? -14.407 0.773 33.351 1.00 91.31 426 ALA A C 1
ATOM 3274 O O . ALA A 1 426 ? -15.212 0.452 34.221 1.00 91.31 426 ALA A O 1
ATOM 3275 N N . LEU A 1 427 ? -13.388 1.604 33.608 1.00 90.50 427 LEU A N 1
ATOM 3276 C CA . LEU A 1 427 ? -13.140 2.177 34.938 1.00 90.50 427 LEU A CA 1
ATOM 3277 C C . LEU A 1 427 ? -14.236 3.158 35.382 1.00 90.50 427 LEU A C 1
ATOM 3279 O O . LEU A 1 427 ? -14.562 3.221 36.568 1.00 90.50 427 LEU A O 1
ATOM 3283 N N . ILE A 1 428 ? -14.798 3.937 34.450 1.00 90.81 428 ILE A N 1
ATOM 3284 C CA . ILE A 1 428 ? -15.927 4.833 34.741 1.00 90.81 428 ILE A CA 1
ATOM 3285 C C . ILE A 1 428 ? -17.146 4.013 35.179 1.00 90.81 428 ILE A C 1
ATOM 3287 O O . ILE A 1 428 ? -17.769 4.356 36.182 1.00 90.81 428 ILE A O 1
ATOM 3291 N N . LEU A 1 429 ? -17.445 2.910 34.485 1.00 90.69 429 LEU A N 1
ATOM 3292 C CA . LEU A 1 429 ? -18.548 2.012 34.838 1.00 90.69 429 LEU A CA 1
ATOM 3293 C C . LEU A 1 429 ? -18.348 1.377 36.218 1.00 90.69 429 LEU A C 1
ATOM 3295 O O . LEU A 1 429 ? -19.241 1.466 37.056 1.00 90.69 429 LEU A O 1
ATOM 3299 N N . GLU A 1 430 ? -17.163 0.818 36.487 1.00 88.75 430 GLU A N 1
ATOM 3300 C CA . GLU A 1 430 ? -16.841 0.162 37.764 1.00 88.75 430 GLU A CA 1
ATOM 3301 C C . GLU A 1 430 ? -16.976 1.119 38.961 1.00 88.75 430 GLU A C 1
ATOM 3303 O O . GLU A 1 430 ? -17.509 0.766 40.024 1.00 88.75 430 GLU A O 1
ATOM 3308 N N . ARG A 1 431 ? -16.520 2.365 38.784 1.00 87.69 431 ARG A N 1
ATOM 3309 C CA . ARG A 1 431 ? -16.635 3.411 39.803 1.00 87.69 431 ARG A CA 1
ATOM 3310 C C . ARG A 1 431 ? -18.093 3.755 40.095 1.00 87.69 431 ARG A C 1
ATOM 3312 O O . ARG A 1 431 ? -18.453 3.915 41.259 1.00 87.69 431 ARG A O 1
ATOM 3319 N N . GLU A 1 432 ? -18.923 3.869 39.067 1.00 84.56 432 GLU A N 1
ATOM 3320 C CA . GLU A 1 432 ? -20.331 4.237 39.222 1.00 84.56 432 GLU A CA 1
ATOM 3321 C C . GLU A 1 432 ? -21.162 3.098 39.820 1.00 84.56 432 GLU A C 1
ATOM 3323 O O . GLU A 1 432 ? -21.945 3.349 40.736 1.00 84.56 432 GLU A O 1
ATOM 3328 N N . THR A 1 433 ? -20.917 1.841 39.435 1.00 83.56 433 THR A N 1
ATOM 3329 C CA . THR A 1 433 ? -21.528 0.679 40.106 1.00 83.56 433 THR A CA 1
ATOM 3330 C C . THR A 1 433 ? -21.140 0.606 41.582 1.00 83.56 433 THR A C 1
ATOM 3332 O O . THR A 1 433 ? -21.985 0.362 42.441 1.00 83.56 433 THR A O 1
ATOM 3335 N N . SER A 1 434 ? -19.879 0.915 41.910 1.00 80.69 434 SER A N 1
ATOM 3336 C CA . SER A 1 434 ? -19.410 0.950 43.302 1.00 80.69 434 SER A CA 1
ATOM 3337 C C . SER A 1 434 ? -20.086 2.056 44.123 1.00 80.69 434 SER A C 1
ATOM 3339 O O . SER A 1 434 ? -20.360 1.870 45.311 1.00 80.69 434 SER A O 1
ATOM 3341 N N . ASN A 1 435 ? -20.369 3.207 43.503 1.00 81.56 435 ASN A N 1
ATOM 3342 C CA . ASN A 1 435 ? -21.086 4.310 44.144 1.00 81.56 435 ASN A CA 1
ATOM 3343 C C . ASN A 1 435 ? -22.569 3.971 44.363 1.00 81.56 435 ASN A C 1
ATOM 3345 O O . ASN A 1 435 ? -23.086 4.223 45.449 1.00 81.56 435 ASN A O 1
ATOM 3349 N N . GLN A 1 436 ? -23.232 3.349 43.383 1.00 79.31 436 GLN A N 1
ATOM 3350 C CA . GLN A 1 436 ? -24.625 2.903 43.514 1.00 79.31 436 GLN A CA 1
ATOM 3351 C C . GLN A 1 436 ? -24.789 1.873 44.638 1.00 79.31 436 GLN A C 1
ATOM 3353 O O . GLN A 1 436 ? -25.664 2.024 45.489 1.00 79.31 436 GLN A O 1
ATOM 3358 N N . ASP A 1 437 ? -23.887 0.893 44.723 1.00 76.62 437 ASP A N 1
ATOM 3359 C CA . ASP A 1 437 ? -23.863 -0.084 45.816 1.00 76.62 437 ASP A CA 1
ATOM 3360 C C . ASP A 1 437 ? -23.665 0.579 47.188 1.00 76.62 437 ASP A C 1
ATOM 3362 O O . ASP A 1 437 ? -24.237 0.148 48.197 1.00 76.62 437 ASP A O 1
ATOM 3366 N N . ALA A 1 438 ? -22.838 1.626 47.258 1.00 74.12 438 ALA A N 1
ATOM 3367 C CA . ALA A 1 438 ? -22.613 2.382 48.484 1.00 74.12 438 ALA A CA 1
ATOM 3368 C C . ALA A 1 438 ? -23.856 3.184 48.901 1.00 74.12 438 ALA A C 1
ATOM 3370 O O . ALA A 1 438 ? -24.204 3.190 50.087 1.00 74.12 438 ALA A O 1
ATOM 3371 N N . ASP A 1 439 ? -24.548 3.803 47.947 1.00 77.12 439 ASP A N 1
ATOM 3372 C CA . ASP A 1 439 ? -25.767 4.573 48.189 1.00 77.12 439 ASP A CA 1
ATOM 3373 C C . ASP A 1 439 ? -26.950 3.668 48.560 1.00 77.12 439 ASP A C 1
ATOM 3375 O O . ASP A 1 439 ? -27.670 3.963 49.515 1.00 77.12 439 ASP A O 1
ATOM 3379 N N . GLU A 1 440 ? -27.095 2.497 47.932 1.00 75.50 440 GLU A N 1
ATOM 3380 C CA . GLU A 1 440 ? -28.078 1.492 48.351 1.00 75.50 440 GLU A CA 1
ATOM 3381 C C . GLU A 1 440 ? -27.819 0.978 49.772 1.00 75.50 440 GLU A C 1
ATOM 3383 O O . GLU A 1 440 ? -28.754 0.761 50.549 1.00 75.50 440 GLU A O 1
ATOM 3388 N N . ARG A 1 441 ? -26.548 0.775 50.142 1.00 71.88 441 ARG A N 1
ATOM 3389 C CA . ARG A 1 441 ? -26.171 0.373 51.506 1.00 71.88 441 ARG A CA 1
ATOM 3390 C C . ARG A 1 441 ? -26.456 1.471 52.528 1.00 71.88 441 ARG A C 1
ATOM 3392 O O . ARG A 1 441 ? -26.798 1.136 53.661 1.00 71.88 441 ARG A O 1
ATOM 3399 N N . ARG A 1 442 ? -26.324 2.748 52.157 1.00 74.81 442 ARG A N 1
ATOM 3400 C CA . ARG A 1 442 ? -26.699 3.896 53.003 1.00 74.81 442 ARG A CA 1
ATOM 3401 C C . ARG A 1 442 ? -28.215 4.007 53.147 1.00 74.81 442 ARG A C 1
ATOM 3403 O O . ARG A 1 442 ? -28.702 4.061 54.270 1.00 74.81 442 ARG A O 1
ATOM 3410 N N . ALA A 1 443 ? -28.962 3.893 52.050 1.00 74.56 443 ALA A N 1
ATOM 3411 C CA . ALA A 1 443 ? -30.424 3.895 52.065 1.00 74.56 443 ALA A CA 1
ATOM 3412 C C . ALA A 1 443 ? -31.005 2.741 52.909 1.00 74.56 443 ALA A C 1
ATOM 3414 O O . ALA A 1 443 ? -31.947 2.939 53.671 1.00 74.56 443 ALA A O 1
ATOM 3415 N N . LYS A 1 444 ? -30.399 1.545 52.851 1.00 76.50 444 LYS A N 1
ATOM 3416 C CA . LYS A 1 444 ? -30.777 0.392 53.694 1.00 76.50 444 LYS A CA 1
ATOM 3417 C C . LYS A 1 444 ? -30.404 0.561 55.175 1.00 76.50 444 LYS A C 1
ATOM 3419 O O . LYS A 1 444 ? -30.939 -0.167 56.007 1.00 76.50 444 LYS A O 1
ATOM 3424 N N . LYS A 1 445 ? -29.498 1.486 55.515 1.00 76.00 445 LYS A N 1
ATOM 3425 C CA . LYS A 1 445 ? -29.089 1.790 56.897 1.00 76.00 445 LYS A CA 1
ATOM 3426 C C . LYS A 1 445 ? -29.882 2.928 57.551 1.00 76.00 445 LYS A C 1
ATOM 3428 O O . LYS A 1 445 ? -29.746 3.088 58.759 1.00 76.00 445 LYS A O 1
ATOM 3433 N N . GLY A 1 446 ? -30.745 3.628 56.809 1.00 57.75 446 GLY A N 1
ATOM 3434 C CA . GLY A 1 446 ? -31.715 4.576 57.368 1.00 57.75 446 GLY A CA 1
ATOM 3435 C C . GLY A 1 446 ? -31.100 5.795 58.063 1.00 57.75 446 GLY A C 1
ATOM 3436 O O . GLY A 1 446 ? -31.534 6.125 59.165 1.00 57.75 446 GLY A O 1
ATOM 3437 N N . GLU A 1 447 ? -30.099 6.429 57.444 1.00 50.16 447 GLU A N 1
ATOM 3438 C CA . GLU A 1 447 ? -29.648 7.786 57.813 1.00 50.16 447 GLU A CA 1
ATOM 3439 C C . GLU A 1 447 ? -30.433 8.870 57.070 1.00 50.16 447 GLU A C 1
ATOM 3441 O O . GLU A 1 447 ? -30.682 8.688 55.853 1.00 50.16 447 GLU A O 1
#